Protein AF-Q5JFR3-F1 (afdb_monomer)

Radius of gyration: 25.73 Å; Cα contacts (8 Å, |Δi|>4): 917; chains: 1; bounding box: 65×61×79 Å

Secondary structure (DSSP, 8-state):
----------------------------PPPP------------------------------EEEEEE-HHHHHHHHHHHHHTTT-STTB-S-HHHHHHHHHHSGGGTT-HHHHHHHHHS-TTS-HHHHHHHHHHHHHHHHTSPPGGG-S--TTS-HHHHHHHHHHHHTTHHHHHHHHHHHHHHHHTTTHHHHHHHHHHHHHHHS---SEEEEEEESSB----EEEEETTEEEEEEE--S---HHHHHHHHHHHHHHHHHHHHHHHHHHHGGGGTT-THHHHHHHHHSHHHHHH-HHHHSSHHHHHHHHHHHHHHHHHHHHTT--HHHHHHHHHHHHTTSTTHHHHHHHHHHHHHHT--HHHHHHHHHHHHHHH--TTTHHHHHHHHSPP-HHHHHHHHHHHTEEEEE--SSHHHHHHHHHHHHHHHHHHHHHHSS--EEEE--GGG--TTTTTSEEEEES-TTT-HHHHHHTTT-SEEEEESSSEEEEE--TTSSEEEEEEE-SS-EEEEPTTS-----SEEEEEEEETTEEEEEEEEEEES-HHHHHHHHTS---SEEEEETTEEEEEEEE---

Mean predicted aligned error: 8.58 Å

Organism: Thermococcus kodakarensis (strain ATCC BAA-918 / JCM 12380 / KOD1) (NCBI:txid69014)

Sequence (576 aa):
MKPKIETLLVFFLVGIVVAAGCISSNTTQPSTETGTTSTTELGRDSNSTTNTASYATANHTADITVEINPNLELFSVVYILAFNGSDPFIMAPKEYIQDVLTYFGPYNDSVVVGYVRDVFGPSLPYYTRDYSIMKFGNKLAKLEYLGNITNDSVLAVDLRLLSEFARESNFSAFYRAHLKEYSKATSNISAYINCAIPIYWRFFGKWYTKFRIEASYSVWIHPHASWENETSYYIGWISHNTTPRRLYGQVRRMFHEFAHPFVGEFLDENFQLFEGMDYYLDEIKKELPALTTYDTPHYGSFSRYLNELLTESIAKYAALKCGIPKDYMTYSTLLMSMYFPPLSKLLEEYDVVWKTNSTLPQYAPTLAEHMRTWATPTNISTLYWELSPVTWDHEWNTAFHYGRVVIVPGSSEQEREAAKTIKDALEDSYNEEFGQAPSIEIKAYDELTPEDTKANLILIGTPQTNDLVKELNDGLPVKFVFNGSWILQRDSASVKEFFSFEITNQSVKQLPLEYPTPSPWGVIETIRNPWNDRTYITVLAGTNESLIMQAFWRGFPSYVLVGDNYFEVGFYIQGG

Solvent-accessible surface area (backbone atoms only — not comparable to full-atom values): 31936 Å² total; per-residue (Å²): 137,81,83,82,75,78,82,79,78,73,83,42,78,59,74,69,75,59,45,55,62,85,71,85,76,85,85,82,84,88,83,88,84,89,82,84,91,82,88,86,83,91,85,88,86,88,83,94,71,97,64,88,78,79,68,87,69,74,83,80,76,53,50,76,47,74,42,66,29,68,43,38,36,52,51,27,52,43,49,34,52,44,47,72,62,69,45,91,50,53,66,46,55,72,68,57,46,48,50,48,54,61,74,48,48,94,49,57,84,34,70,51,24,54,50,48,40,72,76,62,34,87,90,50,55,58,50,61,41,48,31,50,46,26,55,51,43,60,60,38,64,76,49,76,62,45,59,73,59,86,76,49,89,82,45,57,70,73,58,32,38,52,23,52,48,30,54,78,68,44,42,68,60,59,54,61,74,42,44,69,61,49,46,63,52,45,68,78,48,62,68,50,55,63,50,36,49,66,48,47,28,49,42,65,76,48,77,54,57,26,41,37,37,36,22,16,59,37,32,63,25,60,74,38,55,49,68,57,93,54,34,38,30,38,38,19,49,51,58,82,60,70,40,54,42,46,42,48,57,49,51,39,48,50,37,25,28,63,28,41,66,60,39,48,57,50,40,77,78,46,45,80,64,52,66,92,52,48,51,57,52,52,47,41,42,67,58,31,42,42,51,38,66,68,12,39,57,47,51,63,40,52,68,37,35,50,40,50,38,52,12,50,33,50,12,52,49,40,34,51,77,58,66,45,55,65,45,44,51,50,53,56,44,55,65,44,17,57,81,31,62,64,34,72,59,51,48,56,49,50,54,49,36,63,75,72,72,44,32,46,80,78,40,42,68,58,52,35,50,50,53,57,71,70,37,47,85,88,44,34,64,58,46,43,36,74,62,19,42,42,25,45,57,43,36,57,17,38,23,52,66,73,37,34,36,38,34,32,34,15,77,49,71,68,35,48,52,48,47,51,55,49,48,55,51,48,41,51,51,31,30,57,74,72,71,50,54,46,49,75,45,80,43,51,76,91,71,61,48,84,69,56,64,38,37,24,34,39,38,29,44,42,59,89,42,18,68,68,51,43,73,43,35,88,59,39,48,70,20,77,44,83,72,101,49,82,42,68,42,74,36,58,87,61,35,78,42,76,46,39,30,45,53,53,68,64,40,48,40,69,48,62,81,85,54,81,67,71,89,48,57,33,42,41,37,30,43,73,24,93,72,28,84,82,24,21,33,34,43,36,31,61,86,51,67,77,52,57,55,52,57,73,50,62,54,59,44,16,28,40,41,38,35,100,92,44,42,33,39,25,39,33,23,47,77,124

pLDDT: mean 85.29, std 20.72, range [21.28, 98.69]

Structure (mmCIF, N/CA/C/O backbone):
data_AF-Q5JFR3-F1
#
_entry.id   AF-Q5JFR3-F1
#
loop_
_atom_site.group_PDB
_atom_site.id
_atom_site.type_symbol
_atom_site.label_atom_id
_atom_site.label_alt_id
_atom_site.label_comp_id
_atom_site.label_asym_id
_atom_site.label_entity_id
_atom_site.label_seq_id
_atom_site.pdbx_PDB_ins_code
_atom_site.Cartn_x
_atom_site.Cartn_y
_atom_site.Cartn_z
_atom_site.occupancy
_atom_site.B_iso_or_equiv
_atom_site.auth_seq_id
_atom_site.auth_comp_id
_atom_site.auth_asym_id
_atom_site.auth_atom_id
_atom_site.pdbx_PDB_model_num
ATOM 1 N N . MET A 1 1 ? 22.582 0.777 33.318 1.00 26.17 1 MET A N 1
ATOM 2 C CA . MET A 1 1 ? 23.004 0.189 32.028 1.00 26.17 1 MET A CA 1
ATOM 3 C C . MET A 1 1 ? 21.807 0.258 31.098 1.00 26.17 1 MET A C 1
ATOM 5 O O . MET A 1 1 ? 20.823 -0.410 31.368 1.00 26.17 1 MET A O 1
ATOM 9 N N . LYS A 1 2 ? 21.832 1.162 30.113 1.00 21.28 2 LYS A N 1
ATOM 10 C CA . LYS A 1 2 ? 20.749 1.339 29.133 1.00 21.28 2 LYS A CA 1
ATOM 11 C C . LYS A 1 2 ? 20.962 0.331 27.994 1.00 21.28 2 LYS A C 1
ATOM 13 O O . LYS A 1 2 ? 22.083 0.310 27.481 1.00 21.28 2 LYS A O 1
ATOM 18 N N . PRO A 1 3 ? 19.972 -0.473 27.576 1.00 23.20 3 PRO A N 1
ATOM 19 C CA . PRO A 1 3 ? 20.096 -1.211 26.332 1.00 23.20 3 PRO A CA 1
ATOM 20 C C . PRO A 1 3 ? 19.984 -0.205 25.184 1.00 23.20 3 PRO A C 1
ATOM 22 O O . PRO A 1 3 ? 19.026 0.564 25.112 1.00 23.20 3 PRO A O 1
ATOM 25 N N . LYS A 1 4 ? 20.989 -0.182 24.306 1.00 22.48 4 LYS A N 1
ATOM 26 C CA . LYS A 1 4 ? 20.868 0.429 22.984 1.00 22.48 4 LYS A CA 1
ATOM 27 C C . LYS A 1 4 ? 19.941 -0.478 22.178 1.00 22.48 4 LYS A C 1
ATOM 29 O O . LYS A 1 4 ? 20.365 -1.542 21.743 1.00 22.48 4 LYS A O 1
ATOM 34 N N . ILE A 1 5 ? 18.679 -0.086 22.056 1.00 24.56 5 ILE A N 1
ATOM 35 C CA . ILE A 1 5 ? 17.766 -0.666 21.074 1.00 24.56 5 ILE A CA 1
ATOM 36 C C . ILE A 1 5 ? 18.189 -0.065 19.739 1.00 24.56 5 ILE A C 1
ATOM 38 O O . ILE A 1 5 ? 18.032 1.132 19.507 1.00 24.56 5 ILE A O 1
ATOM 42 N N . GLU A 1 6 ? 18.841 -0.880 18.918 1.00 22.62 6 GLU A N 1
ATOM 43 C CA . GLU A 1 6 ? 19.133 -0.541 17.535 1.00 22.62 6 GLU A CA 1
ATOM 44 C C . GLU A 1 6 ? 17.808 -0.299 16.815 1.00 22.62 6 GLU A C 1
ATOM 46 O O . GLU A 1 6 ? 16.943 -1.170 16.731 1.00 22.62 6 GLU A O 1
ATOM 51 N N . THR A 1 7 ? 17.650 0.933 16.348 1.00 24.30 7 THR A N 1
ATOM 52 C CA . THR A 1 7 ? 16.529 1.422 15.564 1.00 24.30 7 THR A CA 1
ATOM 53 C C . THR A 1 7 ? 16.381 0.589 14.292 1.00 24.30 7 THR A C 1
ATOM 55 O O . THR A 1 7 ? 16.979 0.884 13.256 1.00 24.30 7 THR A O 1
ATOM 58 N N . LEU A 1 8 ? 15.562 -0.459 14.361 1.00 24.16 8 LEU A N 1
ATOM 59 C CA . LEU A 1 8 ? 14.979 -1.115 13.199 1.00 24.16 8 LEU A CA 1
ATOM 60 C C . LEU A 1 8 ? 13.796 -0.247 12.728 1.00 24.16 8 LEU A C 1
ATOM 62 O O . LEU A 1 8 ? 12.630 -0.620 12.856 1.00 24.16 8 LEU A O 1
ATOM 66 N N . LEU A 1 9 ? 14.106 0.950 12.216 1.00 23.00 9 LEU A N 1
ATOM 67 C CA . LEU A 1 9 ? 13.194 1.761 11.402 1.00 23.00 9 LEU A CA 1
ATOM 68 C C . LEU A 1 9 ? 12.987 1.008 10.084 1.00 23.00 9 LEU A C 1
ATOM 70 O O . LEU A 1 9 ? 13.593 1.294 9.058 1.00 23.00 9 LEU A O 1
ATOM 74 N N . VAL A 1 10 ? 12.174 -0.044 10.135 1.00 23.98 10 VAL A N 1
ATOM 75 C CA . VAL A 1 10 ? 11.575 -0.608 8.933 1.00 23.98 10 VAL A CA 1
ATOM 76 C C . VAL A 1 10 ? 10.418 0.317 8.601 1.00 23.98 10 VAL A C 1
ATOM 78 O O . VAL A 1 10 ? 9.310 0.117 9.102 1.00 23.98 10 VAL A O 1
ATOM 81 N N . PHE A 1 11 ? 10.710 1.345 7.805 1.00 24.88 11 PHE A N 1
ATOM 82 C CA . PHE A 1 11 ? 9.701 2.102 7.080 1.00 24.88 11 PHE A CA 1
ATOM 83 C C . PHE A 1 11 ? 8.891 1.100 6.251 1.00 24.88 11 PHE A C 1
ATOM 85 O O . PHE A 1 11 ? 9.380 0.487 5.300 1.00 24.88 11 PHE A O 1
ATOM 92 N N . PHE A 1 12 ? 7.666 0.855 6.695 1.00 28.22 12 PHE A N 1
ATOM 93 C CA . PHE A 1 12 ? 6.618 0.267 5.885 1.00 28.22 12 PHE A CA 1
ATOM 94 C C . PHE A 1 12 ? 5.672 1.395 5.533 1.00 28.22 12 PHE A C 1
ATOM 96 O O . PHE A 1 12 ? 4.623 1.538 6.141 1.00 28.22 12 PHE A O 1
ATOM 103 N N . LEU A 1 13 ? 6.004 2.143 4.489 1.00 27.55 13 LEU A N 1
ATOM 104 C CA . LEU A 1 13 ? 4.939 2.631 3.633 1.00 27.55 13 LEU A CA 1
ATOM 105 C C . LEU A 1 13 ? 4.334 1.380 2.980 1.00 27.55 13 LEU A C 1
ATOM 107 O O . LEU A 1 13 ? 4.780 0.890 1.941 1.00 27.55 13 LEU A O 1
ATOM 111 N N . VAL A 1 14 ? 3.345 0.782 3.654 1.00 29.67 14 VAL A N 1
ATOM 112 C CA . VAL A 1 14 ? 2.192 0.284 2.906 1.00 29.67 14 VAL A CA 1
ATOM 113 C C . VAL A 1 14 ? 1.735 1.528 2.180 1.00 29.67 14 VAL A C 1
ATOM 115 O O . VAL A 1 14 ? 1.305 2.464 2.842 1.00 29.67 14 VAL A O 1
ATOM 118 N N . GLY A 1 15 ? 2.019 1.585 0.878 1.00 30.45 15 GLY A N 1
ATOM 119 C CA . GLY A 1 15 ? 1.641 2.712 0.051 1.00 30.45 15 GLY A CA 1
ATOM 120 C C . GLY A 1 15 ? 0.165 2.959 0.286 1.00 30.45 15 GLY A C 1
ATOM 121 O O . GLY A 1 15 ? -0.672 2.201 -0.202 1.00 30.45 15 GLY A O 1
ATOM 122 N N . ILE A 1 16 ? -0.124 3.991 1.076 1.00 30.91 16 ILE A N 1
ATOM 123 C CA . ILE A 1 16 ? -1.326 4.760 0.868 1.00 30.91 16 ILE A CA 1
ATOM 124 C C . ILE A 1 16 ? -1.238 5.127 -0.604 1.00 30.91 16 ILE A C 1
ATOM 126 O O . ILE A 1 16 ? -0.184 5.533 -1.109 1.00 30.91 16 ILE A O 1
ATOM 130 N N . VAL A 1 17 ? -2.323 4.843 -1.301 1.00 32.53 17 VAL A N 1
ATOM 131 C CA . VAL A 1 17 ? -2.512 5.246 -2.676 1.00 32.53 17 VAL A CA 1
ATOM 132 C C . VAL A 1 17 ? -2.544 6.775 -2.659 1.00 32.53 17 VAL A C 1
ATOM 134 O O . VAL A 1 17 ? -3.577 7.391 -2.439 1.00 32.53 17 VAL A O 1
ATOM 137 N N . VAL A 1 18 ? -1.369 7.390 -2.750 1.00 29.67 18 VAL A N 1
ATOM 138 C CA . VAL A 1 18 ? -1.193 8.835 -2.847 1.00 29.67 18 VAL A CA 1
ATOM 139 C C . VAL A 1 18 ? -0.515 9.068 -4.177 1.00 29.67 18 VAL A C 1
ATOM 141 O O . VAL A 1 18 ? 0.703 9.005 -4.305 1.00 29.67 18 VAL A O 1
ATOM 144 N N . ALA A 1 19 ? -1.358 9.256 -5.188 1.00 31.67 19 ALA A N 1
ATOM 145 C CA . ALA A 1 19 ? -1.104 10.029 -6.390 1.00 31.67 19 ALA A CA 1
ATOM 146 C C . ALA A 1 19 ? 0.356 10.090 -6.885 1.00 31.67 19 ALA A C 1
ATOM 148 O O . ALA A 1 19 ? 0.990 11.146 -6.896 1.00 31.67 19 ALA A O 1
ATOM 149 N N . ALA A 1 20 ? 0.811 8.996 -7.487 1.00 27.56 20 ALA A N 1
ATOM 150 C CA . ALA A 1 20 ? 1.704 9.060 -8.631 1.00 27.56 20 ALA A CA 1
ATOM 151 C C . ALA A 1 20 ? 1.016 8.325 -9.787 1.00 27.56 20 ALA A C 1
ATOM 153 O O . ALA A 1 20 ? 1.026 7.108 -9.874 1.00 27.56 20 ALA A O 1
ATOM 154 N N . GLY A 1 21 ? 0.292 9.076 -10.620 1.00 28.75 21 GLY A N 1
ATOM 155 C CA . GLY A 1 21 ? -0.722 8.494 -11.494 1.00 28.75 21 GLY A CA 1
ATOM 156 C C . GLY A 1 21 ? -0.217 7.448 -12.490 1.00 28.75 21 GLY A C 1
ATOM 157 O O . GLY A 1 21 ? 0.651 7.743 -13.315 1.00 28.75 21 GLY A O 1
ATOM 158 N N . CYS A 1 22 ? -0.894 6.300 -12.509 1.00 30.33 22 CYS A N 1
ATOM 159 C CA . CYS A 1 22 ? -1.027 5.437 -13.675 1.00 30.33 22 CYS A CA 1
ATOM 160 C C . CYS A 1 22 ? -1.728 6.232 -14.791 1.00 30.33 22 CYS A C 1
ATOM 162 O O . CYS A 1 22 ? -2.953 6.295 -14.890 1.00 30.33 22 CYS A O 1
ATOM 164 N N . ILE A 1 23 ? -0.951 6.946 -15.608 1.00 31.16 23 ILE A N 1
ATOM 165 C CA . ILE A 1 23 ? -1.436 7.528 -16.862 1.00 31.16 23 ILE A CA 1
ATOM 166 C C . ILE A 1 23 ? -1.055 6.553 -17.969 1.00 31.16 23 ILE A C 1
ATOM 168 O O . ILE A 1 23 ? 0.103 6.491 -18.377 1.00 31.16 23 ILE A O 1
ATOM 172 N N . SER A 1 24 ? -2.046 5.823 -18.478 1.00 33.72 24 SER A N 1
ATOM 173 C CA . SER A 1 24 ? -1.944 5.094 -19.739 1.00 33.72 24 SER A CA 1
ATOM 174 C C . SER A 1 24 ? -1.634 6.080 -20.875 1.00 33.72 24 SER A C 1
ATOM 176 O O . SER A 1 24 ? -2.511 6.818 -21.329 1.00 33.72 24 SER A O 1
ATOM 178 N N . SER A 1 25 ? -0.392 6.130 -21.350 1.00 28.11 25 SER A N 1
ATOM 179 C CA . SER A 1 25 ? -0.064 6.821 -22.598 1.00 28.11 25 SER A CA 1
ATOM 180 C C . SER A 1 25 ? -0.214 5.837 -23.759 1.00 28.11 25 SER A C 1
ATOM 182 O O . SER A 1 25 ? 0.763 5.213 -24.162 1.00 28.11 25 SER A O 1
ATOM 184 N N . ASN A 1 26 ? -1.429 5.672 -24.287 1.00 30.92 26 ASN A N 1
ATOM 185 C CA . ASN A 1 26 ? -1.637 4.921 -25.527 1.00 30.92 26 ASN A CA 1
ATOM 186 C C . ASN A 1 26 ? -1.390 5.832 -26.739 1.00 30.92 26 ASN A C 1
ATOM 188 O O . ASN A 1 26 ? -2.125 6.789 -26.978 1.00 30.92 26 ASN A O 1
ATOM 192 N N . THR A 1 27 ? -0.383 5.494 -27.542 1.00 28.92 27 THR A N 1
ATOM 193 C CA . THR A 1 27 ? -0.261 5.932 -28.938 1.00 28.92 27 THR A CA 1
ATOM 194 C C . THR A 1 27 ? -0.054 4.711 -29.817 1.00 28.92 27 THR A C 1
ATOM 196 O O . THR A 1 27 ? 1.091 4.342 -30.057 1.00 28.92 27 THR A O 1
ATOM 199 N N . THR A 1 28 ? -1.131 4.088 -30.312 1.00 27.56 28 THR A N 1
ATOM 200 C CA . THR A 1 28 ? -1.173 3.481 -31.662 1.00 27.56 28 THR A CA 1
ATOM 201 C C . THR A 1 28 ? -2.585 3.025 -32.057 1.00 27.56 28 THR A C 1
ATOM 203 O O . THR A 1 28 ? -3.331 2.482 -31.251 1.00 27.56 28 THR A O 1
ATOM 206 N N . GLN A 1 29 ? -2.954 3.297 -33.315 1.00 23.86 29 GLN A N 1
ATOM 207 C CA . GLN A 1 29 ? -4.215 2.908 -33.964 1.00 23.86 29 GLN A CA 1
ATOM 208 C C . GLN A 1 29 ? -4.260 1.399 -34.286 1.00 23.86 29 GLN A C 1
ATOM 210 O O . GLN A 1 29 ? -3.214 0.826 -34.595 1.00 23.86 29 GLN A O 1
ATOM 215 N N . PRO A 1 30 ? -5.451 0.770 -34.331 1.00 27.06 30 PRO A N 1
ATOM 216 C CA . PRO A 1 30 ? -5.585 -0.639 -34.681 1.00 27.06 30 PRO A CA 1
ATOM 217 C C . PRO A 1 30 ? -5.514 -0.861 -36.198 1.00 27.06 30 PRO A C 1
ATOM 219 O O . PRO A 1 30 ? -6.176 -0.173 -36.979 1.00 27.06 30 PRO A O 1
ATOM 222 N N . SER A 1 31 ? -4.751 -1.878 -36.607 1.00 25.06 31 SER A N 1
ATOM 223 C CA . SER A 1 31 ? -4.890 -2.505 -37.923 1.00 25.06 31 SER A CA 1
ATOM 224 C C . SER A 1 31 ? -5.749 -3.761 -37.785 1.00 25.06 31 SER A C 1
ATOM 226 O O . SER A 1 31 ? -5.612 -4.541 -36.848 1.00 25.06 31 SER A O 1
ATOM 228 N N . THR A 1 32 ? -6.717 -3.877 -38.684 1.00 25.09 32 THR A N 1
ATOM 229 C CA . THR A 1 32 ? -7.735 -4.922 -38.736 1.00 25.09 32 THR A CA 1
ATOM 230 C C . THR A 1 32 ? -7.233 -6.075 -39.591 1.00 25.09 32 THR A C 1
ATOM 232 O O . THR A 1 32 ? -6.922 -5.864 -40.759 1.00 25.09 32 THR A O 1
ATOM 235 N N . GLU A 1 33 ? -7.249 -7.300 -39.065 1.00 25.44 33 GLU A N 1
ATOM 236 C CA . GLU A 1 33 ? -7.280 -8.499 -39.906 1.00 25.44 33 GLU A CA 1
ATOM 237 C C . GLU A 1 33 ? -8.348 -9.486 -39.422 1.00 25.44 33 GLU A C 1
ATOM 239 O O . GLU A 1 33 ? -8.349 -9.999 -38.306 1.00 25.44 33 GLU A O 1
ATOM 244 N N . THR A 1 34 ? -9.306 -9.695 -40.318 1.00 26.06 34 THR A N 1
ATOM 245 C CA . THR A 1 34 ? -10.407 -10.653 -40.280 1.00 26.06 34 THR A CA 1
ATOM 246 C C . THR A 1 34 ? -9.931 -12.061 -40.634 1.00 26.06 34 THR A C 1
ATOM 248 O O . THR A 1 34 ? -9.223 -12.222 -41.626 1.00 26.06 34 THR A O 1
ATOM 251 N N . GLY A 1 35 ? -10.415 -13.094 -39.933 1.00 25.55 35 GLY A N 1
ATOM 252 C CA . GLY A 1 35 ? -10.104 -14.481 -40.294 1.00 25.55 35 GLY A CA 1
ATOM 253 C C . GLY A 1 35 ? -10.966 -15.561 -39.633 1.00 25.55 35 GLY A C 1
ATOM 254 O O . GLY A 1 35 ? -10.517 -16.228 -38.716 1.00 25.55 35 GLY A O 1
ATOM 255 N N . THR A 1 36 ? -12.176 -15.747 -40.173 1.00 24.88 36 THR A N 1
ATOM 256 C CA . THR A 1 36 ? -12.926 -17.016 -40.363 1.00 24.88 36 THR A CA 1
ATOM 257 C C . THR A 1 36 ? -13.095 -18.041 -39.227 1.00 24.88 36 THR A C 1
ATOM 259 O O . THR A 1 36 ? -12.184 -18.753 -38.817 1.00 24.88 36 THR A O 1
ATOM 262 N N . THR A 1 37 ? -14.368 -18.225 -38.872 1.00 24.02 37 THR A N 1
ATOM 263 C CA . THR A 1 37 ? -14.983 -19.302 -38.090 1.00 24.02 37 THR A CA 1
ATOM 264 C C . THR A 1 37 ? -15.015 -20.649 -38.826 1.00 24.02 37 THR A C 1
ATOM 266 O O . THR A 1 37 ? -15.332 -20.715 -40.012 1.00 24.02 37 THR A O 1
ATOM 269 N N . SER A 1 38 ? -14.802 -21.744 -38.086 1.00 25.20 38 SER A N 1
ATOM 270 C CA . SER A 1 38 ? -15.265 -23.087 -38.460 1.00 25.20 38 SER A CA 1
ATOM 271 C C . SER A 1 38 ? -15.838 -23.796 -37.235 1.00 25.20 38 SER A C 1
ATOM 273 O O . SER A 1 38 ? -15.163 -23.990 -36.228 1.00 25.20 38 SER A O 1
ATOM 275 N N . THR A 1 39 ? -17.107 -24.162 -37.349 1.00 24.67 39 THR A N 1
ATOM 276 C CA . THR A 1 39 ? -17.930 -24.932 -36.416 1.00 24.67 39 THR A CA 1
ATOM 277 C C . THR A 1 39 ? -17.663 -26.432 -36.542 1.00 24.67 39 THR A C 1
ATOM 279 O O 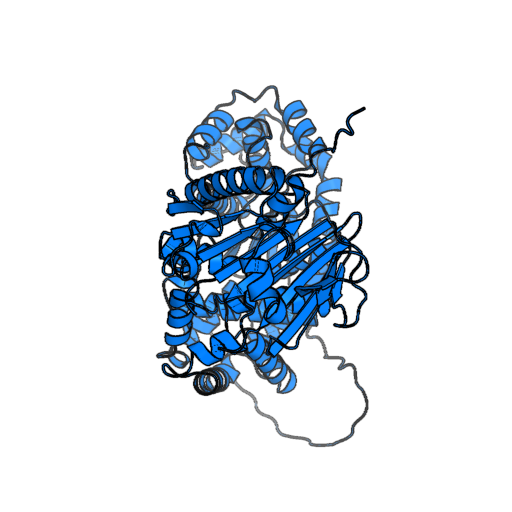. THR A 1 39 ? -17.541 -26.931 -37.655 1.00 24.67 39 THR A O 1
ATOM 282 N N . THR A 1 40 ? -17.678 -27.168 -35.422 1.00 26.42 40 THR A N 1
ATOM 283 C CA . THR A 1 40 ? -18.136 -28.573 -35.398 1.00 26.42 40 THR A CA 1
ATOM 284 C C . THR A 1 40 ? -18.587 -29.000 -34.000 1.00 26.42 40 THR A C 1
ATOM 286 O O . THR A 1 40 ? -18.104 -28.498 -32.989 1.00 26.42 40 THR A O 1
ATOM 289 N N . GLU A 1 41 ? -19.570 -29.896 -34.000 1.00 25.47 41 GLU A N 1
ATOM 290 C CA . GLU A 1 41 ? -20.513 -30.250 -32.942 1.00 25.47 41 GLU A CA 1
ATOM 291 C C . GLU A 1 41 ? -20.005 -31.217 -31.853 1.00 25.47 41 GLU A C 1
ATOM 293 O O . GLU A 1 41 ? -19.210 -32.119 -32.092 1.00 25.47 41 GLU A O 1
ATOM 298 N N . LEU A 1 42 ? -20.575 -31.002 -30.660 1.00 25.56 42 LEU A N 1
ATOM 299 C CA . LEU A 1 42 ? -21.070 -31.930 -29.627 1.00 25.56 42 LEU A CA 1
ATOM 300 C C . LEU A 1 42 ? -20.675 -33.423 -29.659 1.00 25.56 42 LEU A C 1
ATOM 302 O O . LEU A 1 42 ? -21.113 -34.196 -30.506 1.00 25.56 42 LEU A O 1
ATOM 306 N N . GLY A 1 43 ? -20.072 -33.858 -28.547 1.00 24.62 43 GLY A N 1
ATOM 307 C CA . GLY A 1 43 ? -20.103 -35.235 -28.049 1.00 24.62 43 GLY A CA 1
ATOM 308 C C . GLY A 1 43 ? -20.093 -35.235 -26.519 1.00 24.62 43 GLY A C 1
ATOM 309 O O . GLY A 1 43 ? -19.130 -34.796 -25.899 1.00 24.62 43 GLY A O 1
ATOM 310 N N . ARG A 1 44 ? -21.205 -35.661 -25.915 1.00 25.97 44 ARG A N 1
ATOM 311 C CA . ARG A 1 44 ? -21.451 -35.747 -24.468 1.00 25.97 44 ARG A CA 1
ATOM 312 C C . ARG A 1 44 ? -21.025 -37.138 -24.002 1.00 25.97 44 ARG A C 1
ATOM 314 O O . ARG A 1 44 ? -21.519 -38.091 -24.583 1.00 25.97 44 ARG A O 1
ATOM 321 N N . ASP A 1 45 ? -20.202 -37.248 -22.961 1.00 26.78 45 ASP A N 1
ATOM 322 C CA . ASP A 1 45 ? -20.243 -38.402 -22.055 1.00 26.78 45 ASP A CA 1
ATOM 323 C C . ASP A 1 45 ? -19.611 -38.095 -20.692 1.00 26.78 45 ASP A C 1
ATOM 325 O O . ASP A 1 45 ? -18.608 -37.397 -20.553 1.00 26.78 45 ASP A O 1
ATOM 329 N N . SER A 1 46 ? -20.294 -38.596 -19.672 1.00 29.61 46 SER A N 1
ATOM 330 C CA . SER A 1 46 ? -20.092 -38.408 -18.242 1.00 29.61 46 SER A CA 1
ATOM 331 C C . SER A 1 46 ? -19.129 -39.438 -17.652 1.00 29.61 46 SER A C 1
ATOM 333 O O . SER A 1 46 ? -19.346 -40.630 -17.856 1.00 29.61 46 SER A O 1
ATOM 335 N N . ASN A 1 47 ? -18.175 -39.015 -16.813 1.00 28.80 47 ASN A N 1
ATOM 336 C CA . ASN A 1 47 ? -17.984 -39.617 -15.487 1.00 28.80 47 ASN A CA 1
ATOM 337 C C . ASN A 1 47 ? -16.976 -38.865 -14.605 1.00 28.80 47 ASN A C 1
ATOM 339 O O . ASN A 1 47 ? -15.911 -38.428 -15.029 1.00 28.80 47 ASN A O 1
ATOM 343 N N . SER A 1 48 ? -17.377 -38.762 -13.342 1.00 32.94 48 SER A N 1
ATOM 344 C CA . SER A 1 48 ? -16.667 -38.224 -12.189 1.00 32.94 48 SER A CA 1
ATOM 345 C C . SER A 1 48 ? -15.484 -39.108 -11.793 1.00 32.94 48 SER A C 1
ATOM 347 O O . SER A 1 48 ? -15.688 -40.277 -11.484 1.00 32.94 48 SER A O 1
ATOM 349 N N . THR A 1 49 ? -14.282 -38.525 -11.749 1.00 27.62 49 THR A N 1
ATOM 350 C CA . THR A 1 49 ? -13.254 -38.769 -10.719 1.00 27.62 49 THR A CA 1
ATOM 351 C C . THR A 1 49 ? -12.165 -37.697 -10.831 1.00 27.62 49 THR A C 1
ATOM 353 O O . THR A 1 49 ? -11.791 -37.296 -11.929 1.00 27.62 49 THR A O 1
ATOM 356 N N . THR A 1 50 ? -11.705 -37.218 -9.675 1.00 39.62 50 THR A N 1
ATOM 357 C CA . THR A 1 50 ? -10.545 -36.344 -9.416 1.00 39.62 50 THR A CA 1
ATOM 358 C C . THR A 1 50 ? -9.509 -36.268 -10.546 1.00 39.62 50 THR A C 1
ATOM 360 O O . THR A 1 50 ? -8.635 -37.125 -10.642 1.00 39.62 50 THR A O 1
ATOM 363 N N . ASN A 1 51 ? -9.570 -35.204 -11.348 1.00 27.91 51 ASN A N 1
ATOM 364 C CA . ASN A 1 51 ? -8.549 -34.868 -12.334 1.00 27.91 51 ASN A CA 1
ATOM 365 C C . ASN A 1 51 ? -7.998 -33.476 -12.026 1.00 27.91 51 ASN A C 1
ATOM 367 O O . ASN A 1 51 ? -8.667 -32.463 -12.231 1.00 27.91 51 ASN A O 1
ATOM 371 N N . THR A 1 52 ? -6.745 -33.426 -11.577 1.00 36.97 52 THR A N 1
ATOM 372 C CA . THR A 1 52 ? -5.837 -32.336 -11.935 1.00 36.97 52 THR A CA 1
ATOM 373 C C . THR A 1 52 ? -5.839 -32.252 -13.457 1.00 36.97 52 THR A C 1
ATOM 375 O O . THR A 1 52 ? -5.212 -33.071 -14.126 1.00 36.97 52 THR A O 1
ATOM 378 N N . ALA A 1 53 ? -6.641 -31.335 -14.002 1.00 32.34 53 ALA A N 1
ATOM 379 C CA . ALA A 1 53 ? -6.790 -31.147 -15.434 1.00 32.34 53 ALA A CA 1
ATOM 380 C C . ALA A 1 53 ? -5.434 -30.755 -16.035 1.00 32.34 53 ALA A C 1
ATOM 382 O O . ALA A 1 53 ? -4.995 -29.610 -15.956 1.00 32.34 53 ALA A O 1
ATOM 383 N N . SER A 1 54 ? -4.774 -31.755 -16.617 1.00 34.53 54 SER A N 1
ATOM 384 C CA . SER A 1 54 ? -3.790 -31.602 -17.675 1.00 34.53 54 SER A CA 1
ATOM 385 C C . SER A 1 54 ? -4.487 -30.884 -18.827 1.00 34.53 54 SER A C 1
ATOM 387 O O . SER A 1 54 ? -5.223 -31.485 -19.607 1.00 34.53 54 SER A O 1
ATOM 389 N N . TYR A 1 55 ? -4.305 -29.570 -18.894 1.00 40.81 55 TYR A N 1
ATOM 390 C CA . TYR A 1 55 ? -4.572 -28.837 -20.118 1.00 40.81 55 TYR A CA 1
ATOM 391 C C . TYR A 1 55 ? -3.441 -29.152 -21.089 1.00 40.81 55 TYR A C 1
ATOM 393 O O . TYR A 1 55 ? -2.264 -29.058 -20.736 1.00 40.81 55 TYR A O 1
ATOM 401 N N . ALA A 1 56 ? -3.805 -29.531 -22.311 1.00 35.50 56 ALA A N 1
ATOM 402 C CA . ALA A 1 56 ? -2.907 -29.471 -23.447 1.00 35.50 56 ALA A CA 1
ATOM 403 C C . ALA A 1 56 ? -2.482 -28.005 -23.610 1.00 35.50 56 ALA A C 1
ATOM 405 O O . ALA A 1 56 ? -3.209 -27.181 -24.159 1.00 35.50 56 ALA A O 1
ATOM 406 N N . THR A 1 57 ? -1.329 -27.672 -23.039 1.00 38.78 57 THR A N 1
ATOM 407 C CA . THR A 1 57 ? -0.659 -26.389 -23.184 1.00 38.78 57 THR A CA 1
ATOM 408 C C . THR A 1 57 ? -0.321 -26.211 -24.657 1.00 38.78 57 THR A C 1
ATOM 410 O O . THR A 1 57 ? 0.660 -26.774 -25.147 1.00 38.78 57 THR A O 1
ATOM 413 N N . ALA A 1 58 ? -1.090 -25.396 -25.376 1.00 41.88 58 ALA A N 1
ATOM 414 C CA . ALA A 1 58 ? -0.432 -24.574 -26.375 1.00 41.88 58 ALA A CA 1
ATOM 415 C C . ALA A 1 58 ? 0.671 -23.830 -25.607 1.00 41.88 58 ALA A C 1
ATOM 417 O O . ALA A 1 58 ? 0.405 -23.194 -24.587 1.00 41.88 58 ALA A O 1
ATOM 418 N N . ASN A 1 59 ? 1.923 -24.084 -25.985 1.00 50.19 59 ASN A N 1
ATOM 419 C CA . ASN A 1 59 ? 3.105 -23.608 -25.276 1.00 50.19 59 ASN A CA 1
ATOM 420 C C . ASN A 1 59 ? 3.201 -22.093 -25.506 1.00 50.19 59 ASN A C 1
ATOM 422 O O . ASN A 1 59 ? 3.901 -21.623 -26.398 1.00 50.19 59 ASN A O 1
ATOM 426 N N . HIS A 1 60 ? 2.399 -21.330 -24.773 1.00 60.47 60 HIS A N 1
ATOM 427 C CA . HIS A 1 60 ? 2.373 -19.879 -24.826 1.00 60.47 60 HIS A CA 1
ATOM 428 C C . HIS A 1 60 ? 3.569 -19.369 -24.025 1.00 60.47 60 HIS A C 1
ATOM 430 O O . HIS A 1 60 ? 3.464 -19.048 -22.846 1.00 60.47 60 HIS A O 1
ATOM 436 N N . THR A 1 61 ? 4.744 -19.410 -24.649 1.00 72.06 61 THR A N 1
ATOM 437 C CA . THR A 1 61 ? 5.989 -18.938 -24.047 1.00 72.06 61 THR A CA 1
ATOM 438 C C . THR A 1 61 ? 6.127 -17.448 -24.328 1.00 72.06 61 THR A C 1
ATOM 440 O O . THR A 1 61 ? 6.419 -17.069 -25.462 1.00 72.06 61 THR A O 1
ATOM 443 N N . ALA A 1 62 ? 5.904 -16.610 -23.316 1.00 86.25 62 ALA A N 1
ATOM 444 C CA . ALA A 1 62 ? 6.335 -15.218 -23.370 1.00 86.25 62 ALA A CA 1
ATOM 445 C C . ALA A 1 62 ? 7.810 -15.120 -22.961 1.00 86.25 62 ALA A C 1
ATOM 447 O O . ALA A 1 62 ? 8.296 -15.921 -22.158 1.00 86.25 62 ALA A O 1
ATOM 448 N N . ASP A 1 63 ? 8.510 -14.131 -23.501 1.00 93.19 63 ASP A N 1
ATOM 449 C CA . ASP A 1 63 ? 9.848 -13.772 -23.041 1.00 93.19 63 ASP A CA 1
ATOM 450 C C . ASP A 1 63 ? 9.728 -12.984 -21.729 1.00 93.19 63 ASP A C 1
ATOM 452 O O . ASP A 1 63 ? 9.027 -11.971 -21.671 1.00 93.19 63 ASP A O 1
ATOM 456 N N . ILE A 1 64 ? 10.363 -13.471 -20.662 1.00 94.75 64 ILE A N 1
ATOM 457 C CA . ILE A 1 64 ? 10.284 -12.870 -19.327 1.00 94.75 64 ILE A CA 1
ATOM 458 C C . ILE A 1 64 ? 11.680 -12.434 -18.910 1.00 94.75 64 ILE A C 1
ATOM 460 O O . ILE A 1 64 ? 12.545 -13.269 -18.636 1.00 94.75 64 ILE A O 1
ATOM 464 N N . THR A 1 65 ? 11.855 -11.127 -18.756 1.00 95.62 65 THR A N 1
ATOM 465 C CA . THR A 1 65 ? 13.096 -10.534 -18.257 1.00 95.62 65 THR A CA 1
ATOM 466 C C . THR A 1 65 ? 12.844 -9.912 -16.896 1.00 95.62 65 THR A C 1
ATOM 468 O O . THR A 1 65 ? 11.936 -9.099 -16.734 1.00 95.62 65 THR A O 1
ATOM 471 N N . VAL A 1 66 ? 13.658 -10.290 -15.911 1.00 96.25 66 VAL A N 1
ATOM 472 C CA . VAL A 1 66 ? 13.646 -9.694 -14.572 1.00 96.25 66 VAL A CA 1
ATOM 473 C C . VAL A 1 66 ? 15.046 -9.200 -14.266 1.00 96.25 66 VAL A C 1
ATOM 475 O O . VAL A 1 66 ? 15.952 -10.000 -14.021 1.00 96.25 66 VAL A O 1
ATOM 478 N N . GLU A 1 67 ? 15.224 -7.886 -14.284 1.00 95.12 67 GLU A N 1
ATOM 479 C CA . GLU A 1 67 ? 16.529 -7.266 -14.106 1.00 95.12 67 GLU A CA 1
ATOM 480 C C . GLU A 1 67 ? 16.467 -6.085 -13.144 1.00 95.12 67 GLU A C 1
ATOM 482 O O . GLU A 1 67 ? 15.481 -5.353 -13.083 1.00 95.12 67 GLU A O 1
ATOM 487 N N . ILE A 1 68 ? 17.553 -5.889 -12.392 1.00 98.00 68 ILE A N 1
ATOM 488 C CA . ILE A 1 68 ? 17.848 -4.546 -11.902 1.00 98.00 68 ILE A CA 1
ATOM 489 C C . ILE A 1 68 ? 18.231 -3.752 -13.145 1.00 98.00 68 ILE A C 1
ATOM 491 O O . ILE A 1 68 ? 19.153 -4.136 -13.859 1.00 98.00 68 ILE A O 1
ATOM 495 N N . ASN A 1 69 ? 17.496 -2.697 -13.465 1.00 98.25 69 ASN A N 1
ATOM 496 C CA . ASN A 1 69 ? 17.780 -1.949 -14.678 1.00 98.25 69 ASN A CA 1
ATOM 497 C C . ASN A 1 69 ? 19.015 -1.058 -14.436 1.00 98.25 69 ASN A C 1
ATOM 499 O O . ASN A 1 69 ? 19.018 -0.263 -13.490 1.00 98.25 69 ASN A O 1
ATOM 503 N N . PRO A 1 70 ? 20.063 -1.127 -15.278 1.00 98.12 70 PRO A N 1
ATOM 504 C CA . PRO A 1 70 ? 21.295 -0.381 -15.043 1.00 98.12 70 PRO A CA 1
ATOM 505 C C . PRO A 1 70 ? 21.115 1.142 -15.137 1.00 98.12 70 PRO A C 1
ATOM 507 O O . PRO A 1 70 ? 21.870 1.868 -14.497 1.00 98.12 70 PRO A O 1
ATOM 510 N N . ASN A 1 71 ? 20.125 1.649 -15.882 1.00 98.44 71 ASN A N 1
ATOM 511 C CA . ASN A 1 71 ? 19.809 3.080 -15.916 1.00 98.44 71 ASN A CA 1
ATOM 512 C C . ASN A 1 71 ? 19.063 3.532 -14.653 1.00 98.44 71 ASN A C 1
ATOM 514 O O . ASN A 1 71 ? 19.341 4.618 -14.144 1.00 98.44 71 ASN A O 1
ATOM 518 N N . LEU A 1 72 ? 18.148 2.708 -14.128 1.00 98.50 72 LEU A N 1
ATOM 519 C CA . LEU A 1 72 ? 17.480 2.991 -12.850 1.00 98.50 72 LEU A CA 1
ATOM 520 C C . LEU A 1 72 ? 18.483 2.984 -11.696 1.00 98.50 72 LEU A C 1
ATOM 522 O O . LEU A 1 72 ? 18.454 3.869 -10.841 1.00 98.50 72 LEU A O 1
ATOM 526 N N . GLU A 1 73 ? 19.413 2.031 -11.697 1.00 98.44 73 GLU A N 1
ATOM 527 C CA . GLU A 1 73 ? 20.443 1.954 -10.666 1.00 98.44 73 GLU A CA 1
ATOM 528 C C . GLU A 1 73 ? 21.479 3.079 -10.792 1.00 98.44 73 GLU A C 1
ATOM 530 O O . GLU A 1 73 ? 21.905 3.634 -9.783 1.00 98.44 73 GLU A O 1
ATOM 535 N N . LEU A 1 74 ? 21.827 3.492 -12.014 1.00 98.69 74 LEU A N 1
ATOM 536 C CA . LEU A 1 74 ? 22.669 4.666 -12.257 1.00 98.69 74 LEU A CA 1
ATOM 537 C C . LEU A 1 74 ? 22.057 5.934 -11.650 1.00 98.69 74 LEU A C 1
ATOM 539 O O . LEU A 1 74 ? 22.741 6.668 -10.937 1.00 98.69 74 LEU A O 1
ATOM 543 N N . PHE A 1 75 ? 20.767 6.177 -11.896 1.00 98.69 75 PHE A N 1
ATOM 544 C CA . PHE A 1 75 ? 20.051 7.276 -11.252 1.00 98.69 75 PHE A CA 1
ATOM 545 C C . PHE A 1 75 ? 20.052 7.130 -9.727 1.00 98.69 75 PHE A C 1
ATOM 547 O O . PHE A 1 75 ? 20.335 8.094 -9.019 1.00 98.69 75 PHE A O 1
ATOM 554 N N . SER A 1 76 ? 19.805 5.922 -9.222 1.00 98.44 76 SER A N 1
ATOM 555 C CA . SER A 1 76 ? 19.749 5.658 -7.785 1.00 98.44 76 SER A CA 1
ATOM 556 C C . SER A 1 76 ? 21.083 5.912 -7.074 1.00 98.44 76 SER A C 1
ATOM 558 O O . SER A 1 76 ? 21.097 6.468 -5.978 1.00 98.44 76 SER A O 1
ATOM 560 N N . VAL A 1 77 ? 22.213 5.584 -7.707 1.00 98.62 77 VAL A N 1
ATOM 561 C CA . VAL A 1 77 ? 23.559 5.916 -7.212 1.00 98.62 77 VAL A CA 1
ATOM 562 C C . VAL A 1 77 ? 23.743 7.426 -7.094 1.00 98.62 77 VAL A C 1
ATOM 564 O O . VAL A 1 77 ? 24.171 7.912 -6.048 1.00 98.62 77 VAL A O 1
ATOM 567 N N . VAL A 1 78 ? 23.377 8.188 -8.129 1.00 98.69 78 VAL A N 1
ATOM 568 C CA . VAL A 1 78 ? 23.458 9.656 -8.082 1.00 98.69 78 VAL A CA 1
ATOM 569 C C . VAL A 1 78 ? 22.537 10.220 -6.999 1.00 98.69 78 VAL A C 1
ATOM 571 O O . VAL A 1 78 ? 22.929 11.138 -6.281 1.00 98.69 78 VAL A O 1
ATOM 574 N N . TYR A 1 79 ? 21.346 9.648 -6.833 1.00 98.62 79 TYR A N 1
ATOM 575 C CA . TYR A 1 79 ? 20.398 10.028 -5.788 1.00 98.62 79 TYR A CA 1
ATOM 576 C C . TYR A 1 79 ? 20.965 9.795 -4.379 1.00 98.62 79 TYR A C 1
ATOM 578 O O . TYR A 1 79 ? 20.875 10.674 -3.520 1.00 98.62 79 TYR A O 1
ATOM 586 N N . ILE A 1 80 ? 21.636 8.662 -4.145 1.00 98.62 80 ILE A N 1
ATOM 587 C CA . ILE A 1 80 ? 22.328 8.389 -2.877 1.00 98.62 80 ILE A CA 1
ATOM 588 C C . ILE A 1 80 ? 23.408 9.439 -2.593 1.00 98.62 80 ILE A C 1
ATOM 590 O O . ILE A 1 80 ? 23.494 9.911 -1.461 1.00 98.62 80 ILE A O 1
ATOM 594 N N . LEU A 1 81 ? 24.199 9.845 -3.592 1.00 98.44 81 LEU A N 1
ATOM 595 C CA . LEU A 1 81 ? 25.221 10.893 -3.435 1.00 98.44 81 LEU A CA 1
ATOM 596 C C . LEU A 1 81 ? 24.595 12.275 -3.188 1.00 98.44 81 LEU A C 1
ATOM 598 O O . LEU A 1 81 ? 25.100 13.066 -2.387 1.00 98.44 81 LEU A O 1
ATOM 602 N N . ALA A 1 82 ? 23.475 12.571 -3.853 1.00 98.12 82 ALA A N 1
ATOM 603 C CA . ALA A 1 82 ? 22.751 13.830 -3.704 1.00 98.12 82 ALA A CA 1
ATOM 604 C C . ALA A 1 82 ? 22.278 14.048 -2.266 1.00 98.12 82 ALA A C 1
ATOM 606 O O . ALA A 1 82 ? 22.436 15.153 -1.743 1.00 98.12 82 ALA A O 1
ATOM 607 N N . PHE A 1 83 ? 21.795 12.992 -1.612 1.00 97.69 83 PHE A N 1
ATOM 608 C CA . PHE A 1 83 ? 21.221 13.065 -0.268 1.00 97.69 83 PHE A CA 1
ATOM 609 C C . PHE A 1 83 ? 22.000 12.278 0.787 1.00 97.69 83 PHE A C 1
ATOM 611 O O . PHE A 1 83 ? 21.459 11.959 1.841 1.00 97.69 83 PHE A O 1
ATOM 618 N N . ASN A 1 84 ? 23.265 11.957 0.509 1.00 96.75 84 ASN A N 1
ATOM 619 C CA . ASN A 1 84 ? 24.183 11.279 1.425 1.00 96.75 84 ASN A CA 1
ATOM 620 C C . ASN A 1 84 ? 23.582 10.028 2.110 1.00 96.75 84 ASN A C 1
ATOM 622 O O . ASN A 1 84 ? 23.788 9.793 3.301 1.00 96.75 84 ASN A O 1
ATOM 626 N N . GLY A 1 85 ? 22.789 9.247 1.372 1.00 95.00 85 GLY A N 1
ATOM 627 C CA . GLY A 1 85 ? 22.174 8.020 1.886 1.00 95.00 85 GLY A CA 1
ATOM 628 C C . GLY A 1 85 ? 21.038 8.191 2.906 1.00 95.00 85 GLY A C 1
ATOM 629 O O . GLY A 1 85 ? 20.630 7.186 3.481 1.00 95.00 85 GLY A O 1
ATOM 630 N N . SER A 1 86 ? 20.540 9.407 3.174 1.00 93.38 86 SER A N 1
ATOM 631 C CA . SER A 1 86 ? 19.589 9.661 4.276 1.00 93.38 86 SER A CA 1
ATOM 632 C C . SER A 1 86 ? 18.162 10.032 3.864 1.00 93.38 86 SER A C 1
ATOM 634 O O . SER A 1 86 ? 17.326 10.269 4.730 1.00 93.38 86 SER A O 1
ATOM 636 N N . ASP A 1 87 ? 17.880 10.136 2.570 1.00 94.56 87 ASP A N 1
ATOM 637 C CA . ASP A 1 87 ? 16.552 10.503 2.076 1.00 94.56 87 ASP A CA 1
ATOM 638 C C . ASP A 1 87 ? 15.555 9.327 2.151 1.00 94.56 87 ASP A C 1
ATOM 640 O O . ASP A 1 87 ? 15.962 8.197 1.875 1.00 94.56 87 ASP A O 1
ATOM 644 N N . PRO A 1 88 ? 14.263 9.549 2.476 1.00 90.31 88 PRO A N 1
ATOM 645 C CA . PRO A 1 88 ? 13.274 8.474 2.633 1.00 90.31 88 PRO A CA 1
ATOM 646 C C . PRO A 1 88 ? 13.027 7.633 1.375 1.00 90.31 88 PRO A C 1
ATOM 648 O O . PRO A 1 88 ? 12.571 6.497 1.493 1.00 90.31 88 PRO A O 1
ATOM 651 N N . PHE A 1 89 ? 13.342 8.141 0.178 1.00 94.94 89 PHE A N 1
ATOM 652 C CA . PHE A 1 89 ? 13.268 7.338 -1.044 1.00 94.94 89 PHE A CA 1
ATOM 653 C C . PHE A 1 89 ? 14.453 6.370 -1.188 1.00 94.94 89 PHE A C 1
ATOM 655 O O . PHE A 1 89 ? 14.421 5.498 -2.048 1.00 94.94 89 PHE A O 1
ATOM 662 N N . ILE A 1 90 ? 15.505 6.474 -0.373 1.00 96.94 90 ILE A N 1
ATOM 663 C CA . ILE A 1 90 ? 16.644 5.548 -0.404 1.00 96.94 90 ILE A CA 1
ATOM 664 C C . ILE A 1 90 ? 16.304 4.325 0.442 1.00 96.94 90 ILE A C 1
ATOM 666 O O . ILE A 1 90 ? 16.121 4.412 1.654 1.00 96.94 90 ILE A O 1
ATOM 670 N N . MET A 1 91 ? 16.261 3.163 -0.205 1.00 94.62 91 MET A N 1
ATOM 671 C CA . MET A 1 91 ? 15.841 1.909 0.424 1.00 94.62 91 MET A CA 1
ATOM 672 C C . MET A 1 91 ? 16.910 0.811 0.424 1.00 94.62 91 MET A C 1
ATOM 674 O O . MET A 1 91 ? 16.708 -0.226 1.061 1.00 94.62 91 MET A O 1
ATOM 678 N N . ALA A 1 92 ? 18.046 1.066 -0.238 1.00 94.94 92 ALA A N 1
ATOM 679 C CA . ALA A 1 92 ? 19.211 0.186 -0.273 1.00 94.94 92 ALA A CA 1
ATOM 680 C C . ALA A 1 92 ? 19.677 -0.258 1.133 1.00 94.94 92 ALA A C 1
ATOM 682 O O . ALA A 1 92 ? 19.581 0.511 2.096 1.00 94.94 92 ALA A O 1
ATOM 683 N N . PRO A 1 93 ? 20.259 -1.468 1.276 1.00 95.00 93 PRO A N 1
ATOM 684 C CA . PRO A 1 93 ? 20.916 -1.876 2.515 1.00 95.00 93 PRO A CA 1
ATOM 685 C C . PRO A 1 93 ? 22.030 -0.899 2.908 1.00 95.00 93 PRO A C 1
ATOM 687 O O . PRO A 1 93 ? 22.709 -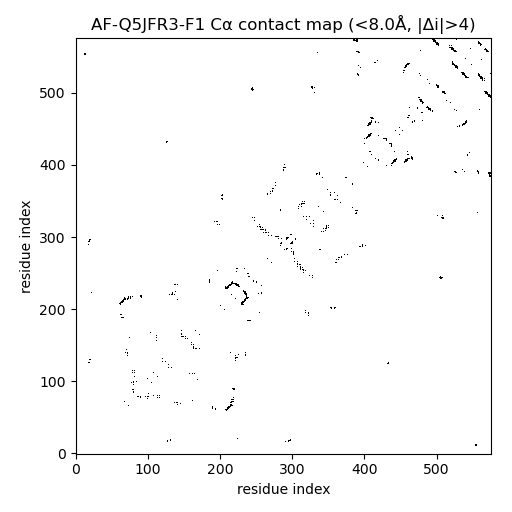0.341 2.046 1.00 95.00 93 PRO A O 1
ATOM 690 N N . LYS A 1 94 ? 22.265 -0.722 4.213 1.00 95.31 94 LYS A N 1
ATOM 691 C CA . LYS A 1 94 ? 23.268 0.232 4.721 1.00 95.31 94 LYS A CA 1
ATOM 692 C C . LYS A 1 94 ? 24.669 -0.054 4.184 1.00 95.31 94 LYS A C 1
ATOM 694 O O . LYS A 1 94 ? 25.411 0.877 3.893 1.00 95.31 94 LYS A O 1
ATOM 699 N N . GLU A 1 95 ? 25.015 -1.328 4.047 1.00 96.31 95 GLU A N 1
ATOM 700 C CA . GLU A 1 95 ? 26.290 -1.773 3.491 1.00 96.31 95 GLU A CA 1
ATOM 701 C C . GLU A 1 95 ? 26.432 -1.329 2.031 1.00 96.31 95 GLU A C 1
ATOM 703 O O . GLU A 1 95 ? 27.449 -0.749 1.665 1.00 96.31 95 GLU A O 1
ATOM 708 N N . TYR A 1 96 ? 25.374 -1.490 1.234 1.00 97.56 96 TYR A N 1
ATOM 709 C CA . TYR A 1 96 ? 25.352 -1.056 -0.161 1.00 97.56 96 TYR A CA 1
ATOM 710 C C . TYR A 1 96 ? 25.441 0.472 -0.288 1.00 97.56 96 TYR A C 1
ATOM 712 O O . TYR A 1 96 ? 26.191 0.989 -1.113 1.00 97.56 96 TYR A O 1
ATOM 720 N N . ILE A 1 97 ? 24.725 1.218 0.562 1.00 98.25 97 ILE A N 1
ATOM 721 C CA . ILE A 1 97 ? 24.829 2.687 0.619 1.00 98.25 97 ILE A CA 1
ATOM 722 C C . ILE A 1 97 ? 26.279 3.097 0.898 1.00 98.25 97 ILE A C 1
ATOM 724 O O . ILE A 1 97 ? 26.808 3.989 0.236 1.00 98.25 97 ILE A O 1
ATOM 728 N N . GLN A 1 98 ? 26.942 2.433 1.847 1.00 98.25 98 GLN A N 1
ATOM 729 C CA . GLN A 1 98 ? 28.338 2.713 2.161 1.00 98.25 98 GLN A CA 1
ATOM 730 C C . GLN A 1 98 ? 29.260 2.410 0.974 1.00 98.25 98 GLN A C 1
ATOM 732 O O . GLN A 1 98 ? 30.168 3.200 0.706 1.00 98.25 98 GLN A O 1
ATOM 737 N N . ASP A 1 99 ? 29.021 1.324 0.240 1.00 98.44 99 ASP A N 1
ATOM 738 C CA . ASP A 1 99 ? 29.780 0.993 -0.968 1.00 98.44 99 ASP A CA 1
ATOM 739 C C . ASP A 1 99 ? 29.608 2.067 -2.052 1.00 98.44 99 ASP A C 1
ATOM 741 O O . ASP A 1 99 ? 30.602 2.510 -2.633 1.00 98.44 99 ASP A O 1
ATOM 745 N N . VAL A 1 100 ? 28.385 2.571 -2.262 1.00 98.56 100 VAL A N 1
ATOM 746 C CA . VAL A 1 100 ? 28.100 3.689 -3.180 1.00 98.56 100 VAL A CA 1
ATOM 747 C C . VAL A 1 100 ? 28.862 4.950 -2.770 1.00 98.56 100 VAL A C 1
ATOM 749 O O . VAL A 1 100 ? 29.622 5.499 -3.569 1.00 98.56 100 VAL A O 1
ATOM 752 N N . LEU A 1 101 ? 28.703 5.399 -1.521 1.00 98.56 101 LEU A N 1
ATOM 753 C CA . LEU A 1 101 ? 29.342 6.622 -1.018 1.00 98.56 101 LEU A CA 1
ATOM 754 C C . LEU A 1 101 ? 30.875 6.524 -1.035 1.00 98.56 101 LEU A C 1
ATOM 756 O O . LEU A 1 101 ? 31.564 7.528 -1.206 1.00 98.56 101 LEU A O 1
ATOM 760 N N . THR A 1 102 ? 31.418 5.314 -0.884 1.00 98.44 102 THR A N 1
ATOM 761 C CA . THR A 1 102 ? 32.863 5.067 -0.927 1.00 98.44 102 THR A CA 1
ATOM 762 C C . THR A 1 102 ? 33.387 5.063 -2.360 1.00 98.44 102 THR A C 1
ATOM 764 O O . THR A 1 102 ? 34.364 5.750 -2.657 1.00 98.44 102 THR A O 1
ATOM 767 N N . TYR A 1 103 ? 32.748 4.310 -3.260 1.00 98.62 103 TYR A N 1
ATOM 768 C CA . TYR A 1 103 ? 33.192 4.163 -4.647 1.00 98.62 103 TYR A CA 1
ATOM 769 C C . TYR A 1 103 ? 33.047 5.471 -5.432 1.00 98.62 103 TYR A C 1
ATOM 771 O O . TYR A 1 103 ? 33.958 5.867 -6.158 1.00 98.62 103 TYR A O 1
ATOM 779 N N . PHE A 1 104 ? 31.921 6.165 -5.257 1.00 98.62 104 PHE A N 1
ATOM 780 C CA . PHE A 1 104 ? 31.590 7.377 -6.005 1.00 98.62 104 PHE A CA 1
ATOM 781 C C . PHE A 1 104 ? 31.885 8.678 -5.250 1.00 98.62 104 PHE A C 1
ATOM 783 O O . PHE A 1 104 ? 31.626 9.754 -5.786 1.00 98.62 104 PHE A O 1
ATOM 790 N N . GLY A 1 105 ? 32.487 8.611 -4.058 1.00 97.44 105 GLY A N 1
ATOM 791 C CA . GLY A 1 105 ? 32.853 9.784 -3.254 1.00 97.44 105 GLY A CA 1
ATOM 792 C C . GLY A 1 105 ? 33.604 10.897 -4.011 1.00 97.44 105 GLY A C 1
ATOM 793 O O . GLY A 1 105 ? 33.287 12.068 -3.795 1.00 97.44 105 GLY A O 1
ATOM 794 N N . PRO A 1 106 ? 34.531 10.594 -4.949 1.00 98.31 106 PRO A N 1
ATOM 795 C CA . PRO A 1 106 ? 35.179 11.620 -5.776 1.00 98.31 106 PRO A CA 1
ATOM 796 C C . PRO A 1 106 ? 34.233 12.453 -6.661 1.00 98.31 106 PRO A C 1
ATOM 798 O O . PRO A 1 106 ? 34.644 13.498 -7.156 1.00 98.31 106 PRO A O 1
ATOM 801 N N . TYR A 1 107 ? 32.985 12.018 -6.861 1.00 98.12 107 TYR A N 1
ATOM 802 C CA . TYR A 1 107 ? 31.989 12.656 -7.729 1.00 98.12 107 TYR A CA 1
ATOM 803 C C . TYR A 1 107 ? 30.851 13.346 -6.952 1.00 98.12 107 TYR A C 1
ATOM 805 O O . TYR A 1 107 ? 29.856 13.750 -7.560 1.00 98.12 107 TYR A O 1
ATOM 813 N N . ASN A 1 108 ? 30.986 13.519 -5.630 1.00 95.38 108 ASN A N 1
ATOM 814 C CA . ASN A 1 108 ? 29.979 14.153 -4.759 1.00 95.38 108 ASN A CA 1
ATOM 815 C C . ASN A 1 108 ? 29.585 15.585 -5.172 1.00 95.38 108 ASN A C 1
ATOM 817 O O . ASN A 1 108 ? 28.469 16.024 -4.879 1.00 95.38 108 ASN A O 1
ATOM 821 N N . ASP A 1 109 ? 30.490 16.287 -5.857 1.00 96.00 109 ASP A N 1
ATOM 822 C CA . ASP A 1 109 ? 30.305 17.657 -6.352 1.00 96.00 109 ASP A CA 1
ATOM 823 C C . ASP A 1 109 ? 30.091 17.711 -7.877 1.00 96.00 109 ASP A C 1
ATOM 825 O O . ASP A 1 109 ? 30.210 18.767 -8.499 1.00 96.00 109 ASP A O 1
ATOM 829 N N . SER A 1 110 ? 29.797 16.570 -8.511 1.00 97.19 110 SER A N 1
ATOM 830 C CA . SER A 1 110 ? 29.504 16.527 -9.946 1.00 97.19 110 SER A CA 1
ATOM 831 C C . SER A 1 110 ? 28.206 17.271 -10.286 1.00 97.19 110 SER A C 1
ATOM 833 O O . SER A 1 110 ? 27.273 17.361 -9.483 1.00 97.19 110 SER A O 1
ATOM 835 N N . VAL A 1 111 ? 28.122 17.784 -11.518 1.00 97.50 111 VAL A N 1
ATOM 836 C CA . VAL A 1 111 ? 26.975 18.581 -11.993 1.00 97.50 111 VAL A CA 1
ATOM 837 C C . VAL A 1 111 ? 25.657 17.808 -11.877 1.00 97.50 111 VAL A C 1
ATOM 839 O O . VAL A 1 111 ? 24.638 18.383 -11.498 1.00 97.50 111 VAL A O 1
ATOM 842 N N . VAL A 1 112 ? 25.671 16.498 -12.146 1.00 97.75 112 VAL A N 1
ATOM 843 C CA . VAL A 1 112 ? 24.470 15.655 -12.050 1.00 97.75 112 VAL A CA 1
ATOM 844 C C . VAL A 1 112 ? 23.971 15.506 -10.610 1.00 97.75 112 VAL A C 1
ATOM 846 O O . VAL A 1 112 ? 22.764 15.490 -10.381 1.00 97.75 112 VAL A O 1
ATOM 849 N N . VAL A 1 113 ? 24.878 15.460 -9.627 1.00 98.19 113 VAL A N 1
ATOM 850 C CA . VAL A 1 113 ? 24.512 15.383 -8.207 1.00 98.19 113 VAL A CA 1
ATOM 851 C C . VAL A 1 113 ? 23.846 16.689 -7.768 1.00 98.19 113 VAL A C 1
ATOM 853 O O . VAL A 1 113 ? 22.816 16.651 -7.097 1.00 98.19 113 VAL A O 1
ATOM 856 N N . GLY A 1 114 ? 24.374 17.840 -8.201 1.00 97.56 114 GLY A N 1
ATOM 857 C CA . GLY A 1 114 ? 23.730 19.144 -7.996 1.00 97.56 114 GLY A CA 1
ATOM 858 C C . GLY A 1 114 ? 22.330 19.208 -8.616 1.00 97.56 114 GLY A C 1
ATOM 859 O O . GLY A 1 114 ? 21.371 19.550 -7.931 1.00 97.56 114 GLY A O 1
ATOM 860 N N . TYR A 1 115 ? 22.192 18.768 -9.870 1.00 97.00 115 TYR A N 1
ATOM 861 C CA . TYR A 1 115 ? 20.901 18.711 -10.562 1.00 97.00 115 TYR A CA 1
ATOM 862 C C . TYR A 1 115 ? 19.856 17.868 -9.810 1.00 97.00 115 TYR A C 1
ATOM 864 O O . TYR A 1 115 ? 18.712 18.294 -9.660 1.00 97.00 115 TYR A O 1
ATOM 872 N N . VAL A 1 116 ? 20.234 16.690 -9.298 1.00 97.19 116 VAL A N 1
ATOM 873 C CA . VAL A 1 116 ? 19.308 15.829 -8.540 1.00 97.19 116 VAL A CA 1
ATOM 874 C C . VAL A 1 116 ? 18.860 16.485 -7.230 1.00 97.19 116 VAL A C 1
ATOM 876 O O . VAL A 1 116 ? 17.679 16.391 -6.893 1.00 97.19 116 VAL A O 1
ATOM 879 N N . ARG A 1 117 ? 19.751 17.194 -6.519 1.00 95.94 117 ARG A N 1
ATOM 880 C CA . ARG A 1 117 ? 19.383 17.954 -5.308 1.00 95.94 117 ARG A CA 1
ATOM 881 C C . ARG A 1 117 ? 18.346 19.036 -5.609 1.00 95.94 117 ARG A C 1
ATOM 883 O O . ARG A 1 117 ? 17.409 19.196 -4.832 1.00 95.94 117 ARG A O 1
ATOM 890 N N . ASP A 1 118 ? 18.496 19.735 -6.730 1.00 94.25 118 ASP A N 1
ATOM 891 C CA . ASP A 1 118 ? 17.604 20.833 -7.115 1.00 94.25 118 ASP A CA 1
ATOM 892 C C . ASP A 1 118 ? 16.224 20.333 -7.566 1.00 94.25 118 ASP A C 1
ATOM 894 O O . ASP A 1 118 ? 15.203 20.937 -7.238 1.00 94.25 118 ASP A O 1
ATOM 898 N N . VAL A 1 119 ? 16.178 19.226 -8.314 1.00 93.81 119 VAL A N 1
ATOM 899 C CA . VAL A 1 119 ? 14.932 18.707 -8.908 1.00 93.81 119 VAL A CA 1
ATOM 900 C C . VAL A 1 119 ? 14.131 17.843 -7.940 1.00 93.81 119 VAL A C 1
ATOM 902 O O . VAL A 1 119 ? 12.903 17.881 -7.965 1.00 93.81 119 VAL A O 1
ATOM 905 N N . PHE A 1 120 ? 14.803 17.066 -7.090 1.00 93.94 120 PHE A N 1
ATOM 906 C CA . PHE A 1 120 ? 14.164 16.095 -6.196 1.00 93.94 120 PHE A CA 1
ATOM 907 C C . PHE A 1 120 ? 14.365 16.432 -4.716 1.00 93.94 120 PHE A C 1
ATOM 909 O O . PHE A 1 120 ? 14.234 15.548 -3.872 1.00 93.94 120 PHE A O 1
ATOM 916 N N . GLY A 1 121 ? 14.721 17.675 -4.389 1.00 90.56 121 GLY A N 1
ATOM 917 C CA . GLY A 1 121 ? 15.054 18.093 -3.029 1.00 90.56 121 GLY A CA 1
ATOM 918 C C . GLY A 1 121 ? 13.886 18.026 -2.031 1.00 90.56 121 GLY A C 1
ATOM 919 O O . GLY A 1 121 ? 12.720 18.022 -2.428 1.00 90.56 121 GLY A O 1
ATOM 920 N N . PRO A 1 122 ? 14.182 18.031 -0.717 1.00 85.31 122 PRO A N 1
ATOM 921 C CA . PRO A 1 122 ? 13.182 17.931 0.353 1.00 85.31 122 PRO A CA 1
ATOM 922 C C . PRO A 1 12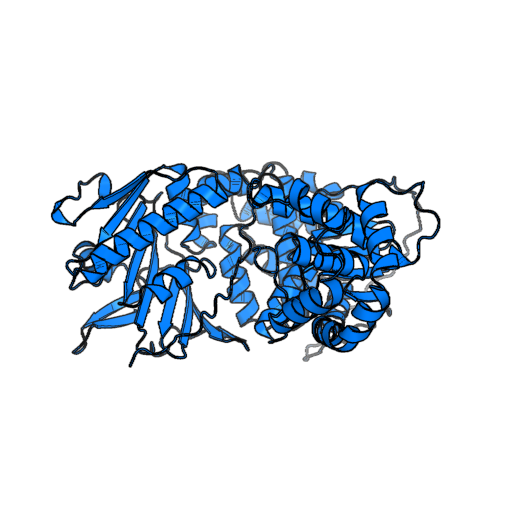2 ? 12.323 19.196 0.526 1.00 85.31 122 PRO A C 1
ATOM 924 O O . PRO A 1 122 ? 11.452 19.233 1.385 1.00 85.31 122 PRO A O 1
ATOM 927 N N . SER A 1 123 ? 12.561 20.249 -0.263 1.00 87.88 123 SER A N 1
ATOM 928 C CA . SER A 1 123 ? 11.689 21.429 -0.315 1.00 87.88 123 SER A CA 1
ATOM 929 C C . SER A 1 123 ? 10.351 21.157 -1.011 1.00 87.88 123 SER A C 1
ATOM 931 O O . SER A 1 123 ? 9.442 21.982 -0.921 1.00 87.88 123 SER A O 1
ATOM 933 N N . LEU A 1 124 ? 10.232 20.036 -1.727 1.00 83.75 124 LEU A N 1
ATOM 934 C CA . LEU A 1 124 ? 9.010 19.595 -2.390 1.00 83.75 124 LEU A CA 1
ATOM 935 C C . LEU A 1 124 ? 8.233 18.612 -1.495 1.00 83.75 124 LEU A C 1
ATOM 937 O O . LEU A 1 124 ? 8.866 17.784 -0.837 1.00 83.75 124 LEU A O 1
ATOM 941 N N . PRO A 1 125 ? 6.885 18.628 -1.519 1.00 80.56 125 PRO A N 1
ATOM 942 C CA . PRO A 1 125 ? 6.071 17.624 -0.831 1.00 80.56 125 PRO A CA 1
ATOM 943 C C . PRO A 1 125 ? 6.405 16.191 -1.268 1.00 80.56 125 PRO A C 1
ATOM 945 O O . PRO A 1 125 ? 6.733 15.966 -2.440 1.00 80.56 125 PRO A O 1
ATOM 948 N N . TYR A 1 126 ? 6.258 15.217 -0.362 1.00 81.94 126 TYR A N 1
ATOM 949 C CA . TYR A 1 126 ? 6.601 13.810 -0.609 1.00 81.94 126 TYR A CA 1
ATOM 950 C C . TYR A 1 126 ? 5.956 13.262 -1.892 1.00 81.94 126 TYR A C 1
ATOM 952 O O . TYR A 1 126 ? 6.668 12.791 -2.779 1.00 81.94 126 TYR A O 1
ATOM 960 N N . TYR A 1 127 ? 4.637 13.424 -2.059 1.00 76.88 127 TYR A N 1
ATOM 961 C CA . TYR A 1 127 ? 3.903 12.943 -3.240 1.00 76.88 127 TYR A CA 1
ATOM 962 C C . TYR A 1 127 ? 4.419 13.550 -4.560 1.00 76.88 127 TYR A C 1
ATOM 964 O O . TYR A 1 127 ? 4.483 12.885 -5.594 1.00 76.88 127 TYR A O 1
ATOM 972 N N . THR A 1 128 ? 4.841 14.821 -4.541 1.00 83.69 128 THR A N 1
ATOM 973 C CA . THR A 1 128 ? 5.392 15.493 -5.729 1.00 83.69 128 THR A CA 1
ATOM 974 C C . THR A 1 128 ? 6.736 14.881 -6.117 1.00 83.69 128 THR A C 1
ATOM 976 O O . THR A 1 128 ? 7.025 14.706 -7.307 1.00 83.69 128 THR A O 1
ATOM 979 N N . ARG A 1 129 ? 7.555 14.533 -5.119 1.00 90.19 129 ARG A N 1
ATOM 980 C CA . ARG A 1 129 ? 8.842 13.860 -5.315 1.00 90.19 129 ARG A CA 1
ATOM 981 C C . ARG A 1 129 ? 8.636 12.434 -5.822 1.00 90.19 129 ARG A C 1
ATOM 983 O O . ARG A 1 129 ? 9.243 12.097 -6.836 1.00 90.19 129 ARG A O 1
ATOM 990 N N . ASP A 1 130 ? 7.735 11.660 -5.210 1.00 89.19 130 ASP A N 1
ATOM 991 C CA . ASP A 1 130 ? 7.404 10.286 -5.629 1.00 89.19 130 ASP A CA 1
ATOM 992 C C . ASP A 1 130 ? 6.969 10.245 -7.099 1.00 89.19 130 ASP A C 1
ATOM 994 O O . ASP A 1 130 ? 7.562 9.542 -7.919 1.00 89.19 130 ASP A O 1
ATOM 998 N N . TYR A 1 131 ? 6.025 11.108 -7.485 1.00 88.31 131 TYR A N 1
ATOM 999 C CA . TYR A 1 131 ? 5.564 11.200 -8.870 1.00 88.31 131 TYR A CA 1
ATOM 1000 C C . TYR A 1 131 ? 6.667 11.608 -9.854 1.00 88.31 131 TYR A C 1
ATOM 1002 O O . TYR A 1 131 ? 6.733 11.099 -10.979 1.00 88.31 131 TYR A O 1
ATOM 1010 N N . SER A 1 132 ? 7.549 12.524 -9.451 1.00 93.06 132 SER A N 1
ATOM 1011 C CA . SER A 1 132 ? 8.668 12.968 -10.287 1.00 93.06 132 SER A CA 1
ATOM 1012 C C . SER A 1 132 ? 9.700 11.854 -10.475 1.00 93.06 132 SER A C 1
ATOM 1014 O O . SER A 1 132 ? 10.158 11.629 -11.599 1.00 93.06 132 SER A O 1
ATOM 1016 N N . ILE A 1 133 ? 10.029 11.122 -9.405 1.00 96.44 133 ILE A N 1
ATOM 1017 C CA . ILE A 1 133 ? 10.919 9.955 -9.430 1.00 96.44 133 ILE A CA 1
ATOM 1018 C C . ILE A 1 133 ? 10.316 8.855 -10.307 1.00 96.44 133 ILE A C 1
ATOM 1020 O O . ILE A 1 133 ? 11.005 8.333 -11.182 1.00 96.44 133 ILE A O 1
ATOM 1024 N N . MET A 1 134 ? 9.024 8.556 -10.148 1.00 95.00 134 MET A N 1
ATOM 1025 C CA . MET A 1 134 ? 8.293 7.590 -10.972 1.00 95.00 134 MET A CA 1
ATOM 1026 C C . MET A 1 134 ? 8.373 7.942 -12.462 1.00 95.00 134 MET A C 1
ATOM 1028 O O . MET A 1 134 ? 8.784 7.116 -13.279 1.00 95.00 134 MET A O 1
ATOM 1032 N N . LYS A 1 135 ? 8.041 9.187 -12.832 1.00 93.88 135 LYS A N 1
ATOM 1033 C CA . LYS A 1 135 ? 8.111 9.663 -14.224 1.00 93.88 135 LYS A CA 1
ATOM 1034 C C . LYS A 1 135 ? 9.509 9.551 -14.813 1.00 93.88 135 LYS A C 1
ATOM 1036 O O . LYS A 1 135 ? 9.659 9.163 -15.974 1.00 93.88 135 LYS A O 1
ATOM 1041 N N . PHE A 1 136 ? 10.521 9.914 -14.033 1.00 95.81 136 PHE A N 1
ATOM 1042 C CA . PHE A 1 136 ? 11.902 9.828 -14.476 1.00 95.81 136 PHE A CA 1
ATOM 1043 C C . PHE A 1 136 ? 12.347 8.369 -14.635 1.00 95.81 136 PHE A C 1
ATOM 1045 O O . PHE A 1 136 ? 12.923 8.014 -15.663 1.00 95.81 136 PHE A O 1
ATOM 1052 N N . GLY A 1 137 ? 11.971 7.501 -13.693 1.00 96.19 137 GLY A N 1
ATOM 1053 C CA . GLY A 1 137 ? 12.157 6.054 -13.779 1.00 96.19 137 GLY A CA 1
ATOM 1054 C C . GLY A 1 137 ? 11.538 5.454 -15.043 1.00 96.19 137 GLY A C 1
ATOM 1055 O O . GLY A 1 137 ? 12.223 4.744 -15.774 1.00 96.19 137 GLY A O 1
ATOM 1056 N N . ASN A 1 138 ? 10.295 5.815 -15.378 1.00 94.31 138 ASN A N 1
ATOM 1057 C CA . ASN A 1 138 ? 9.628 5.356 -16.604 1.00 94.31 138 ASN A CA 1
ATOM 1058 C C . ASN A 1 138 ? 10.426 5.698 -17.875 1.00 94.31 138 ASN A C 1
ATOM 1060 O O . ASN A 1 138 ? 10.555 4.879 -18.786 1.00 94.31 138 ASN A O 1
ATOM 1064 N N . LYS A 1 139 ? 10.989 6.913 -17.933 1.00 93.94 139 LYS A N 1
ATOM 1065 C CA . LYS A 1 139 ? 11.835 7.361 -19.047 1.00 93.94 139 LYS A CA 1
ATOM 1066 C C . LYS A 1 139 ? 13.121 6.537 -19.132 1.00 93.94 139 LYS A C 1
ATOM 1068 O O . LYS A 1 139 ? 13.508 6.150 -20.226 1.00 93.94 139 LYS A O 1
ATOM 1073 N N . LEU A 1 140 ? 13.774 6.267 -18.002 1.00 96.44 140 LEU A N 1
ATOM 1074 C CA . LEU A 1 140 ? 15.051 5.547 -17.939 1.00 96.44 140 LEU A CA 1
ATOM 1075 C C . LEU A 1 140 ? 14.930 4.053 -18.260 1.00 96.44 140 LEU A C 1
ATOM 1077 O O . LEU A 1 140 ? 15.788 3.505 -18.953 1.00 96.44 140 LEU A O 1
ATOM 1081 N N . ALA A 1 141 ? 13.869 3.410 -17.772 1.00 96.00 141 ALA A N 1
ATOM 1082 C CA . ALA A 1 141 ? 13.661 1.966 -17.856 1.00 96.00 141 ALA A CA 1
ATOM 1083 C C . ALA A 1 141 ? 13.597 1.430 -19.298 1.00 96.00 141 ALA A C 1
ATOM 1085 O O . ALA A 1 141 ? 13.931 0.277 -19.552 1.00 96.00 141 ALA A O 1
ATOM 1086 N N . LYS A 1 142 ? 13.188 2.273 -20.253 1.00 91.94 142 LYS A N 1
ATOM 1087 C CA . LYS A 1 142 ? 12.985 1.895 -21.662 1.00 91.94 142 LYS A CA 1
ATOM 1088 C C . LYS A 1 142 ? 14.169 2.215 -22.570 1.00 91.94 142 LYS A C 1
ATOM 1090 O O . LYS A 1 142 ? 14.137 1.894 -23.755 1.00 91.94 142 LYS A O 1
ATOM 1095 N N . LEU A 1 143 ? 15.192 2.881 -22.043 1.00 92.88 143 LEU A N 1
ATOM 1096 C CA . LEU A 1 143 ? 16.367 3.262 -22.817 1.00 92.88 143 LEU A CA 1
ATOM 1097 C C . LEU A 1 143 ? 17.390 2.132 -22.830 1.00 92.88 143 LEU A C 1
ATOM 1099 O O . LEU A 1 143 ? 17.529 1.381 -21.864 1.00 92.88 143 LEU A O 1
ATOM 1103 N N . GLU A 1 144 ? 18.187 2.082 -23.895 1.00 92.62 144 GLU A N 1
ATOM 1104 C CA . GLU A 1 144 ? 19.466 1.382 -23.835 1.00 92.62 144 GLU A CA 1
ATOM 1105 C C . GLU A 1 144 ? 20.335 1.961 -22.708 1.00 92.62 144 GLU A C 1
ATOM 1107 O O . GLU A 1 144 ? 20.154 3.102 -22.268 1.00 92.62 144 GLU A O 1
ATOM 1112 N N . TYR A 1 145 ? 21.293 1.173 -22.220 1.00 95.56 145 TYR A N 1
ATOM 1113 C CA . TYR A 1 145 ? 22.156 1.609 -21.128 1.00 95.56 145 TYR A CA 1
ATOM 1114 C C . TYR A 1 145 ? 22.915 2.901 -21.491 1.00 95.56 145 TYR A C 1
ATOM 1116 O O . TYR A 1 145 ? 23.735 2.923 -22.412 1.00 95.56 145 TYR A O 1
ATOM 1124 N N . LEU A 1 146 ? 22.671 3.972 -20.728 1.00 94.38 146 LEU A N 1
ATOM 1125 C CA . LEU A 1 146 ? 23.139 5.333 -21.011 1.00 94.38 146 LEU A CA 1
ATOM 1126 C C . LEU A 1 146 ? 24.665 5.447 -21.060 1.00 94.38 146 LEU A C 1
ATOM 1128 O O . LEU A 1 146 ? 25.193 6.284 -21.792 1.00 94.38 146 LEU A O 1
ATOM 1132 N N . GLY A 1 147 ? 25.388 4.604 -20.318 1.00 90.75 147 GLY A N 1
ATOM 1133 C CA . GLY A 1 147 ? 26.852 4.598 -20.331 1.00 90.75 147 GLY A CA 1
ATOM 1134 C C . GLY A 1 147 ? 27.465 4.119 -21.653 1.00 90.75 147 GLY A C 1
ATOM 1135 O O . GLY A 1 147 ? 28.651 4.350 -21.877 1.00 90.75 147 GLY A O 1
ATOM 1136 N N . ASN A 1 148 ? 26.678 3.493 -22.537 1.00 91.31 148 ASN A N 1
ATOM 1137 C CA . ASN A 1 148 ? 27.116 3.102 -23.882 1.00 91.31 148 ASN A CA 1
ATOM 1138 C C . ASN A 1 148 ? 26.886 4.202 -24.931 1.00 91.31 148 ASN A C 1
ATOM 1140 O O . ASN A 1 148 ? 27.365 4.075 -26.060 1.00 91.31 148 ASN A O 1
ATOM 1144 N N . ILE A 1 149 ? 26.165 5.275 -24.593 1.00 85.94 149 ILE A N 1
ATOM 1145 C CA . ILE A 1 149 ? 25.861 6.349 -25.539 1.00 85.94 149 ILE A CA 1
ATOM 1146 C C . ILE A 1 149 ? 27.100 7.232 -25.708 1.00 85.94 149 ILE A C 1
ATOM 1148 O O . ILE A 1 149 ? 27.579 7.868 -24.769 1.00 85.94 149 ILE A O 1
ATOM 1152 N N . THR A 1 150 ? 27.625 7.263 -26.932 1.00 73.25 150 THR A N 1
ATOM 1153 C CA . THR A 1 150 ? 28.820 8.036 -27.308 1.00 73.25 150 THR A CA 1
ATOM 1154 C C . THR A 1 150 ? 28.492 9.373 -27.973 1.00 73.25 150 THR A C 1
ATOM 1156 O O . THR A 1 150 ? 29.340 10.259 -27.990 1.00 73.25 150 THR A O 1
ATOM 1159 N N . ASN A 1 151 ? 27.270 9.538 -28.496 1.00 76.19 151 ASN A N 1
ATOM 1160 C CA . ASN A 1 151 ? 26.761 10.798 -29.040 1.00 76.19 151 ASN A CA 1
ATOM 1161 C C . ASN A 1 151 ? 25.558 11.281 -28.218 1.00 76.19 151 ASN A C 1
ATOM 1163 O O . ASN A 1 151 ? 24.414 10.928 -28.497 1.00 76.19 151 ASN A O 1
ATOM 1167 N N . ASP A 1 152 ? 25.826 12.088 -27.197 1.00 75.94 152 ASP A N 1
ATOM 1168 C CA . ASP A 1 152 ? 24.839 12.598 -26.238 1.00 75.94 152 ASP A CA 1
ATOM 1169 C C . ASP A 1 152 ? 24.220 13.951 -26.639 1.00 75.94 152 ASP A C 1
ATOM 1171 O O . ASP A 1 152 ? 23.353 14.473 -25.934 1.00 75.94 152 ASP A O 1
ATOM 1175 N N . SER A 1 153 ? 24.594 14.498 -27.802 1.00 74.38 153 SER A N 1
ATOM 1176 C CA . SER A 1 153 ? 24.096 15.791 -28.303 1.00 74.38 153 SER A CA 1
ATOM 1177 C C . SER A 1 153 ? 22.582 15.823 -28.554 1.00 74.38 153 SER A C 1
ATOM 1179 O O . SER A 1 153 ? 21.974 16.892 -28.531 1.00 74.38 153 SER A O 1
ATOM 1181 N N . VAL A 1 154 ? 21.970 14.654 -28.759 1.00 80.31 154 VAL A N 1
ATOM 1182 C CA . VAL A 1 154 ? 20.523 14.478 -28.964 1.00 80.31 154 VAL A CA 1
ATOM 1183 C C . VAL A 1 154 ? 19.771 14.121 -27.680 1.00 80.31 154 VAL A C 1
ATOM 1185 O O . VAL A 1 154 ? 18.541 14.094 -27.679 1.00 80.31 154 VAL A O 1
ATOM 1188 N N . LEU A 1 155 ? 20.486 13.842 -26.584 1.00 86.06 155 LEU A N 1
ATOM 1189 C CA . LEU A 1 155 ? 19.866 13.545 -25.301 1.00 86.06 155 LEU A CA 1
ATOM 1190 C C . LEU A 1 155 ? 19.384 14.831 -24.628 1.00 86.06 155 LEU A C 1
ATOM 1192 O O . LEU A 1 155 ? 20.044 15.875 -24.647 1.00 86.06 155 LEU A O 1
ATOM 1196 N N . ALA A 1 156 ? 18.236 14.723 -23.962 1.00 89.69 156 ALA A N 1
ATOM 1197 C CA . ALA A 1 156 ? 17.797 15.736 -23.016 1.00 89.69 156 ALA A CA 1
ATOM 1198 C C . ALA A 1 156 ? 18.860 15.944 -21.914 1.00 89.69 156 ALA A C 1
ATOM 1200 O O . ALA A 1 156 ? 19.653 15.047 -21.622 1.00 89.69 156 ALA A O 1
ATOM 1201 N N . VAL A 1 157 ? 18.900 17.153 -21.339 1.00 90.88 157 VAL A N 1
ATOM 1202 C CA . VAL A 1 157 ? 19.962 17.594 -20.410 1.00 90.88 157 VAL A CA 1
ATOM 1203 C C . VAL A 1 157 ? 20.145 16.615 -19.249 1.00 90.88 157 VAL A C 1
ATOM 1205 O O . VAL A 1 157 ? 21.264 16.211 -18.960 1.00 90.88 157 VAL A O 1
ATOM 1208 N N . ASP A 1 158 ? 19.040 16.200 -18.638 1.00 91.56 158 ASP A N 1
ATOM 1209 C CA . ASP A 1 158 ? 18.975 15.227 -17.548 1.00 91.56 158 ASP A CA 1
ATOM 1210 C C . ASP A 1 158 ? 19.647 13.887 -17.901 1.00 91.56 158 ASP A C 1
ATOM 1212 O O . ASP A 1 158 ? 20.481 13.383 -17.150 1.00 91.56 158 ASP A O 1
ATOM 1216 N N . LEU A 1 159 ? 19.339 13.331 -19.075 1.00 95.12 159 LEU A N 1
ATOM 1217 C CA . LEU A 1 159 ? 19.914 12.065 -19.539 1.00 95.12 159 LEU A CA 1
ATOM 1218 C C . LEU A 1 159 ? 21.393 12.187 -19.910 1.00 95.12 159 LEU A C 1
ATOM 1220 O O . LEU A 1 159 ? 22.166 11.259 -19.668 1.00 95.12 159 LEU A O 1
ATOM 1224 N N . ARG A 1 160 ? 21.794 13.321 -20.497 1.00 94.94 160 ARG A N 1
ATOM 1225 C CA . ARG A 1 160 ? 23.197 13.579 -20.836 1.00 94.94 160 ARG A CA 1
ATOM 1226 C C . ARG A 1 160 ? 24.062 13.621 -19.580 1.00 94.94 160 ARG A C 1
ATOM 1228 O O . ARG A 1 160 ? 25.090 12.954 -19.552 1.00 94.94 160 ARG A O 1
ATOM 1235 N N . LEU A 1 161 ? 23.610 14.315 -18.535 1.00 95.75 161 LEU A N 1
ATOM 1236 C CA . LEU A 1 161 ? 24.324 14.387 -17.258 1.00 95.75 161 LEU A CA 1
ATOM 1237 C C . LEU A 1 161 ? 24.520 12.997 -16.622 1.00 95.75 161 LEU A C 1
ATOM 1239 O O . LEU A 1 161 ? 25.602 12.697 -16.119 1.00 95.75 161 LEU A O 1
ATOM 1243 N N . LEU A 1 162 ? 23.510 12.120 -16.685 1.00 97.00 162 LEU A N 1
ATOM 1244 C CA . LEU A 1 162 ? 23.645 10.732 -16.224 1.00 97.00 162 LEU A CA 1
ATOM 1245 C C . LEU A 1 162 ? 24.618 9.917 -17.087 1.00 97.00 162 LEU A C 1
ATOM 1247 O O . LEU A 1 162 ? 25.422 9.158 -16.548 1.00 97.00 162 LEU A O 1
ATOM 1251 N N . SER A 1 163 ? 24.565 10.064 -18.414 1.00 96.38 163 SER A N 1
ATOM 1252 C CA . SER A 1 163 ? 25.481 9.378 -19.336 1.00 96.38 163 SER A CA 1
ATOM 1253 C C . SER A 1 163 ? 26.939 9.793 -19.101 1.00 96.38 163 SER A C 1
ATOM 1255 O O . SER A 1 163 ? 27.810 8.930 -18.979 1.00 96.38 163 SER A O 1
ATOM 1257 N N . GLU A 1 164 ? 27.204 11.096 -18.959 1.00 95.06 164 GLU A N 1
ATOM 1258 C CA . GLU A 1 164 ? 28.519 11.647 -18.610 1.00 95.06 164 GLU A CA 1
ATOM 1259 C C . GLU A 1 164 ? 29.028 11.061 -17.292 1.00 95.06 164 GLU A C 1
ATOM 1261 O O . GLU A 1 164 ? 30.105 10.458 -17.267 1.00 95.06 164 GLU A O 1
ATOM 1266 N N . PHE A 1 165 ? 28.212 11.122 -16.235 1.00 97.50 165 PHE A N 1
ATOM 1267 C CA . PHE A 1 165 ? 28.554 10.544 -14.939 1.00 97.50 165 PHE A CA 1
ATOM 1268 C C . PHE A 1 165 ? 28.869 9.049 -15.042 1.00 97.50 165 PHE A C 1
ATOM 1270 O O . PHE A 1 165 ? 29.877 8.603 -14.499 1.00 97.50 165 PHE A O 1
ATOM 1277 N N . ALA A 1 166 ? 28.066 8.262 -15.764 1.00 97.50 166 ALA A N 1
ATOM 1278 C CA . ALA A 1 166 ? 28.284 6.822 -15.909 1.00 97.50 166 ALA A CA 1
ATOM 1279 C C . ALA A 1 166 ? 29.647 6.486 -16.534 1.00 97.50 166 ALA A C 1
ATOM 1281 O O . ALA A 1 166 ? 30.299 5.520 -16.120 1.00 97.50 166 ALA A O 1
ATOM 1282 N N . ARG A 1 167 ? 30.080 7.281 -17.524 1.00 95.12 167 ARG A N 1
ATOM 1283 C CA . ARG A 1 167 ? 31.375 7.125 -18.203 1.00 95.12 167 ARG A CA 1
ATOM 1284 C C . ARG A 1 167 ? 32.525 7.555 -17.300 1.00 95.12 167 ARG A C 1
ATOM 1286 O O . ARG A 1 167 ? 33.470 6.790 -17.120 1.00 95.12 167 ARG A O 1
ATOM 1293 N N . GLU A 1 168 ? 32.435 8.747 -16.717 1.00 95.94 168 GLU A N 1
ATOM 1294 C CA . GLU A 1 168 ? 33.508 9.330 -15.905 1.00 95.94 168 GLU A CA 1
ATOM 1295 C C . GLU A 1 168 ? 33.749 8.557 -14.613 1.00 95.94 168 GLU A C 1
ATOM 1297 O O . GLU A 1 168 ? 34.898 8.407 -14.204 1.00 95.94 168 GLU A O 1
ATOM 1302 N N . SER A 1 169 ? 32.685 8.039 -13.998 1.00 97.44 169 SER A N 1
ATOM 1303 C CA . SER A 1 169 ? 32.736 7.288 -12.740 1.00 97.44 169 SER A CA 1
ATOM 1304 C C . SER A 1 169 ? 32.968 5.789 -12.898 1.00 97.44 169 SER A C 1
ATOM 1306 O O . SER A 1 169 ? 33.086 5.079 -11.903 1.00 97.44 169 SER A O 1
ATOM 1308 N N . ASN A 1 170 ? 33.031 5.282 -14.135 1.00 96.62 170 ASN A N 1
ATOM 1309 C CA . ASN A 1 170 ? 33.098 3.850 -14.425 1.00 96.62 170 ASN A CA 1
ATOM 1310 C C . ASN A 1 170 ? 31.965 3.044 -13.748 1.00 96.62 170 ASN A C 1
ATOM 1312 O O . ASN A 1 170 ? 32.179 1.936 -13.247 1.00 96.62 170 ASN A O 1
ATOM 1316 N N . PHE A 1 171 ? 30.735 3.572 -13.782 1.00 98.44 171 PHE A N 1
ATOM 1317 C CA . PHE A 1 171 ? 29.558 2.940 -13.171 1.00 98.44 171 PHE A CA 1
ATOM 1318 C C . PHE A 1 171 ? 29.383 1.474 -13.598 1.00 98.44 171 PHE A C 1
ATOM 1320 O O . PHE A 1 171 ? 29.028 0.624 -12.787 1.00 98.44 171 PHE A O 1
ATOM 1327 N N . SER A 1 172 ? 29.713 1.132 -14.850 1.00 97.81 172 SER A N 1
ATOM 1328 C CA . SER A 1 172 ? 29.606 -0.249 -15.342 1.00 97.81 172 SER A CA 1
ATOM 1329 C C . SER A 1 172 ? 30.437 -1.259 -14.533 1.00 97.81 172 SER A C 1
ATOM 1331 O O . SER A 1 172 ? 30.042 -2.418 -14.405 1.00 97.81 172 SER A O 1
ATOM 1333 N N . ALA A 1 173 ? 31.591 -0.851 -13.993 1.00 98.25 173 ALA A N 1
ATOM 1334 C CA . ALA A 1 173 ? 32.415 -1.712 -13.153 1.00 98.25 173 ALA A CA 1
ATOM 1335 C C . ALA A 1 173 ? 31.779 -1.914 -11.775 1.00 98.25 173 ALA A C 1
ATOM 1337 O O . ALA A 1 173 ? 31.711 -3.053 -11.312 1.00 98.25 173 ALA A O 1
ATOM 1338 N N . PHE A 1 174 ? 31.258 -0.842 -11.173 1.00 98.56 174 PHE A N 1
ATOM 1339 C CA . PHE A 1 174 ? 30.499 -0.906 -9.925 1.00 98.56 174 PHE A CA 1
ATOM 1340 C C . PHE A 1 174 ? 29.259 -1.800 -10.065 1.00 98.56 174 PHE A C 1
ATOM 1342 O O . PHE A 1 174 ? 29.088 -2.741 -9.293 1.00 98.56 174 PHE A O 1
ATOM 1349 N N . TYR A 1 175 ? 28.451 -1.585 -11.105 1.00 98.44 175 TYR A N 1
ATOM 1350 C CA . TYR A 1 175 ? 27.251 -2.376 -11.381 1.00 98.44 175 TYR A CA 1
ATOM 1351 C C . TYR A 1 175 ? 27.577 -3.870 -11.544 1.00 98.44 175 TYR A C 1
ATOM 1353 O O . TYR A 1 175 ? 26.943 -4.732 -10.935 1.00 98.44 175 TYR A O 1
ATOM 1361 N N . ARG A 1 176 ? 28.633 -4.202 -12.306 1.00 98.25 176 ARG A N 1
ATOM 1362 C CA . ARG A 1 176 ? 29.088 -5.594 -12.473 1.00 98.25 176 ARG A CA 1
ATOM 1363 C C . ARG A 1 176 ? 29.541 -6.239 -11.163 1.00 98.25 176 ARG A C 1
ATOM 1365 O O . ARG A 1 176 ? 29.315 -7.435 -10.985 1.00 98.25 176 ARG A O 1
ATOM 1372 N N . ALA A 1 177 ? 30.156 -5.476 -10.260 1.00 98.31 177 ALA A N 1
ATOM 1373 C CA . ALA A 1 177 ? 30.590 -5.982 -8.960 1.00 98.31 177 ALA A CA 1
ATOM 1374 C C . ALA A 1 177 ? 29.410 -6.418 -8.067 1.00 98.31 177 ALA A C 1
ATOM 1376 O O . ALA A 1 177 ? 29.572 -7.331 -7.259 1.00 98.31 177 ALA A O 1
ATOM 1377 N N . HIS A 1 178 ? 28.216 -5.852 -8.278 1.00 98.12 178 HIS A N 1
ATOM 1378 C CA . HIS A 1 178 ? 27.014 -6.112 -7.476 1.00 98.12 178 HIS A CA 1
ATOM 1379 C C . HIS A 1 178 ? 26.004 -7.071 -8.134 1.00 98.12 178 HIS A C 1
ATOM 1381 O O . HIS A 1 178 ? 24.984 -7.405 -7.533 1.00 98.12 178 HIS A O 1
ATOM 1387 N N . LEU A 1 179 ? 26.302 -7.626 -9.320 1.00 96.75 179 LEU A N 1
ATOM 1388 C CA . LEU A 1 179 ? 25.398 -8.543 -10.041 1.00 96.75 179 LEU A CA 1
ATOM 1389 C C . LEU A 1 179 ? 24.915 -9.737 -9.205 1.00 96.75 179 LEU A C 1
ATOM 1391 O O . LEU A 1 179 ? 23.789 -10.203 -9.379 1.00 96.75 179 LEU A O 1
ATOM 1395 N N . LYS A 1 180 ? 25.748 -10.244 -8.290 1.00 95.44 180 LYS A N 1
ATOM 1396 C CA . LYS A 1 180 ? 25.368 -11.348 -7.396 1.00 95.44 180 LYS A CA 1
ATOM 1397 C C . LYS A 1 180 ? 24.241 -10.947 -6.439 1.00 95.44 180 LYS A C 1
ATOM 1399 O O . LYS A 1 180 ? 23.347 -11.748 -6.174 1.00 95.44 180 LYS A O 1
ATOM 1404 N N . GLU A 1 181 ? 24.298 -9.733 -5.905 1.00 94.62 181 GLU A N 1
ATOM 1405 C CA . GLU A 1 181 ? 23.291 -9.192 -4.993 1.00 94.62 181 GLU A CA 1
ATOM 1406 C C . GLU A 1 181 ? 21.989 -8.890 -5.739 1.00 94.62 181 GLU A C 1
ATOM 1408 O O . GLU A 1 181 ? 20.920 -9.334 -5.319 1.00 94.62 181 GLU A O 1
ATOM 1413 N N . TYR A 1 182 ? 22.094 -8.267 -6.913 1.00 96.12 182 TYR A N 1
ATOM 1414 C CA . TYR A 1 182 ? 20.965 -8.021 -7.810 1.00 96.12 182 TYR A CA 1
ATOM 1415 C C . TYR A 1 182 ? 20.248 -9.317 -8.205 1.00 96.12 182 TYR A C 1
ATOM 1417 O O . TYR A 1 182 ? 19.030 -9.420 -8.077 1.00 96.12 182 TYR A O 1
ATOM 1425 N N . SER A 1 183 ? 21.004 -10.348 -8.597 1.00 93.69 183 SER A N 1
ATOM 1426 C CA . SER A 1 183 ? 20.450 -11.662 -8.937 1.00 93.69 183 SER A CA 1
ATOM 1427 C C . SER A 1 183 ? 19.734 -12.313 -7.752 1.00 93.69 183 SER A C 1
ATOM 1429 O O . SER A 1 183 ? 18.687 -12.934 -7.925 1.00 93.69 183 SER A O 1
ATOM 1431 N N . LYS A 1 184 ? 20.243 -12.140 -6.525 1.00 92.94 184 LYS A N 1
ATOM 1432 C CA . LYS A 1 184 ? 19.569 -12.640 -5.322 1.00 92.94 184 LYS A CA 1
ATOM 1433 C C . LYS A 1 184 ? 18.202 -11.977 -5.134 1.00 92.94 184 LYS A C 1
ATOM 1435 O O . LYS A 1 184 ? 17.248 -12.692 -4.831 1.00 92.94 184 LYS A O 1
ATOM 1440 N N . ALA A 1 185 ? 18.101 -10.662 -5.336 1.00 92.44 185 ALA A N 1
ATOM 1441 C CA . ALA A 1 185 ? 16.842 -9.927 -5.211 1.00 92.44 185 ALA A CA 1
ATOM 1442 C C . ALA A 1 185 ? 15.800 -10.351 -6.262 1.00 92.44 185 ALA A C 1
ATOM 1444 O O . ALA A 1 185 ? 14.618 -10.438 -5.942 1.00 92.44 185 ALA A O 1
ATOM 1445 N N . THR A 1 186 ? 16.225 -10.682 -7.487 1.00 93.75 186 THR A N 1
ATOM 1446 C CA . THR A 1 186 ? 15.312 -10.988 -8.606 1.00 93.75 186 THR A CA 1
ATOM 1447 C C . THR A 1 186 ? 14.989 -12.476 -8.797 1.00 93.75 186 THR A C 1
ATOM 1449 O O . THR A 1 186 ? 13.953 -12.809 -9.373 1.00 93.75 186 THR A O 1
ATOM 1452 N N . SER A 1 187 ? 15.837 -13.382 -8.296 1.00 88.56 187 SER A N 1
ATOM 1453 C CA . SER A 1 187 ? 15.848 -14.822 -8.632 1.00 88.56 187 SER A CA 1
ATOM 1454 C C . SER A 1 187 ? 14.516 -15.577 -8.527 1.00 88.56 187 SER A C 1
ATOM 1456 O O . SER A 1 187 ? 14.291 -16.516 -9.288 1.00 88.56 187 SER A O 1
ATOM 1458 N N . ASN A 1 188 ? 13.625 -15.186 -7.614 1.00 88.25 188 ASN A N 1
ATOM 1459 C CA . ASN A 1 188 ? 12.390 -15.927 -7.338 1.00 88.25 188 ASN A CA 1
ATOM 1460 C C . ASN A 1 188 ? 11.149 -15.376 -8.055 1.00 88.25 188 ASN A C 1
ATOM 1462 O O . ASN A 1 188 ? 10.059 -15.910 -7.864 1.00 88.25 188 ASN A O 1
ATOM 1466 N N . ILE A 1 189 ? 11.279 -14.315 -8.853 1.00 93.88 189 ILE A N 1
ATOM 1467 C CA . ILE A 1 189 ? 10.122 -13.620 -9.432 1.00 93.88 189 ILE A CA 1
ATOM 1468 C C . ILE A 1 189 ? 9.644 -14.285 -10.723 1.00 93.88 189 ILE A C 1
ATOM 1470 O O . ILE A 1 189 ? 8.442 -14.495 -10.888 1.00 93.88 189 ILE A O 1
ATOM 1474 N N . SER A 1 190 ? 10.558 -14.668 -11.621 1.00 92.12 190 SER A N 1
ATOM 1475 C CA . SER A 1 190 ? 10.203 -15.139 -12.970 1.00 92.12 190 SER A CA 1
ATOM 1476 C C . SER A 1 190 ? 9.248 -16.335 -12.964 1.00 92.12 190 SER A C 1
ATOM 1478 O O . SER A 1 190 ? 8.373 -16.421 -13.820 1.00 92.12 190 SER A O 1
ATOM 1480 N N . ALA A 1 191 ? 9.363 -17.231 -11.976 1.00 92.44 191 ALA A N 1
ATOM 1481 C CA . ALA A 1 191 ? 8.473 -18.383 -11.838 1.00 92.44 191 ALA A CA 1
ATOM 1482 C C . ALA A 1 191 ? 7.004 -17.973 -11.621 1.00 92.44 191 ALA A C 1
ATOM 1484 O O . ALA A 1 191 ? 6.103 -18.579 -12.202 1.00 92.44 191 ALA A O 1
ATOM 1485 N N . TYR A 1 192 ? 6.760 -16.921 -10.833 1.00 94.94 192 TYR A N 1
ATOM 1486 C CA . TYR A 1 192 ? 5.414 -16.400 -10.604 1.00 94.94 192 TYR A CA 1
ATOM 1487 C C . TYR A 1 192 ? 4.862 -15.694 -11.841 1.00 94.94 192 TYR A C 1
ATOM 1489 O O . TYR A 1 192 ? 3.718 -15.941 -12.215 1.00 94.94 192 TYR A O 1
ATOM 1497 N N . ILE A 1 193 ? 5.673 -14.871 -12.513 1.00 94.62 193 ILE A N 1
ATOM 1498 C CA . ILE A 1 193 ? 5.249 -14.193 -13.750 1.00 94.62 193 ILE A CA 1
ATOM 1499 C C . ILE A 1 193 ? 4.884 -15.217 -14.826 1.00 94.62 193 ILE A C 1
ATOM 1501 O O . ILE A 1 193 ? 3.825 -15.115 -15.442 1.00 94.62 193 ILE A O 1
ATOM 1505 N N . ASN A 1 194 ? 5.700 -16.264 -14.979 1.00 93.75 194 ASN A N 1
ATOM 1506 C CA . ASN A 1 194 ? 5.430 -17.352 -15.914 1.00 93.75 194 ASN A CA 1
ATOM 1507 C C . ASN A 1 194 ? 4.106 -18.072 -15.615 1.00 93.75 194 ASN A C 1
ATOM 1509 O O . ASN A 1 194 ? 3.401 -18.481 -16.533 1.00 93.75 194 ASN A O 1
ATOM 1513 N N . CYS A 1 195 ? 3.740 -18.201 -14.338 1.00 95.12 195 CYS A N 1
ATOM 1514 C CA . CYS A 1 195 ? 2.451 -18.759 -13.942 1.00 95.12 195 CYS A CA 1
ATOM 1515 C C . CYS A 1 195 ? 1.260 -17.831 -14.261 1.00 95.12 195 CYS A C 1
ATOM 1517 O O . CYS A 1 195 ? 0.190 -18.320 -14.627 1.00 95.12 195 CYS A O 1
ATOM 1519 N N . ALA A 1 196 ? 1.422 -16.510 -14.144 1.00 94.25 196 ALA A N 1
ATOM 1520 C CA . ALA A 1 196 ? 0.332 -15.559 -14.364 1.00 94.25 196 ALA A CA 1
ATOM 1521 C C . ALA A 1 196 ? -0.036 -15.374 -15.846 1.00 94.25 196 ALA A C 1
ATOM 1523 O O . ALA A 1 196 ? -1.188 -15.083 -16.156 1.00 94.25 196 ALA A O 1
ATOM 1524 N N . ILE A 1 197 ? 0.893 -15.593 -16.779 1.00 92.88 197 ILE A N 1
ATOM 1525 C CA . ILE A 1 197 ? 0.647 -15.402 -18.220 1.00 92.88 197 ILE A CA 1
ATOM 1526 C C . ILE A 1 197 ? -0.540 -16.234 -18.748 1.00 92.88 197 ILE A C 1
ATOM 1528 O O . ILE A 1 197 ? -1.446 -15.648 -19.348 1.00 92.88 197 ILE A O 1
ATOM 1532 N N . PRO A 1 198 ? -0.627 -17.559 -18.495 1.00 92.88 198 PRO A N 1
ATOM 1533 C CA . PRO A 1 198 ? -1.809 -18.344 -18.856 1.00 92.88 198 PRO A CA 1
ATOM 1534 C C . PRO A 1 198 ? -3.114 -17.835 -18.234 1.00 92.88 198 PRO A C 1
ATOM 1536 O O . PRO A 1 198 ? -4.185 -18.048 -18.799 1.00 92.88 198 PRO A O 1
ATOM 1539 N N . ILE A 1 199 ? -3.042 -17.172 -17.077 1.00 94.38 199 ILE A N 1
ATOM 1540 C CA . ILE A 1 199 ? -4.205 -16.581 -16.413 1.00 94.38 199 ILE A CA 1
ATOM 1541 C C . ILE A 1 199 ? -4.660 -15.349 -17.195 1.00 94.38 199 ILE A C 1
ATOM 1543 O O . ILE A 1 199 ? -5.830 -15.276 -17.554 1.00 94.38 199 ILE A O 1
ATOM 1547 N N . TYR A 1 200 ? -3.762 -14.431 -17.556 1.00 94.19 200 TYR A N 1
ATOM 1548 C CA . TYR A 1 200 ? -4.132 -13.279 -18.388 1.00 94.19 200 TYR A CA 1
ATOM 1549 C C . TYR A 1 200 ? -4.693 -13.707 -19.744 1.00 94.19 200 TYR A C 1
ATOM 1551 O O . TYR A 1 200 ? -5.758 -13.239 -20.138 1.00 94.19 200 TYR A O 1
ATOM 1559 N N . TRP A 1 201 ? -4.072 -14.691 -20.398 1.00 93.12 201 TRP A N 1
ATOM 1560 C CA . TRP A 1 201 ? -4.634 -15.295 -21.606 1.00 93.12 201 TRP A CA 1
ATOM 1561 C C . TRP A 1 201 ? -6.059 -15.794 -21.394 1.00 93.12 201 TRP A C 1
ATOM 1563 O O . TRP A 1 201 ? -6.955 -15.529 -22.190 1.00 93.12 201 TRP A O 1
ATOM 1573 N N . ARG A 1 202 ? -6.274 -16.527 -20.302 1.00 93.44 202 ARG A N 1
ATOM 1574 C CA . ARG A 1 202 ? -7.568 -17.104 -19.973 1.00 93.44 202 ARG A CA 1
ATOM 1575 C C . ARG A 1 202 ? -8.630 -16.025 -19.777 1.00 93.44 202 ARG A C 1
ATOM 1577 O O . ARG A 1 202 ? -9.715 -16.138 -20.339 1.00 93.44 202 ARG A O 1
ATOM 1584 N N . PHE A 1 203 ? -8.333 -14.995 -18.996 1.00 95.88 203 PHE A N 1
ATOM 1585 C CA . PHE A 1 203 ? -9.304 -13.944 -18.707 1.00 95.88 203 PHE A CA 1
ATOM 1586 C C . PHE A 1 203 ? -9.520 -13.007 -19.899 1.00 95.88 203 PHE A C 1
ATOM 1588 O O . PHE A 1 203 ? -10.648 -12.590 -20.124 1.00 95.88 203 PHE A O 1
ATOM 1595 N N . PHE A 1 204 ? -8.506 -12.713 -20.707 1.00 95.25 204 PHE A N 1
ATOM 1596 C CA . PHE A 1 204 ? -8.607 -11.656 -21.719 1.00 95.25 204 PHE A CA 1
ATOM 1597 C C . PHE A 1 204 ? -8.582 -12.149 -23.166 1.00 95.25 204 PHE A C 1
ATOM 1599 O O . PHE A 1 204 ? -8.885 -11.379 -24.071 1.00 95.25 204 PHE A O 1
ATOM 1606 N N . GLY A 1 205 ? -8.236 -13.414 -23.411 1.00 91.50 205 GLY A N 1
ATOM 1607 C CA . GLY A 1 205 ? -8.050 -13.957 -24.760 1.00 91.50 205 GLY A CA 1
ATOM 1608 C C . GLY A 1 205 ? -6.852 -13.359 -25.506 1.00 91.50 205 GLY A C 1
ATOM 1609 O O . GLY A 1 205 ? -6.777 -13.485 -26.725 1.00 91.50 205 GLY A O 1
ATOM 1610 N N . LYS A 1 206 ? -5.943 -12.681 -24.791 1.00 89.38 206 LYS A N 1
ATOM 1611 C CA . LYS A 1 206 ? -4.724 -12.039 -25.309 1.00 89.38 206 LYS A CA 1
ATOM 1612 C C . LYS A 1 206 ? -3.620 -12.018 -24.249 1.00 89.38 206 LYS A C 1
ATOM 1614 O O . LYS A 1 206 ? -3.902 -12.137 -23.058 1.00 89.38 206 LYS A O 1
ATOM 1619 N N . TRP A 1 207 ? -2.369 -11.890 -24.685 1.00 89.88 207 TRP A N 1
ATOM 1620 C CA . TRP A 1 207 ? -1.193 -11.682 -23.831 1.00 89.88 207 TRP A CA 1
ATOM 1621 C C . TRP A 1 207 ? -0.169 -10.785 -24.541 1.00 89.88 207 TRP A C 1
ATOM 1623 O O . TRP A 1 207 ? -0.199 -10.656 -25.764 1.00 89.88 207 TRP A O 1
ATOM 1633 N N . TYR A 1 208 ? 0.788 -10.244 -23.786 1.00 91.81 208 TYR A N 1
ATOM 1634 C CA . TYR A 1 208 ? 1.994 -9.608 -24.329 1.00 91.81 208 TYR A CA 1
ATOM 1635 C C . TYR A 1 208 ? 3.077 -10.651 -24.607 1.00 91.81 208 TYR A C 1
ATOM 1637 O O . TYR A 1 208 ? 3.260 -11.580 -23.820 1.00 91.81 208 TYR A O 1
ATOM 1645 N N . THR A 1 209 ? 3.784 -10.557 -25.735 1.00 91.12 209 THR A N 1
ATOM 1646 C CA . THR A 1 209 ? 4.831 -11.540 -26.075 1.00 91.12 209 THR A CA 1
ATOM 1647 C C . THR A 1 209 ? 6.074 -11.371 -25.206 1.00 91.12 209 THR A C 1
ATOM 1649 O O . THR A 1 209 ? 6.860 -12.312 -25.077 1.00 91.12 209 THR A O 1
ATOM 1652 N N . LYS A 1 210 ? 6.224 -10.204 -24.563 1.00 95.19 210 LYS A N 1
ATOM 1653 C CA . LYS A 1 210 ? 7.312 -9.887 -23.638 1.00 95.19 210 LYS A CA 1
ATOM 1654 C C . LYS A 1 210 ? 6.787 -9.285 -22.336 1.00 95.19 210 LYS A C 1
ATOM 1656 O O . LYS A 1 210 ? 5.984 -8.353 -22.355 1.00 95.19 210 LYS A O 1
ATOM 1661 N N . PHE A 1 211 ? 7.310 -9.766 -21.215 1.00 96.19 211 PHE A N 1
ATOM 1662 C CA . PHE A 1 211 ? 7.097 -9.204 -19.883 1.00 96.19 211 PHE A CA 1
ATOM 1663 C C . PHE A 1 211 ? 8.445 -8.790 -19.299 1.00 96.19 211 PHE A C 1
ATOM 1665 O O . PHE A 1 211 ? 9.326 -9.627 -19.088 1.00 96.19 211 PHE A O 1
ATOM 1672 N N . ARG A 1 212 ? 8.618 -7.495 -19.040 1.00 97.06 212 ARG A N 1
ATOM 1673 C CA . ARG A 1 212 ? 9.854 -6.933 -18.491 1.00 97.06 212 ARG A CA 1
ATOM 1674 C C . ARG A 1 212 ? 9.612 -6.363 -17.104 1.00 97.06 212 ARG A C 1
ATOM 1676 O O . ARG A 1 212 ? 8.693 -5.579 -16.899 1.00 97.06 212 ARG A O 1
ATOM 1683 N N . ILE A 1 213 ? 10.442 -6.760 -16.153 1.00 97.75 213 ILE A N 1
ATOM 1684 C CA . ILE A 1 213 ? 10.497 -6.177 -14.816 1.00 97.75 213 ILE A CA 1
ATOM 1685 C C . ILE A 1 213 ? 11.779 -5.363 -14.743 1.00 97.75 213 ILE A C 1
ATOM 1687 O O . ILE A 1 213 ? 12.868 -5.928 -14.632 1.00 97.75 213 ILE A O 1
ATOM 1691 N N . GLU A 1 214 ? 11.614 -4.047 -14.808 1.00 97.75 214 GLU A N 1
ATOM 1692 C CA . GLU A 1 214 ? 12.671 -3.046 -14.728 1.00 97.75 214 GLU A CA 1
ATOM 1693 C C . GLU A 1 214 ? 12.759 -2.546 -13.289 1.00 97.75 214 GLU A C 1
ATOM 1695 O O . GLU A 1 214 ? 12.061 -1.613 -12.878 1.00 97.75 214 GLU A O 1
ATOM 1700 N N . ALA A 1 215 ? 13.576 -3.224 -12.488 1.00 96.88 215 ALA A N 1
ATOM 1701 C CA . ALA A 1 215 ? 13.646 -2.965 -11.062 1.00 96.88 215 ALA A CA 1
ATOM 1702 C C . ALA A 1 215 ? 14.712 -1.919 -10.702 1.00 96.88 215 ALA A C 1
ATOM 1704 O O . ALA A 1 215 ? 15.844 -1.965 -11.182 1.00 96.88 215 ALA A O 1
ATOM 1705 N N . SER A 1 216 ? 14.368 -1.025 -9.780 1.00 97.00 216 SER A N 1
ATOM 1706 C CA . SER A 1 216 ? 15.325 -0.243 -8.999 1.00 97.00 216 SER A CA 1
ATOM 1707 C C . SER A 1 216 ? 15.720 -1.030 -7.754 1.00 97.00 216 SER A C 1
ATOM 1709 O O . SER A 1 216 ? 14.848 -1.485 -7.006 1.00 97.00 216 SER A O 1
ATOM 1711 N N . TYR A 1 217 ? 17.024 -1.202 -7.532 1.00 96.88 217 TYR A N 1
ATOM 1712 C CA . TYR A 1 217 ? 17.521 -1.763 -6.281 1.00 96.88 217 TYR A CA 1
ATOM 1713 C C . TYR A 1 217 ? 17.482 -0.675 -5.207 1.00 96.88 217 TYR A C 1
ATOM 1715 O O . TYR A 1 217 ? 16.864 -0.848 -4.165 1.00 96.88 217 TYR A O 1
ATOM 1723 N N . SER A 1 218 ? 18.086 0.477 -5.476 1.00 97.56 218 SER A N 1
ATOM 1724 C CA . SER A 1 218 ? 18.506 1.366 -4.395 1.00 97.56 218 SER A CA 1
ATOM 1725 C C . SER A 1 218 ? 17.518 2.466 -4.003 1.00 97.56 218 SER A C 1
ATOM 1727 O O . SER A 1 218 ? 17.488 2.868 -2.836 1.00 97.56 218 SER A O 1
ATOM 1729 N N . VAL A 1 219 ? 16.711 2.950 -4.948 1.00 97.19 219 VAL A N 1
ATOM 1730 C CA . VAL A 1 219 ? 15.722 4.015 -4.719 1.00 97.19 219 VAL A CA 1
ATOM 1731 C C . VAL A 1 219 ? 14.303 3.487 -4.906 1.00 97.19 219 VAL A C 1
ATOM 1733 O O . VAL A 1 219 ? 14.023 2.735 -5.842 1.00 97.19 219 VAL A O 1
ATOM 1736 N N . TRP A 1 220 ? 13.397 3.914 -4.031 1.00 95.62 220 TRP A N 1
ATOM 1737 C CA . TRP A 1 220 ? 11.964 3.730 -4.163 1.00 95.62 220 TRP A CA 1
ATOM 1738 C C . TRP A 1 220 ? 11.475 4.450 -5.417 1.00 95.62 220 TRP A C 1
ATOM 1740 O O . TRP A 1 220 ? 11.398 5.674 -5.472 1.00 95.62 220 TRP A O 1
ATOM 1750 N N . ILE A 1 221 ? 11.149 3.663 -6.436 1.00 95.88 221 ILE A N 1
ATOM 1751 C CA . ILE A 1 221 ? 10.398 4.111 -7.602 1.00 95.88 221 ILE A CA 1
ATOM 1752 C C . ILE A 1 221 ? 9.010 3.509 -7.458 1.00 95.88 221 ILE A C 1
ATOM 1754 O O . ILE A 1 221 ? 8.901 2.278 -7.403 1.00 95.88 221 ILE A O 1
ATOM 1758 N N . HIS A 1 222 ? 7.985 4.362 -7.381 1.00 92.50 222 HIS A N 1
ATOM 1759 C CA . HIS A 1 222 ? 6.590 3.936 -7.309 1.00 92.50 222 HIS A CA 1
ATOM 1760 C C . HIS A 1 222 ? 6.316 2.855 -8.370 1.00 92.50 222 HIS A C 1
ATOM 1762 O O . HIS A 1 222 ? 6.566 3.110 -9.555 1.00 92.50 222 HIS A O 1
ATOM 1768 N N . PRO A 1 223 ? 5.889 1.641 -7.974 1.00 94.31 223 PRO A N 1
ATOM 1769 C CA . PRO A 1 223 ? 5.556 0.584 -8.918 1.00 94.31 223 PRO A CA 1
ATOM 1770 C C . PRO A 1 223 ? 4.476 1.047 -9.886 1.00 94.31 223 PRO A C 1
ATOM 1772 O O . PRO A 1 223 ? 3.453 1.551 -9.452 1.00 94.31 223 PRO A O 1
ATOM 1775 N N . HIS A 1 224 ? 4.715 0.899 -11.181 1.00 93.88 224 HIS A N 1
ATOM 1776 C CA . HIS A 1 224 ? 3.727 1.243 -12.193 1.00 93.88 224 HIS A CA 1
ATOM 1777 C C . HIS A 1 224 ? 3.875 0.359 -13.425 1.00 93.88 224 HIS A C 1
ATOM 1779 O O . HIS A 1 224 ? 4.954 -0.168 -13.737 1.00 93.88 224 HIS A O 1
ATOM 1785 N N . ALA A 1 225 ? 2.773 0.247 -14.155 1.00 94.00 225 ALA A N 1
ATOM 1786 C CA . ALA A 1 225 ? 2.730 -0.380 -15.457 1.00 94.00 225 ALA A CA 1
ATOM 1787 C C . ALA A 1 225 ? 3.155 0.578 -16.576 1.00 94.00 225 ALA A C 1
ATOM 1789 O O . ALA A 1 225 ? 2.841 1.770 -16.587 1.00 94.00 225 ALA A O 1
ATOM 1790 N N . SER A 1 226 ? 3.792 0.021 -17.597 1.00 93.19 226 SER A N 1
ATOM 1791 C CA . SER A 1 226 ? 3.849 0.628 -18.921 1.00 93.19 226 SER A CA 1
ATOM 1792 C C . SER A 1 226 ? 3.768 -0.462 -19.978 1.00 93.19 226 SER A C 1
ATOM 1794 O O . SER A 1 226 ? 4.136 -1.602 -19.734 1.00 93.19 226 SER A O 1
ATOM 1796 N N . TRP A 1 227 ? 3.333 -0.129 -21.184 1.00 92.25 227 TRP A N 1
ATOM 1797 C CA . TRP A 1 227 ? 3.326 -1.072 -22.296 1.00 92.25 227 TRP A CA 1
ATOM 1798 C C . TRP A 1 227 ? 3.632 -0.348 -23.600 1.00 92.25 227 TRP A C 1
ATOM 1800 O O . TRP A 1 227 ? 3.321 0.832 -23.757 1.00 92.25 227 TRP A O 1
ATOM 1810 N N . GLU A 1 228 ? 4.297 -1.044 -24.510 1.00 90.00 228 GLU A N 1
ATOM 1811 C CA . GLU A 1 228 ? 4.600 -0.552 -25.850 1.00 90.00 228 GLU A CA 1
ATOM 1812 C C . GLU A 1 228 ? 4.739 -1.744 -26.796 1.00 90.00 228 GLU A C 1
ATOM 1814 O O . GLU A 1 228 ? 5.446 -2.713 -26.495 1.00 90.00 228 GLU A O 1
ATOM 1819 N N . ASN A 1 229 ? 4.074 -1.670 -27.951 1.00 87.94 229 ASN A N 1
ATOM 1820 C CA . ASN A 1 229 ? 3.992 -2.775 -28.904 1.00 87.94 229 ASN A CA 1
ATOM 1821 C C . ASN A 1 229 ? 3.508 -4.059 -28.195 1.00 87.94 229 ASN A C 1
ATOM 1823 O O . ASN A 1 229 ? 2.471 -4.059 -27.540 1.00 87.94 229 ASN A O 1
ATOM 1827 N N . GLU A 1 230 ? 4.276 -5.146 -28.279 1.00 90.12 230 GLU A N 1
ATOM 1828 C CA . GLU A 1 230 ? 3.970 -6.423 -27.628 1.00 90.12 230 GLU A CA 1
ATOM 1829 C C . GLU A 1 230 ? 4.696 -6.620 -26.281 1.00 90.12 230 GLU A C 1
ATOM 1831 O O . GLU A 1 230 ? 4.814 -7.750 -25.801 1.00 90.12 230 GLU A O 1
ATOM 1836 N N . THR A 1 231 ? 5.205 -5.546 -25.662 1.00 94.44 231 THR A N 1
ATOM 1837 C CA . THR A 1 231 ? 5.914 -5.610 -24.373 1.00 94.44 231 THR A CA 1
ATOM 1838 C C . THR A 1 231 ? 5.123 -4.939 -23.262 1.00 94.44 231 THR A C 1
ATOM 1840 O O . THR A 1 231 ? 4.771 -3.765 -23.366 1.00 94.44 231 THR A O 1
ATOM 1843 N N . SER A 1 232 ? 4.914 -5.669 -22.168 1.00 95.25 232 SER A N 1
ATOM 1844 C CA . SER A 1 232 ? 4.410 -5.134 -20.907 1.00 95.25 232 SER A CA 1
ATOM 1845 C C . SER A 1 232 ? 5.556 -4.972 -19.912 1.00 95.25 232 SER A C 1
ATOM 1847 O O . SER A 1 232 ? 6.410 -5.852 -19.781 1.00 95.25 232 SER A O 1
ATOM 1849 N N . TYR A 1 233 ? 5.577 -3.845 -19.216 1.00 97.00 233 TYR A N 1
ATOM 1850 C CA . TYR A 1 233 ? 6.607 -3.448 -18.271 1.00 97.00 233 TYR A CA 1
ATOM 1851 C C . TYR A 1 233 ? 6.002 -3.274 -16.882 1.00 97.00 233 TYR A C 1
ATOM 1853 O O . TYR A 1 233 ? 5.025 -2.548 -16.710 1.00 97.00 233 TYR A O 1
ATOM 1861 N N . TYR A 1 234 ? 6.658 -3.868 -15.895 1.00 97.50 234 TYR A N 1
ATOM 1862 C CA . TYR A 1 234 ? 6.655 -3.382 -14.524 1.00 97.50 234 TYR A CA 1
ATOM 1863 C C . TYR A 1 234 ? 7.892 -2.506 -14.351 1.00 97.50 234 TYR A C 1
ATOM 1865 O O . TYR A 1 234 ? 9.001 -2.941 -14.675 1.00 97.50 234 TYR A O 1
ATOM 1873 N N . ILE A 1 235 ? 7.720 -1.308 -13.806 1.00 97.75 235 ILE A N 1
ATOM 1874 C CA . ILE A 1 235 ? 8.821 -0.402 -13.477 1.00 97.75 235 ILE A CA 1
ATOM 1875 C C . ILE A 1 235 ? 8.643 0.015 -12.022 1.00 97.75 235 ILE A C 1
ATOM 1877 O O . ILE A 1 235 ? 7.593 0.526 -11.643 1.00 97.75 235 ILE A O 1
ATOM 1881 N N . GLY A 1 236 ? 9.651 -0.209 -11.185 1.00 96.62 236 GLY A N 1
ATOM 1882 C CA . GLY A 1 236 ? 9.536 0.127 -9.769 1.00 96.62 236 GLY A CA 1
ATOM 1883 C C . GLY A 1 236 ? 10.648 -0.458 -8.919 1.00 96.62 236 GLY A C 1
ATOM 1884 O O . GLY A 1 236 ? 11.583 -1.072 -9.422 1.00 96.62 236 GLY A O 1
ATOM 1885 N N . TRP A 1 237 ? 10.559 -0.291 -7.607 1.00 94.62 237 TRP A N 1
ATOM 1886 C CA . TRP A 1 237 ? 11.554 -0.841 -6.687 1.00 94.62 237 TRP A CA 1
ATOM 1887 C C . TRP A 1 237 ? 11.436 -2.362 -6.482 1.00 94.62 237 TRP A C 1
ATOM 1889 O O . TRP A 1 237 ? 10.366 -2.960 -6.672 1.00 94.62 237 TRP A O 1
ATOM 1899 N N . ILE A 1 238 ? 12.533 -2.993 -6.035 1.00 93.81 238 ILE A N 1
ATOM 1900 C CA . ILE A 1 238 ? 12.571 -4.403 -5.618 1.00 93.81 238 ILE A CA 1
ATOM 1901 C C . ILE A 1 238 ? 13.006 -4.594 -4.159 1.00 93.81 238 ILE A C 1
ATOM 1903 O O . ILE A 1 238 ? 13.827 -3.844 -3.648 1.00 93.81 238 ILE A O 1
ATOM 1907 N N . SER A 1 239 ? 12.468 -5.594 -3.448 1.00 88.31 239 SER A N 1
ATOM 1908 C CA . SER A 1 239 ? 12.846 -5.788 -2.046 1.00 88.31 239 SER A CA 1
ATOM 1909 C C . SER A 1 239 ? 14.176 -6.526 -1.931 1.00 88.31 239 SER A C 1
ATOM 1911 O O . SER A 1 239 ? 14.336 -7.618 -2.467 1.00 88.31 239 SER A O 1
ATOM 1913 N N . HIS A 1 240 ? 15.092 -5.989 -1.129 1.00 86.19 240 HIS A N 1
ATOM 1914 C CA . HIS A 1 240 ? 16.329 -6.681 -0.732 1.00 86.19 240 HIS A CA 1
ATOM 1915 C C . HIS A 1 240 ? 16.059 -7.890 0.166 1.00 86.19 240 HIS A C 1
ATOM 1917 O O . HIS A 1 240 ? 16.832 -8.850 0.219 1.00 86.19 240 HIS A O 1
ATOM 1923 N N . ASN A 1 241 ? 14.955 -7.829 0.912 1.00 80.62 241 ASN A N 1
ATOM 1924 C CA . ASN A 1 241 ? 14.537 -8.882 1.812 1.00 80.62 241 ASN A CA 1
ATOM 1925 C C . ASN A 1 241 ? 13.624 -9.855 1.066 1.00 80.62 241 ASN A C 1
ATOM 1927 O O . ASN A 1 241 ? 12.435 -9.605 0.888 1.00 80.62 241 ASN A O 1
ATOM 1931 N N . THR A 1 242 ? 14.187 -10.992 0.677 1.00 79.88 242 THR A N 1
ATOM 1932 C CA . THR A 1 242 ? 13.491 -12.030 -0.086 1.00 79.88 242 THR A CA 1
ATOM 1933 C C . THR A 1 242 ? 12.748 -13.035 0.792 1.00 79.88 242 THR A C 1
ATOM 1935 O O . THR A 1 242 ? 12.469 -14.149 0.344 1.00 79.88 242 THR A O 1
ATOM 1938 N N . THR A 1 243 ? 12.410 -12.689 2.044 1.00 89.62 243 THR A N 1
ATOM 1939 C CA . THR A 1 243 ? 11.561 -13.577 2.844 1.00 89.62 243 THR A CA 1
ATOM 1940 C C . THR A 1 243 ? 10.227 -13.824 2.126 1.00 89.62 243 THR A C 1
ATOM 1942 O O . THR A 1 243 ? 9.722 -12.923 1.447 1.00 89.62 243 THR A O 1
ATOM 1945 N N . PRO A 1 244 ? 9.609 -15.009 2.280 1.00 91.50 244 PRO A N 1
ATOM 1946 C CA . PRO A 1 244 ? 8.417 -15.368 1.520 1.00 91.50 244 PRO A CA 1
ATOM 1947 C C . PRO A 1 244 ? 7.292 -14.331 1.629 1.00 91.50 244 PRO A C 1
ATOM 1949 O O . PRO A 1 244 ? 6.767 -13.910 0.606 1.00 91.50 244 PRO A O 1
ATOM 1952 N N . ARG A 1 245 ? 6.996 -13.802 2.829 1.00 90.50 245 ARG A N 1
ATOM 1953 C CA . ARG A 1 245 ? 5.993 -12.729 3.004 1.00 90.50 245 ARG A CA 1
ATOM 1954 C C . ARG A 1 245 ? 6.262 -11.507 2.115 1.00 90.50 245 ARG A C 1
ATOM 1956 O O . ARG A 1 245 ? 5.330 -10.938 1.550 1.00 90.50 245 ARG A O 1
ATOM 1963 N N . ARG A 1 246 ? 7.521 -11.069 2.023 1.00 89.12 246 ARG A N 1
ATOM 1964 C CA . ARG A 1 246 ? 7.916 -9.896 1.227 1.00 89.12 246 ARG A CA 1
ATOM 1965 C C . ARG A 1 246 ? 7.834 -10.180 -0.260 1.00 89.12 246 ARG A C 1
ATOM 1967 O O . ARG A 1 246 ? 7.298 -9.354 -0.997 1.00 89.12 246 ARG A O 1
ATOM 1974 N N . LEU A 1 247 ? 8.304 -11.358 -0.660 1.00 92.38 247 LEU A N 1
ATOM 1975 C CA . LEU A 1 247 ? 8.203 -11.845 -2.027 1.00 92.38 247 LEU A CA 1
ATOM 1976 C C . LEU A 1 247 ? 6.740 -11.906 -2.483 1.00 92.38 247 LEU A C 1
ATOM 1978 O O . LEU A 1 247 ? 6.431 -11.407 -3.557 1.00 92.38 247 LEU A O 1
ATOM 1982 N N . TYR A 1 248 ? 5.828 -12.431 -1.661 1.00 93.69 248 TYR A N 1
ATOM 1983 C CA . TYR A 1 248 ? 4.404 -12.506 -2.005 1.00 93.69 248 TYR A CA 1
ATOM 1984 C C . TYR A 1 248 ? 3.791 -11.126 -2.248 1.00 93.69 248 TYR A C 1
ATOM 1986 O O . TYR A 1 248 ? 3.113 -10.929 -3.252 1.00 93.69 248 TYR A O 1
ATOM 1994 N N . GLY A 1 249 ? 4.079 -10.147 -1.385 1.00 91.69 249 GLY A N 1
ATOM 1995 C CA . GLY A 1 249 ? 3.590 -8.780 -1.585 1.00 91.69 249 GLY A CA 1
ATOM 1996 C C . GLY A 1 249 ? 4.165 -8.109 -2.825 1.00 91.69 249 GLY A C 1
ATOM 1997 O O . GLY A 1 249 ? 3.461 -7.386 -3.522 1.00 91.69 249 GLY A O 1
ATOM 1998 N N . GLN A 1 250 ? 5.433 -8.375 -3.127 1.00 93.12 250 GLN A N 1
ATOM 1999 C CA . GLN A 1 250 ? 6.089 -7.884 -4.332 1.00 93.12 250 GLN A CA 1
ATOM 2000 C C . GLN A 1 250 ? 5.504 -8.492 -5.606 1.00 93.12 250 GLN A C 1
ATOM 2002 O O . GLN A 1 250 ? 5.141 -7.757 -6.517 1.00 93.12 250 GLN A O 1
ATOM 2007 N N . VAL A 1 251 ? 5.360 -9.814 -5.649 1.00 95.38 251 VAL A N 1
ATOM 2008 C CA . VAL A 1 251 ? 4.771 -10.523 -6.787 1.00 95.38 251 VAL A CA 1
ATOM 2009 C C . VAL A 1 251 ? 3.317 -10.101 -6.991 1.00 95.38 251 VAL A C 1
ATOM 2011 O O . VAL A 1 251 ? 2.921 -9.841 -8.121 1.00 95.38 251 VAL A O 1
ATOM 2014 N N . ARG A 1 252 ? 2.528 -9.946 -5.918 1.00 95.19 252 ARG A N 1
ATOM 2015 C CA . ARG A 1 252 ? 1.150 -9.435 -6.013 1.00 95.19 252 ARG A CA 1
ATOM 2016 C C . ARG A 1 252 ? 1.101 -8.024 -6.595 1.00 95.19 252 ARG A C 1
ATOM 2018 O O . ARG A 1 252 ? 0.182 -7.725 -7.346 1.00 95.19 252 ARG A O 1
ATOM 2025 N N . ARG A 1 253 ? 2.051 -7.146 -6.254 1.00 94.69 253 ARG A N 1
ATOM 2026 C CA . ARG A 1 253 ? 2.170 -5.823 -6.896 1.00 94.69 253 ARG A CA 1
ATOM 2027 C C . ARG A 1 253 ? 2.534 -5.947 -8.372 1.00 94.69 253 ARG A C 1
ATOM 2029 O O . ARG A 1 253 ? 1.894 -5.321 -9.192 1.00 94.69 253 ARG A O 1
ATOM 2036 N N . MET A 1 254 ? 3.471 -6.818 -8.735 1.00 96.56 254 MET A N 1
ATOM 2037 C CA . MET A 1 254 ? 3.801 -7.053 -10.148 1.00 96.56 254 MET A CA 1
ATOM 2038 C C . MET A 1 254 ? 2.605 -7.588 -10.943 1.00 96.56 254 MET A C 1
ATOM 2040 O O . MET A 1 254 ? 2.396 -7.180 -12.078 1.00 96.56 254 MET A O 1
ATOM 2044 N N . PHE A 1 255 ? 1.795 -8.472 -10.355 1.00 97.81 255 PHE A N 1
ATOM 2045 C CA . PHE A 1 255 ? 0.553 -8.929 -10.980 1.00 97.81 255 PHE A CA 1
ATOM 2046 C C . PHE A 1 255 ? -0.469 -7.803 -11.143 1.00 97.81 255 PHE A C 1
ATOM 2048 O O . PHE A 1 255 ? -1.137 -7.759 -12.168 1.00 97.81 255 PHE A O 1
ATOM 2055 N N . HIS A 1 256 ? -0.559 -6.895 -10.169 1.00 97.19 256 HIS A N 1
ATOM 2056 C CA . HIS A 1 256 ? -1.375 -5.686 -10.271 1.00 97.19 256 HIS A CA 1
ATOM 2057 C C . HIS A 1 256 ? -0.927 -4.844 -11.468 1.00 97.19 256 HIS A C 1
ATOM 2059 O O . HIS A 1 256 ? -1.701 -4.671 -12.404 1.00 97.19 256 HIS A O 1
ATOM 2065 N N . GLU A 1 257 ? 0.349 -4.463 -11.531 1.00 96.19 257 GLU A N 1
ATOM 2066 C CA . GLU A 1 257 ? 0.833 -3.635 -12.640 1.00 96.19 257 GLU A CA 1
ATOM 2067 C C . GLU A 1 257 ? 0.644 -4.309 -14.003 1.00 96.19 257 GLU A C 1
ATOM 2069 O O . GLU A 1 257 ? 0.174 -3.700 -14.961 1.00 96.19 257 GLU A O 1
ATOM 2074 N N . PHE A 1 258 ? 0.945 -5.605 -14.104 1.00 96.62 258 PHE A N 1
ATOM 2075 C CA . PHE A 1 258 ? 0.756 -6.321 -15.362 1.00 96.62 258 PHE A CA 1
ATOM 2076 C C . PHE A 1 258 ? -0.711 -6.489 -15.763 1.00 96.62 258 PHE A C 1
ATOM 2078 O O . PHE A 1 258 ? -0.966 -6.724 -16.942 1.00 96.62 258 PHE A O 1
ATOM 2085 N N . ALA A 1 259 ? -1.668 -6.368 -14.841 1.00 96.81 259 ALA A N 1
ATOM 2086 C CA . ALA A 1 259 ? -3.089 -6.451 -15.157 1.00 96.81 259 ALA A CA 1
ATOM 2087 C C . ALA A 1 259 ? -3.645 -5.146 -15.757 1.00 96.81 259 ALA A C 1
ATOM 2089 O O . ALA A 1 259 ? -4.543 -5.229 -16.598 1.00 96.81 259 ALA A O 1
ATOM 2090 N N . HIS A 1 260 ? -3.090 -3.974 -15.417 1.00 95.19 260 HIS A N 1
ATOM 2091 C CA . HIS A 1 260 ? -3.553 -2.674 -15.926 1.00 95.19 260 HIS A CA 1
ATOM 2092 C C . HIS A 1 260 ? -3.757 -2.606 -17.441 1.00 95.19 260 HIS A C 1
ATOM 2094 O O . HIS A 1 260 ? -4.849 -2.208 -17.848 1.00 95.19 260 HIS A O 1
ATOM 2100 N N . PRO A 1 261 ? -2.786 -2.978 -18.303 1.00 94.00 261 PRO A N 1
ATOM 2101 C CA . PRO A 1 261 ? -2.998 -2.899 -19.746 1.00 94.00 261 PRO A CA 1
ATOM 2102 C C . PRO A 1 261 ? -4.193 -3.738 -20.222 1.00 94.00 261 PRO A C 1
ATOM 2104 O O . PRO A 1 261 ? -4.996 -3.283 -21.033 1.00 94.00 261 PRO A O 1
ATOM 2107 N N . PHE A 1 262 ? -4.364 -4.944 -19.674 1.00 95.81 262 PHE A N 1
ATOM 2108 C CA . PHE A 1 262 ? -5.469 -5.823 -20.052 1.00 95.81 262 PHE A CA 1
ATOM 2109 C C . PHE A 1 262 ? -6.823 -5.300 -19.575 1.00 95.81 262 PHE A C 1
ATOM 2111 O O . PHE A 1 262 ? -7.806 -5.366 -20.312 1.00 95.81 262 PHE A O 1
ATOM 2118 N N . VAL A 1 263 ? -6.874 -4.786 -18.344 1.00 97.19 263 VAL A N 1
ATOM 2119 C CA . VAL A 1 263 ? -8.083 -4.196 -17.759 1.00 97.19 263 VAL A CA 1
ATOM 2120 C C . VAL A 1 263 ? -8.452 -2.893 -18.460 1.00 97.19 263 VAL A C 1
ATOM 2122 O O . VAL A 1 263 ? -9.632 -2.665 -18.716 1.00 97.19 263 VAL A O 1
ATOM 2125 N N . GLY A 1 264 ? -7.466 -2.068 -18.817 1.00 95.00 264 GLY A N 1
ATOM 2126 C CA . GLY A 1 264 ? -7.662 -0.859 -19.613 1.00 95.00 264 GLY A CA 1
ATOM 2127 C C . GLY A 1 264 ? -8.341 -1.174 -20.940 1.00 95.00 264 GLY A C 1
ATOM 2128 O O . GLY A 1 264 ? -9.430 -0.673 -21.195 1.00 95.00 264 GLY A O 1
ATOM 2129 N N . GLU A 1 265 ? -7.774 -2.096 -21.721 1.00 94.44 265 GLU A N 1
ATOM 2130 C CA . GLU A 1 265 ? -8.369 -2.517 -22.995 1.00 94.44 265 GLU A CA 1
ATOM 2131 C C . GLU A 1 265 ? -9.752 -3.174 -22.812 1.00 94.44 265 GLU A C 1
ATOM 2133 O O . GLU A 1 265 ? -10.656 -2.961 -23.616 1.00 94.44 265 GLU A O 1
ATOM 2138 N N . PHE A 1 266 ? -9.951 -3.956 -21.743 1.00 97.25 266 PHE A N 1
ATOM 2139 C CA . PHE A 1 266 ? -11.263 -4.517 -21.408 1.00 97.25 266 PHE A CA 1
ATOM 2140 C C . PHE A 1 266 ? -12.306 -3.419 -21.168 1.00 97.25 266 PHE A C 1
ATOM 2142 O O . PHE A 1 266 ? -13.419 -3.509 -21.692 1.00 97.25 266 PHE A O 1
ATOM 2149 N N . LEU A 1 267 ? -11.967 -2.391 -20.388 1.00 97.25 267 LEU A N 1
ATOM 2150 C CA . LEU A 1 267 ? -12.876 -1.288 -20.096 1.00 97.25 267 LEU A CA 1
ATOM 2151 C C . LEU A 1 267 ? -13.106 -0.400 -21.318 1.00 97.25 267 LEU A C 1
ATOM 2153 O O . LEU A 1 267 ? -14.251 -0.024 -21.544 1.00 97.25 267 LEU A O 1
ATOM 2157 N N . ASP A 1 268 ? -12.099 -0.138 -22.149 1.00 95.69 268 ASP A N 1
ATOM 2158 C CA . ASP A 1 268 ? -12.273 0.629 -23.392 1.00 95.69 268 ASP A CA 1
ATOM 2159 C C . ASP A 1 268 ? -13.375 0.029 -24.289 1.00 95.69 268 ASP A C 1
ATOM 2161 O O . ASP A 1 268 ? -14.159 0.757 -24.899 1.00 95.69 268 ASP A O 1
ATOM 2165 N N . GLU A 1 269 ? -13.485 -1.301 -24.328 1.00 96.50 269 GLU A N 1
ATOM 2166 C CA . GLU A 1 269 ? -14.494 -2.016 -25.118 1.00 96.50 269 GLU A CA 1
ATOM 2167 C C . GLU A 1 269 ? -15.842 -2.194 -24.391 1.00 96.50 269 GLU A C 1
ATOM 2169 O O . GLU A 1 269 ? -16.890 -2.282 -25.036 1.00 96.50 269 GLU A O 1
ATOM 2174 N N . ASN A 1 270 ? -15.837 -2.275 -23.055 1.00 97.69 270 ASN A N 1
ATOM 2175 C CA . ASN A 1 270 ? -16.984 -2.758 -22.275 1.00 97.69 270 ASN A CA 1
ATOM 2176 C C . ASN A 1 270 ? -17.532 -1.757 -21.247 1.00 97.69 270 ASN A C 1
ATOM 2178 O O . ASN A 1 270 ? -18.541 -2.059 -20.612 1.00 97.69 270 ASN A O 1
ATOM 2182 N N . PHE A 1 271 ? -16.933 -0.572 -21.075 1.00 97.75 271 PHE A N 1
ATOM 2183 C CA . PHE A 1 271 ? -17.302 0.377 -20.013 1.00 97.75 271 PHE A CA 1
ATOM 2184 C C . PHE A 1 271 ? -18.781 0.783 -20.045 1.00 97.75 271 PHE A C 1
ATOM 2186 O O . PHE A 1 271 ? -19.392 0.923 -18.990 1.00 97.75 271 PHE A O 1
ATOM 2193 N N . GLN A 1 272 ? -19.390 0.866 -21.233 1.00 98.00 272 GLN A N 1
ATOM 2194 C CA . GLN A 1 272 ? -20.825 1.137 -21.402 1.00 98.00 272 GLN A CA 1
ATOM 2195 C C . GLN A 1 272 ? -21.731 0.167 -20.617 1.00 98.00 272 GLN A C 1
ATOM 2197 O O . GLN A 1 272 ? -22.824 0.530 -20.193 1.00 98.00 272 GLN A O 1
ATOM 2202 N N . LEU A 1 273 ? -21.280 -1.072 -20.378 1.00 98.38 273 LEU A N 1
ATOM 2203 C CA . LEU A 1 273 ? -22.019 -2.053 -19.580 1.00 98.38 273 LEU A CA 1
ATOM 2204 C C . LEU A 1 273 ? -22.048 -1.685 -18.095 1.00 98.38 273 LEU A C 1
ATOM 2206 O O . LEU A 1 273 ? -22.926 -2.169 -17.387 1.00 98.38 273 LEU A O 1
ATOM 2210 N N . PHE A 1 274 ? -21.122 -0.848 -17.631 1.00 98.06 274 PHE A N 1
ATOM 2211 C CA . PHE A 1 274 ? -20.967 -0.435 -16.237 1.00 98.06 274 PHE A CA 1
ATOM 2212 C C . PHE A 1 274 ? -21.508 0.977 -15.962 1.00 98.06 274 PHE A C 1
ATOM 2214 O O . PHE A 1 274 ? -21.495 1.429 -14.820 1.00 98.06 274 PHE A O 1
ATOM 2221 N N . GLU A 1 275 ? -22.013 1.680 -16.979 1.00 95.62 275 GLU A N 1
ATOM 2222 C CA . GLU A 1 275 ? -22.591 3.015 -16.807 1.00 95.62 275 GLU A CA 1
ATOM 2223 C C . GLU A 1 275 ? -23.753 3.021 -15.798 1.00 95.62 275 GLU A C 1
ATOM 2225 O O . GLU A 1 275 ? -24.561 2.087 -15.726 1.00 95.62 275 GLU A O 1
ATOM 2230 N N . GLY A 1 276 ? -23.822 4.097 -15.007 1.00 96.50 276 GLY A N 1
ATOM 2231 C CA . GLY A 1 276 ? -24.805 4.274 -13.934 1.00 96.50 276 GLY A CA 1
ATOM 2232 C C . GLY A 1 276 ? -24.486 3.527 -12.633 1.00 96.50 276 GLY A C 1
ATOM 2233 O O . GLY A 1 276 ? -25.353 3.447 -11.765 1.00 96.50 276 GLY A O 1
ATOM 2234 N N . MET A 1 277 ? -23.280 2.962 -12.500 1.00 98.00 277 MET A N 1
ATOM 2235 C CA . MET A 1 277 ? -22.787 2.326 -11.269 1.00 98.00 277 MET A CA 1
ATOM 2236 C C . MET A 1 277 ? -21.798 3.200 -10.478 1.00 98.00 277 MET A C 1
ATOM 2238 O O . MET A 1 277 ? -21.076 2.712 -9.612 1.00 98.00 277 MET A O 1
ATOM 2242 N N . ASP A 1 278 ? -21.770 4.506 -10.738 1.00 97.56 278 ASP A N 1
ATOM 2243 C CA . ASP A 1 278 ? -20.910 5.483 -10.060 1.00 97.56 278 ASP A CA 1
ATOM 2244 C C . ASP A 1 278 ? -21.141 5.561 -8.545 1.00 97.56 278 ASP A C 1
ATOM 2246 O O . ASP A 1 278 ? -20.211 5.890 -7.810 1.00 97.56 278 ASP A O 1
ATOM 2250 N N . TYR A 1 279 ? -22.306 5.110 -8.068 1.00 97.94 279 TYR A N 1
ATOM 2251 C CA . TYR A 1 279 ? -22.605 4.988 -6.641 1.00 97.94 279 TYR A CA 1
ATOM 2252 C C . TYR A 1 279 ? -21.583 4.140 -5.863 1.00 97.94 279 TYR A C 1
ATOM 2254 O O . TYR A 1 279 ? -21.394 4.384 -4.674 1.00 97.94 279 TYR A O 1
ATOM 2262 N N . TYR A 1 280 ? -20.890 3.184 -6.502 1.00 98.00 280 TYR A N 1
ATOM 2263 C CA . TYR A 1 280 ? -19.773 2.472 -5.866 1.00 98.00 280 TYR A CA 1
ATOM 2264 C C . TYR A 1 280 ? -18.645 3.427 -5.474 1.00 98.00 280 TYR A C 1
ATOM 2266 O O . TYR A 1 280 ? -18.178 3.386 -4.343 1.00 98.00 280 TYR A O 1
ATOM 2274 N N . LEU A 1 281 ? -18.229 4.307 -6.389 1.00 97.75 281 LEU A N 1
ATOM 2275 C CA . LEU A 1 281 ? -17.195 5.303 -6.115 1.00 97.75 281 LEU A CA 1
ATOM 2276 C C . LEU A 1 281 ? -17.697 6.373 -5.138 1.00 97.75 281 LEU A C 1
ATOM 2278 O O . LEU A 1 281 ? -16.931 6.826 -4.290 1.00 97.75 281 LEU A O 1
ATOM 2282 N N . ASP A 1 282 ? -18.959 6.783 -5.245 1.00 97.56 282 ASP A N 1
ATOM 2283 C CA . ASP A 1 282 ? -19.526 7.798 -4.355 1.00 97.56 282 ASP A CA 1
ATOM 2284 C C . ASP A 1 282 ? -19.508 7.352 -2.890 1.00 97.56 282 ASP A C 1
ATOM 2286 O O . ASP A 1 282 ? -19.164 8.148 -2.014 1.00 97.56 282 ASP A O 1
ATOM 2290 N N . GLU A 1 283 ? -19.800 6.077 -2.617 1.00 96.94 283 GLU A N 1
ATOM 2291 C CA . GLU A 1 283 ? -19.715 5.548 -1.254 1.00 96.94 283 GLU A CA 1
ATOM 2292 C C . GLU A 1 283 ? -18.267 5.550 -0.737 1.00 96.94 283 GLU A C 1
ATOM 2294 O O . GLU A 1 283 ? -18.028 5.926 0.407 1.00 96.94 283 GLU A O 1
ATOM 2299 N N . ILE A 1 284 ? -17.274 5.259 -1.586 1.00 95.69 284 ILE A N 1
ATOM 2300 C CA . ILE A 1 284 ? -15.854 5.361 -1.197 1.00 95.69 284 ILE A CA 1
ATOM 2301 C C . ILE A 1 284 ? -15.445 6.801 -0.918 1.00 95.69 284 ILE A C 1
ATOM 2303 O O . ILE A 1 284 ? -14.759 7.064 0.065 1.00 95.69 284 ILE A O 1
ATOM 2307 N N . LYS A 1 285 ? -15.899 7.758 -1.731 1.00 95.12 285 LYS A N 1
ATOM 2308 C CA . LYS A 1 285 ? -15.651 9.187 -1.484 1.00 95.12 285 LYS A CA 1
ATOM 2309 C C . LYS A 1 285 ? -16.265 9.665 -0.174 1.00 95.12 285 LYS A C 1
ATOM 2311 O O . LYS A 1 285 ? -15.728 10.571 0.456 1.00 95.12 285 LYS A O 1
ATOM 2316 N N . LYS A 1 286 ? -17.384 9.069 0.233 1.00 93.69 286 LYS A N 1
ATOM 2317 C CA . LYS A 1 286 ? -18.040 9.360 1.506 1.00 93.69 286 LYS A CA 1
ATOM 2318 C C . LYS A 1 286 ? -17.275 8.771 2.696 1.00 93.69 286 LYS A C 1
ATOM 2320 O O . LYS A 1 286 ? -17.129 9.463 3.700 1.00 93.69 286 LYS A O 1
ATOM 2325 N N . GLU A 1 287 ? -16.804 7.530 2.599 1.00 92.81 287 GLU A N 1
ATOM 2326 C CA . GLU A 1 287 ? -16.149 6.829 3.716 1.00 92.81 287 GLU A CA 1
ATOM 2327 C C . GLU A 1 287 ? -14.650 7.173 3.840 1.00 92.81 287 GLU A C 1
ATOM 2329 O O . GLU A 1 287 ? -14.122 7.207 4.951 1.00 92.81 287 GLU A O 1
ATOM 2334 N N . LEU A 1 288 ? -13.975 7.500 2.728 1.00 92.69 288 LEU A N 1
ATOM 2335 C CA . LEU A 1 288 ? -12.547 7.855 2.646 1.00 92.69 288 LEU A CA 1
ATOM 2336 C C . LEU A 1 288 ? -12.325 9.209 1.923 1.00 92.69 288 LEU A C 1
ATOM 2338 O O . LEU A 1 288 ? -11.665 9.283 0.877 1.00 92.69 288 LEU A O 1
ATOM 2342 N N . PRO A 1 289 ? -12.887 10.315 2.443 1.00 90.88 289 PRO A N 1
ATOM 2343 C CA . PRO A 1 289 ? -12.925 11.596 1.737 1.00 90.88 289 PRO A CA 1
ATOM 2344 C C . PRO A 1 289 ? -11.552 12.239 1.508 1.00 90.88 289 PRO A C 1
ATOM 2346 O O . PRO A 1 289 ? -11.347 12.861 0.466 1.00 90.88 289 PRO A O 1
ATOM 2349 N N . ALA A 1 290 ? -10.606 12.116 2.444 1.00 87.81 290 ALA A N 1
ATOM 2350 C CA . ALA A 1 290 ? -9.279 12.714 2.282 1.00 87.81 290 ALA A CA 1
ATOM 2351 C C . ALA A 1 290 ? -8.506 12.013 1.154 1.00 87.81 290 ALA A C 1
ATOM 2353 O O . ALA A 1 290 ? -8.121 12.646 0.174 1.00 87.81 290 ALA A O 1
ATOM 2354 N N . LEU A 1 291 ? -8.385 10.690 1.231 1.00 87.00 291 LEU A N 1
ATOM 2355 C CA . LEU A 1 291 ? -7.711 9.842 0.255 1.00 87.00 291 LEU A CA 1
ATOM 2356 C C . LEU A 1 291 ? -8.277 10.052 -1.147 1.00 87.00 291 LEU A C 1
ATOM 2358 O O . LEU A 1 291 ? -7.537 10.394 -2.062 1.00 87.00 291 LEU A O 1
ATOM 2362 N N . THR A 1 292 ? -9.596 9.958 -1.316 1.00 89.56 292 THR A N 1
ATOM 2363 C CA . THR A 1 292 ? -10.217 10.118 -2.642 1.00 89.56 292 THR A CA 1
ATOM 2364 C C . THR A 1 292 ? -10.100 11.535 -3.216 1.00 89.56 292 THR A C 1
ATOM 2366 O O . THR A 1 292 ? -10.153 11.704 -4.436 1.00 89.56 292 THR A O 1
ATOM 2369 N N . THR A 1 293 ? -9.917 12.554 -2.368 1.00 87.06 293 THR A N 1
ATOM 2370 C CA . THR A 1 293 ? -9.685 13.941 -2.800 1.00 87.06 293 THR A CA 1
ATOM 2371 C C . THR A 1 293 ? -8.281 14.125 -3.370 1.00 87.06 293 THR A C 1
ATOM 2373 O O . THR A 1 293 ? -8.123 14.769 -4.410 1.00 87.06 293 THR A O 1
ATOM 2376 N N . TYR A 1 294 ? -7.263 13.571 -2.710 1.00 82.19 294 TYR A N 1
ATOM 2377 C CA . TYR A 1 294 ? -5.866 13.744 -3.120 1.00 82.19 294 TYR A CA 1
ATOM 2378 C C . TYR A 1 294 ? -5.413 12.702 -4.145 1.00 82.19 294 TYR A C 1
ATOM 2380 O O . TYR A 1 294 ? -4.539 12.985 -4.963 1.00 82.19 294 TYR A O 1
ATOM 2388 N N . ASP A 1 295 ? -6.077 11.549 -4.203 1.00 82.25 295 ASP A N 1
ATOM 2389 C CA . ASP A 1 295 ? -5.764 10.463 -5.123 1.00 82.25 295 ASP A CA 1
ATOM 2390 C C . ASP A 1 295 ? -6.695 10.414 -6.346 1.00 82.25 295 ASP A C 1
ATOM 2392 O O . ASP A 1 295 ? -7.360 9.431 -6.687 1.00 82.25 295 ASP A O 1
ATOM 2396 N N . THR A 1 296 ? -6.724 11.535 -7.063 1.00 85.62 296 THR A N 1
ATOM 2397 C CA . THR A 1 296 ? -7.483 11.656 -8.315 1.00 85.62 296 THR A CA 1
ATOM 2398 C C . THR A 1 296 ? -7.093 10.649 -9.412 1.00 85.62 296 THR A C 1
ATOM 2400 O O . THR A 1 296 ? -7.972 10.323 -10.220 1.00 85.62 296 THR A O 1
ATOM 2403 N N . PRO A 1 297 ? -5.854 10.107 -9.489 1.00 84.69 297 PRO A N 1
ATOM 2404 C CA . PRO A 1 297 ? -5.537 9.073 -10.465 1.00 84.69 297 PRO A CA 1
ATOM 2405 C C . PRO A 1 297 ? -6.399 7.812 -10.357 1.00 84.69 297 PRO A C 1
ATOM 2407 O O . PRO A 1 297 ? -6.798 7.306 -11.408 1.00 84.69 297 PRO A O 1
ATOM 2410 N N . HIS A 1 298 ? -6.745 7.387 -9.138 1.00 87.94 298 HIS A N 1
ATOM 2411 C CA . HIS A 1 298 ? -7.524 6.173 -8.873 1.00 87.94 298 HIS A CA 1
ATOM 2412 C C . HIS A 1 298 ? -9.012 6.488 -8.629 1.00 87.94 298 HIS A C 1
ATOM 2414 O O . HIS A 1 298 ? -9.883 5.765 -9.107 1.00 87.94 298 HIS A O 1
ATOM 2420 N N . TYR A 1 299 ? -9.337 7.615 -7.979 1.00 92.56 299 TYR A N 1
ATOM 2421 C CA . TYR A 1 299 ? -10.712 7.945 -7.550 1.00 92.56 299 TYR A CA 1
ATOM 2422 C C . TYR A 1 299 ? -11.345 9.146 -8.275 1.00 92.56 299 TYR A C 1
ATOM 2424 O O . TYR A 1 299 ? -12.472 9.553 -7.975 1.00 92.56 299 TYR A O 1
ATOM 2432 N N . GLY A 1 300 ? -10.653 9.726 -9.262 1.00 92.88 300 GLY A N 1
ATOM 2433 C CA . GLY A 1 300 ? -11.122 10.913 -9.986 1.00 92.88 300 GLY A CA 1
ATOM 2434 C C . GLY A 1 300 ? -12.351 10.676 -10.871 1.00 92.88 300 GLY A C 1
ATOM 2435 O O . GLY A 1 300 ? -13.083 11.617 -11.172 1.00 92.88 300 GLY A O 1
ATOM 2436 N N . SER A 1 301 ? -12.613 9.433 -11.278 1.00 95.88 301 SER A N 1
ATOM 2437 C CA . SER A 1 301 ? -13.810 9.045 -12.032 1.00 95.88 301 SER A CA 1
ATOM 2438 C C . SER A 1 301 ? -14.168 7.583 -11.781 1.00 95.88 301 SER A C 1
ATOM 2440 O O . SER A 1 301 ? -13.309 6.790 -11.398 1.00 95.88 301 SER A O 1
ATOM 2442 N N . PHE A 1 302 ? -15.423 7.203 -12.042 1.00 97.19 302 PHE A N 1
ATOM 2443 C CA . PHE A 1 302 ? -15.854 5.812 -11.875 1.00 97.19 302 PHE A CA 1
ATOM 2444 C C . PHE A 1 302 ? -15.093 4.845 -12.796 1.00 97.19 302 PHE A C 1
ATOM 2446 O O . PHE A 1 302 ? -14.768 3.740 -12.387 1.00 97.19 302 PHE A O 1
ATOM 2453 N N . SER A 1 303 ? -14.728 5.277 -14.008 1.00 96.38 303 SER A N 1
ATOM 2454 C CA . SER A 1 303 ? -13.888 4.483 -14.917 1.00 96.38 303 SER A CA 1
ATOM 2455 C C . SER A 1 303 ? -12.499 4.191 -14.336 1.00 96.38 303 SER A C 1
ATOM 2457 O O . SER A 1 303 ? -12.047 3.050 -14.403 1.00 96.38 303 SER A O 1
ATOM 2459 N N . ARG A 1 304 ? -11.849 5.187 -13.712 1.00 94.94 304 ARG A N 1
ATOM 2460 C CA . ARG A 1 304 ? -10.557 5.001 -13.026 1.00 94.94 304 ARG A CA 1
ATOM 2461 C C . ARG A 1 304 ? -10.699 4.046 -11.847 1.00 94.94 304 ARG A C 1
ATOM 2463 O O . ARG A 1 304 ? -9.981 3.060 -11.778 1.00 94.94 304 ARG A O 1
ATOM 2470 N N . TYR A 1 305 ? -11.702 4.275 -11.007 1.00 97.00 305 TYR A N 1
ATOM 2471 C CA . TYR A 1 305 ? -11.990 3.413 -9.866 1.00 97.00 305 TYR A CA 1
ATOM 2472 C C . TYR A 1 305 ? -12.234 1.957 -10.281 1.00 97.00 305 TYR A C 1
ATOM 2474 O O . TYR A 1 305 ? -11.681 1.030 -9.695 1.00 97.00 305 TYR A O 1
ATOM 2482 N N . LEU A 1 306 ? -13.039 1.753 -11.327 1.00 97.69 306 LEU A N 1
ATOM 2483 C CA . LEU A 1 306 ? -13.344 0.429 -11.849 1.00 97.69 306 LEU A CA 1
ATOM 2484 C C . LEU A 1 306 ? -12.104 -0.242 -12.455 1.00 97.69 306 LEU A C 1
ATOM 2486 O O . LEU A 1 306 ? -11.939 -1.449 -12.291 1.00 97.69 306 LEU A O 1
ATOM 2490 N N . ASN A 1 307 ? -11.222 0.517 -13.116 1.00 97.25 307 ASN A N 1
ATOM 2491 C CA . ASN A 1 307 ? -9.943 -0.002 -13.604 1.00 97.25 307 ASN A CA 1
ATOM 2492 C C . ASN A 1 307 ? -9.110 -0.564 -12.448 1.00 97.25 307 ASN A C 1
ATOM 2494 O O . ASN A 1 307 ? -8.668 -1.707 -12.514 1.00 97.25 307 ASN A O 1
ATOM 2498 N N . GLU A 1 308 ? -8.977 0.191 -11.363 1.00 96.06 308 GLU A N 1
ATOM 2499 C CA . GLU A 1 308 ? -8.204 -0.214 -10.188 1.00 96.06 308 GLU A CA 1
ATOM 2500 C C . GLU A 1 308 ? -8.818 -1.410 -9.460 1.00 96.06 308 GLU A C 1
ATOM 2502 O O . GLU A 1 308 ? -8.136 -2.390 -9.159 1.00 96.06 308 GLU A O 1
ATOM 2507 N N . LEU A 1 309 ? -10.137 -1.391 -9.262 1.00 97.81 309 LEU A N 1
ATOM 2508 C CA . LEU A 1 309 ? -10.896 -2.492 -8.672 1.00 97.81 309 LEU A CA 1
ATOM 2509 C C . LEU A 1 309 ? -10.716 -3.802 -9.465 1.00 97.81 309 LEU A C 1
ATOM 2511 O O . LEU A 1 309 ? -10.453 -4.867 -8.889 1.00 97.81 309 LEU A O 1
ATOM 2515 N N . LEU A 1 310 ? -10.853 -3.751 -10.792 1.00 98.38 310 LEU A N 1
ATOM 2516 C CA . LEU A 1 310 ? -10.682 -4.923 -11.654 1.00 98.38 310 LEU A CA 1
ATOM 2517 C C . LEU A 1 310 ? -9.215 -5.373 -11.711 1.00 98.38 310 LEU A C 1
ATOM 2519 O O . LEU A 1 310 ? -8.943 -6.570 -11.632 1.00 98.38 310 LEU A O 1
ATOM 2523 N N . THR A 1 311 ? -8.269 -4.437 -11.766 1.00 97.81 311 THR A N 1
ATOM 2524 C CA . THR A 1 311 ? -6.827 -4.723 -11.748 1.00 97.81 311 THR A CA 1
ATOM 2525 C C . THR A 1 311 ? -6.420 -5.424 -10.454 1.00 97.81 311 THR A C 1
ATOM 2527 O O . THR A 1 311 ? -5.853 -6.520 -10.493 1.00 97.81 311 THR A O 1
ATOM 2530 N N . GLU A 1 312 ? -6.775 -4.861 -9.297 1.00 97.62 312 GLU A N 1
ATOM 2531 C CA . GLU A 1 312 ? -6.455 -5.440 -7.993 1.00 97.62 312 GLU A CA 1
ATOM 2532 C C . GLU A 1 312 ? -7.118 -6.812 -7.817 1.00 97.62 312 GLU A C 1
ATOM 2534 O O . GLU A 1 312 ? -6.471 -7.762 -7.371 1.00 97.62 312 GLU A O 1
ATOM 2539 N N . SER A 1 313 ? -8.386 -6.963 -8.208 1.00 97.69 313 SER A N 1
ATOM 2540 C CA . SER A 1 313 ? -9.088 -8.247 -8.098 1.00 97.69 313 SER A CA 1
ATOM 2541 C C . SER A 1 313 ? -8.460 -9.338 -8.978 1.00 97.69 313 SER A C 1
ATOM 2543 O O . SER A 1 313 ? -8.265 -10.464 -8.509 1.00 97.69 313 SER A O 1
ATOM 2545 N N . ILE A 1 314 ? -8.075 -9.028 -10.219 1.00 97.81 314 ILE A N 1
ATOM 2546 C CA . ILE A 1 314 ? -7.418 -9.986 -11.124 1.00 97.81 314 ILE A CA 1
ATOM 2547 C C . ILE A 1 314 ? -6.030 -10.354 -10.610 1.00 97.81 314 ILE A C 1
ATOM 2549 O O . ILE A 1 314 ? -5.678 -11.535 -10.595 1.00 97.81 314 ILE A O 1
ATOM 2553 N N . ALA A 1 315 ? -5.264 -9.381 -10.121 1.00 97.69 315 ALA A N 1
ATOM 2554 C CA . ALA A 1 315 ? -3.955 -9.625 -9.530 1.00 97.69 315 ALA A CA 1
ATOM 2555 C C . ALA A 1 315 ? -4.033 -10.564 -8.324 1.00 97.69 315 ALA A C 1
ATOM 2557 O O . ALA A 1 315 ? -3.227 -11.491 -8.191 1.00 97.69 315 ALA A O 1
ATOM 2558 N N . LYS A 1 316 ? -5.035 -10.373 -7.458 1.00 97.38 316 LYS A N 1
ATOM 2559 C CA . LYS A 1 316 ? -5.282 -11.262 -6.319 1.00 97.38 316 LYS A CA 1
ATOM 2560 C C . LYS A 1 316 ? -5.715 -12.660 -6.756 1.00 97.38 316 LYS A C 1
ATOM 2562 O O . LYS A 1 316 ? -5.251 -13.649 -6.183 1.00 97.38 316 LYS A O 1
ATOM 2567 N N . TYR A 1 317 ? -6.555 -12.768 -7.781 1.00 97.75 317 TYR A N 1
ATOM 2568 C CA . TYR A 1 317 ? -6.939 -14.064 -8.333 1.00 97.75 317 TYR A CA 1
ATOM 2569 C C . TYR A 1 317 ? -5.736 -14.802 -8.939 1.00 97.75 317 TYR A C 1
ATOM 2571 O O . TYR A 1 317 ? -5.522 -15.983 -8.652 1.00 97.75 317 TYR A O 1
ATOM 2579 N N . ALA A 1 318 ? -4.899 -14.101 -9.710 1.00 97.69 318 ALA A N 1
ATOM 2580 C CA . ALA A 1 318 ? -3.664 -14.643 -10.266 1.00 97.69 318 ALA A CA 1
ATOM 2581 C C . ALA A 1 318 ? -2.700 -15.102 -9.161 1.00 97.69 318 ALA A C 1
ATOM 2583 O O . ALA A 1 318 ? -2.194 -16.222 -9.213 1.00 97.69 318 ALA A O 1
ATOM 2584 N N . ALA A 1 319 ? -2.522 -14.296 -8.111 1.00 97.50 319 ALA A N 1
ATOM 2585 C CA . ALA A 1 319 ? -1.744 -14.647 -6.924 1.00 97.50 319 ALA A CA 1
ATOM 2586 C C . ALA A 1 319 ? -2.198 -15.968 -6.285 1.00 97.50 319 ALA A C 1
ATOM 2588 O O . ALA A 1 319 ? -1.368 -16.851 -6.052 1.00 97.50 319 ALA A O 1
ATOM 2589 N N . LEU A 1 320 ? -3.505 -16.137 -6.063 1.00 96.81 320 LEU A N 1
ATOM 2590 C CA . LEU A 1 320 ? -4.077 -17.373 -5.519 1.00 96.81 320 LEU A CA 1
ATOM 2591 C C . LEU A 1 320 ? -3.800 -18.585 -6.419 1.00 96.81 320 LEU A C 1
ATOM 2593 O O . LEU A 1 320 ? -3.371 -19.632 -5.932 1.00 96.81 320 LEU A O 1
ATOM 2597 N N . LYS A 1 321 ? -4.020 -18.465 -7.734 1.00 96.56 321 LYS A N 1
ATOM 2598 C CA . LYS A 1 321 ? -3.779 -19.571 -8.681 1.00 96.56 321 LYS A CA 1
ATOM 2599 C C . LYS A 1 321 ? -2.295 -19.893 -8.855 1.00 96.56 321 LYS A C 1
ATOM 2601 O O . LYS A 1 321 ? -1.967 -21.043 -9.132 1.00 96.56 321 LYS A O 1
ATOM 2606 N N . CYS A 1 322 ? -1.416 -18.920 -8.634 1.00 96.62 322 CYS A N 1
ATOM 2607 C CA . CYS A 1 322 ? 0.034 -19.088 -8.692 1.00 96.62 322 CYS A CA 1
ATOM 2608 C C . CYS A 1 322 ? 0.683 -19.490 -7.367 1.00 96.62 322 CYS A C 1
ATOM 2610 O O . CYS A 1 322 ? 1.904 -19.435 -7.235 1.00 96.62 322 CYS A O 1
ATOM 2612 N N . GLY A 1 323 ? -0.115 -19.948 -6.400 1.00 95.50 323 GLY A N 1
ATOM 2613 C CA . GLY A 1 323 ? 0.391 -20.596 -5.194 1.00 95.50 323 GLY A CA 1
ATOM 2614 C C . GLY A 1 323 ? 0.835 -19.638 -4.092 1.00 95.50 323 GLY A C 1
ATOM 2615 O O . GLY A 1 323 ? 1.456 -20.093 -3.130 1.00 95.50 323 GLY A O 1
ATOM 2616 N N . ILE A 1 324 ? 0.502 -18.343 -4.174 1.00 96.19 324 ILE A N 1
ATOM 2617 C CA . ILE A 1 324 ? 0.631 -17.463 -3.008 1.00 96.19 324 ILE A CA 1
ATOM 2618 C C . ILE A 1 324 ? -0.331 -17.975 -1.917 1.00 96.19 324 ILE A C 1
ATOM 2620 O O . ILE A 1 324 ? -1.499 -18.238 -2.220 1.00 96.19 324 ILE A O 1
ATOM 2624 N N . PRO A 1 325 ? 0.124 -18.149 -0.656 1.00 97.25 325 PRO A N 1
ATOM 2625 C CA . PRO A 1 325 ? -0.685 -18.765 0.392 1.00 97.25 325 PRO A CA 1
ATOM 2626 C C . PRO A 1 325 ? -2.047 -18.097 0.588 1.00 97.25 325 PRO A C 1
ATOM 2628 O O . PRO A 1 325 ? -2.147 -16.869 0.621 1.00 97.25 325 PRO A O 1
ATOM 2631 N N . LYS A 1 326 ? -3.088 -18.914 0.794 1.00 96.81 326 LYS A N 1
ATOM 2632 C CA . LYS A 1 326 ? -4.462 -18.432 0.990 1.00 96.81 326 LYS A CA 1
ATOM 2633 C C . LYS A 1 326 ? -4.555 -17.428 2.139 1.00 96.81 326 LYS A C 1
ATOM 2635 O O . LYS A 1 326 ? -5.126 -16.371 1.938 1.00 96.81 326 LYS A O 1
ATOM 2640 N N . ASP A 1 327 ? -3.939 -17.708 3.285 1.00 97.31 327 ASP A N 1
ATOM 2641 C CA . ASP A 1 327 ? -3.950 -16.811 4.449 1.00 97.31 327 ASP A CA 1
ATOM 2642 C C . ASP A 1 327 ? -3.370 -15.429 4.123 1.00 97.31 327 ASP A C 1
ATOM 2644 O O . ASP A 1 327 ? -3.945 -14.410 4.503 1.00 97.31 327 ASP A O 1
ATOM 2648 N N . TYR A 1 328 ? -2.271 -15.384 3.359 1.00 95.88 328 TYR A N 1
ATOM 2649 C CA . TYR A 1 328 ? -1.686 -14.130 2.879 1.00 95.88 328 TYR A CA 1
ATOM 2650 C C . TYR A 1 328 ? -2.666 -13.371 1.979 1.00 95.88 328 TYR A C 1
ATOM 2652 O O . TYR A 1 328 ? -2.820 -12.156 2.103 1.00 95.88 328 TYR A O 1
ATOM 2660 N N . MET A 1 329 ? -3.347 -14.086 1.084 1.00 95.69 329 MET A N 1
ATOM 2661 C CA . MET A 1 329 ? -4.312 -13.488 0.169 1.00 95.69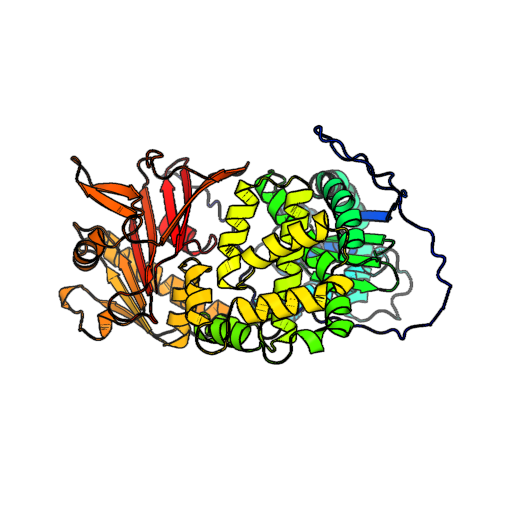 329 MET A CA 1
ATOM 2662 C C . MET A 1 329 ? -5.599 -13.048 0.863 1.00 95.69 329 MET A C 1
ATOM 2664 O O . MET A 1 329 ? -6.110 -11.989 0.516 1.00 95.69 329 MET A O 1
ATOM 2668 N N . THR A 1 330 ? -6.089 -13.774 1.869 1.00 96.12 330 THR A N 1
ATOM 2669 C CA . THR A 1 330 ? -7.213 -13.346 2.714 1.00 96.12 330 THR A CA 1
ATOM 2670 C C . THR A 1 330 ? -6.850 -12.062 3.454 1.00 96.12 330 THR A C 1
ATOM 2672 O O . THR A 1 330 ? -7.568 -11.075 3.333 1.00 96.12 330 THR A O 1
ATOM 2675 N N . TYR A 1 331 ? -5.695 -12.037 4.130 1.00 94.50 331 TYR A N 1
ATOM 2676 C CA . TYR A 1 331 ? -5.157 -10.845 4.792 1.00 94.50 331 TYR A CA 1
ATOM 2677 C C . TYR A 1 331 ? -5.075 -9.647 3.834 1.00 94.50 331 TYR A C 1
ATOM 2679 O O . TYR A 1 331 ? -5.599 -8.571 4.112 1.00 94.50 331 TYR A O 1
ATOM 2687 N N . SER A 1 332 ? -4.462 -9.846 2.665 1.00 92.56 332 SER A N 1
ATOM 2688 C CA . SER A 1 332 ? -4.315 -8.798 1.655 1.00 92.56 332 SER A CA 1
ATOM 2689 C C . SER A 1 332 ? -5.654 -8.374 1.044 1.00 92.56 332 SER A C 1
ATOM 2691 O O . SER A 1 332 ? -5.775 -7.241 0.590 1.00 92.56 332 SER A O 1
ATOM 2693 N N . THR A 1 333 ? -6.647 -9.261 0.979 1.00 94.38 333 THR A N 1
ATOM 2694 C CA . THR A 1 333 ? -7.992 -8.927 0.489 1.00 94.38 333 THR A CA 1
ATOM 2695 C C . THR A 1 333 ? -8.713 -8.050 1.494 1.00 94.38 333 THR A C 1
ATOM 2697 O O . THR A 1 333 ? -9.138 -6.970 1.112 1.00 94.38 333 THR A O 1
ATOM 2700 N N . LEU A 1 334 ? -8.745 -8.447 2.769 1.00 93.62 334 LEU A N 1
ATOM 2701 C CA . LEU A 1 334 ? -9.362 -7.669 3.848 1.00 93.62 334 LEU A CA 1
ATOM 2702 C C . LEU A 1 334 ? -8.779 -6.257 3.942 1.00 93.62 334 LEU A C 1
ATOM 2704 O O . LEU A 1 334 ? -9.534 -5.296 4.036 1.00 93.62 334 LEU A O 1
ATOM 2708 N N . LEU A 1 335 ? -7.453 -6.128 3.829 1.00 89.12 335 LEU A N 1
ATOM 2709 C CA . LEU A 1 335 ? -6.784 -4.826 3.817 1.00 89.12 335 LEU A CA 1
ATOM 2710 C C . LEU A 1 335 ? -7.245 -3.929 2.656 1.00 89.12 335 LEU A C 1
ATOM 2712 O O . LEU A 1 335 ? -7.369 -2.724 2.832 1.00 89.12 335 LEU A O 1
ATOM 2716 N N . MET A 1 336 ? -7.497 -4.503 1.475 1.00 90.50 336 MET A N 1
ATOM 2717 C CA . MET A 1 336 ? -7.882 -3.738 0.282 1.00 90.50 336 MET A CA 1
ATOM 2718 C C . MET A 1 336 ? -9.399 -3.554 0.135 1.00 90.50 336 MET A C 1
ATOM 2720 O O . MET A 1 336 ? -9.826 -2.705 -0.645 1.00 90.50 336 MET A O 1
ATOM 2724 N N . SER A 1 337 ? -10.217 -4.324 0.860 1.00 92.31 337 SER A N 1
ATOM 2725 C CA . SER A 1 337 ? -11.679 -4.291 0.733 1.00 92.31 337 SER A CA 1
ATOM 2726 C C . SER A 1 337 ? -12.284 -2.929 1.065 1.00 92.31 337 SER A C 1
ATOM 2728 O O . SER A 1 337 ? -13.278 -2.578 0.445 1.00 92.31 337 SER A O 1
ATOM 2730 N N . MET A 1 338 ? -11.677 -2.150 1.971 1.00 89.62 338 MET A N 1
ATOM 2731 C CA . MET A 1 338 ? -12.151 -0.791 2.279 1.00 89.62 338 MET A CA 1
ATOM 2732 C C . MET A 1 338 ? -11.995 0.186 1.109 1.00 89.62 338 MET A C 1
ATOM 2734 O O . MET A 1 338 ? -12.813 1.077 0.935 1.00 89.62 338 MET A O 1
ATOM 2738 N N . TYR A 1 339 ? -10.973 0.005 0.272 1.00 91.00 339 TYR A N 1
ATOM 2739 C CA . TYR A 1 339 ? -10.741 0.865 -0.888 1.00 91.00 339 TYR A CA 1
ATOM 2740 C C . TYR A 1 339 ? -11.567 0.424 -2.094 1.00 91.00 339 TYR A C 1
ATOM 2742 O O . TYR A 1 339 ? -12.003 1.243 -2.897 1.00 91.00 339 TYR A O 1
ATOM 2750 N N . PHE A 1 340 ? -11.780 -0.887 -2.227 1.00 92.88 340 PHE A N 1
ATOM 2751 C CA . PHE A 1 340 ? -12.273 -1.503 -3.454 1.00 92.88 340 PHE A CA 1
ATOM 2752 C C . PHE A 1 340 ? -13.466 -2.452 -3.241 1.00 92.88 340 PHE A C 1
ATOM 2754 O O . PHE A 1 340 ? -13.436 -3.568 -3.748 1.00 92.88 340 PHE A O 1
ATOM 2761 N N . PRO A 1 341 ? -14.548 -2.111 -2.528 1.00 91.00 341 PRO A N 1
ATOM 2762 C CA . PRO A 1 341 ? -15.731 -2.963 -2.539 1.00 91.00 341 PRO A CA 1
ATOM 2763 C C . PRO A 1 341 ? -16.396 -2.914 -3.928 1.00 91.00 341 PRO A C 1
ATOM 2765 O O . PRO A 1 341 ? -16.572 -1.834 -4.485 1.00 91.00 341 PRO A O 1
ATOM 2768 N N . PRO A 1 342 ? -16.794 -4.058 -4.515 1.00 94.88 342 PRO A N 1
ATOM 2769 C CA . PRO A 1 342 ? -16.981 -5.362 -3.883 1.00 94.88 342 PRO A CA 1
ATOM 2770 C C . PRO A 1 342 ? -15.892 -6.392 -4.260 1.00 94.88 342 PRO A C 1
ATOM 2772 O O . PRO A 1 342 ? -16.200 -7.479 -4.746 1.00 94.88 342 PRO A O 1
ATOM 2775 N N . LEU A 1 343 ? -14.614 -6.079 -4.029 1.00 95.88 343 LEU A N 1
ATOM 2776 C CA . LEU A 1 343 ? -13.438 -6.900 -4.359 1.00 95.88 343 LEU A CA 1
ATOM 2777 C C . LEU A 1 343 ? -13.603 -8.402 -4.084 1.00 95.88 343 LEU A C 1
ATOM 2779 O O . LEU A 1 343 ? -13.280 -9.219 -4.944 1.00 95.88 343 LEU A O 1
ATOM 2783 N N . SER A 1 344 ? -14.109 -8.785 -2.909 1.00 94.19 344 SER A N 1
ATOM 2784 C CA . SER A 1 344 ? -14.308 -10.197 -2.553 1.00 94.19 344 SER A CA 1
ATOM 2785 C C . SER A 1 344 ? -15.311 -10.905 -3.469 1.00 94.19 344 SER A C 1
ATOM 2787 O O . SER A 1 344 ? -15.057 -12.037 -3.875 1.00 94.19 344 SER A O 1
ATOM 2789 N N . LYS A 1 345 ? -16.395 -10.230 -3.872 1.00 97.19 345 LYS A N 1
ATOM 2790 C CA . LYS A 1 345 ? -17.389 -10.774 -4.811 1.00 97.19 345 LYS A CA 1
ATOM 2791 C C . LYS A 1 345 ? -16.808 -10.957 -6.213 1.00 97.19 345 LYS A C 1
ATOM 2793 O O . LYS A 1 345 ? -17.102 -11.949 -6.868 1.00 97.19 345 LYS A O 1
ATOM 2798 N N . LEU A 1 346 ? -15.918 -10.066 -6.661 1.00 97.88 346 LEU A N 1
ATOM 2799 C CA . LEU A 1 346 ? -15.225 -10.235 -7.948 1.00 97.88 346 LEU A CA 1
ATOM 2800 C C . LEU A 1 346 ? -14.361 -11.501 -7.981 1.00 97.88 346 LEU A C 1
ATOM 2802 O O . LEU A 1 346 ? -14.319 -12.193 -8.996 1.00 97.88 346 LEU A O 1
ATOM 2806 N N . LEU A 1 347 ? -13.709 -11.847 -6.867 1.00 96.88 347 LEU A N 1
ATOM 2807 C CA . LEU A 1 347 ? -12.937 -13.090 -6.780 1.00 96.88 347 LEU A CA 1
ATOM 2808 C C . LEU A 1 347 ? -13.827 -14.334 -6.954 1.00 96.88 347 LEU A C 1
ATOM 2810 O O . LEU A 1 347 ? -13.386 -15.312 -7.562 1.00 96.88 347 LEU A O 1
ATOM 2814 N N . GLU A 1 348 ? -15.071 -14.293 -6.468 1.00 96.56 348 GLU A N 1
ATOM 2815 C CA . GLU A 1 348 ? -16.063 -15.359 -6.670 1.00 96.56 348 GLU A CA 1
ATOM 2816 C C . GLU A 1 348 ? -16.479 -15.465 -8.146 1.00 96.56 348 GLU A C 1
ATOM 2818 O O . GLU A 1 348 ? -16.502 -16.565 -8.707 1.00 96.56 348 GLU A O 1
ATOM 2823 N N . GLU A 1 349 ? -16.728 -14.329 -8.806 1.00 97.75 349 GLU A N 1
ATOM 2824 C CA . GLU A 1 349 ? -17.059 -14.270 -10.237 1.00 97.75 349 GLU A CA 1
ATOM 2825 C C . GLU A 1 349 ? -15.939 -14.847 -11.110 1.00 97.75 349 GLU A C 1
ATOM 2827 O O . GLU A 1 349 ? -16.186 -15.597 -12.056 1.00 97.75 349 GLU A O 1
ATOM 2832 N N . TYR A 1 350 ? -14.680 -14.576 -10.775 1.00 97.12 350 TYR A N 1
ATOM 2833 C CA . TYR A 1 350 ? -13.541 -15.100 -11.527 1.00 97.12 350 TYR A CA 1
ATOM 2834 C C . TYR A 1 350 ? -13.403 -16.619 -11.439 1.00 97.12 350 TYR A C 1
ATOM 2836 O O . TYR A 1 350 ? -13.004 -17.257 -12.418 1.00 97.12 350 TYR A O 1
ATOM 2844 N N . ASP A 1 351 ? -13.799 -17.229 -10.322 1.00 95.62 351 ASP A N 1
ATOM 2845 C CA . ASP A 1 351 ? -13.903 -18.685 -10.231 1.00 95.62 351 ASP A CA 1
ATOM 2846 C C . ASP A 1 351 ? -15.008 -19.231 -11.155 1.00 95.62 351 ASP A C 1
ATOM 2848 O O . ASP A 1 351 ? -14.842 -20.315 -11.725 1.00 95.62 351 ASP A O 1
ATOM 2852 N N . VAL A 1 352 ? -16.117 -18.504 -11.344 1.00 95.94 352 VAL A N 1
ATOM 2853 C CA . VAL A 1 352 ? -17.179 -18.868 -12.303 1.00 95.94 352 VAL A CA 1
ATOM 2854 C C . VAL A 1 352 ? -16.666 -18.767 -13.738 1.00 95.94 352 VAL A C 1
ATOM 2856 O O . VAL A 1 352 ? -16.778 -19.740 -14.490 1.00 95.94 352 VAL A O 1
ATOM 2859 N N . VAL A 1 353 ? -16.039 -17.647 -14.109 1.00 95.50 353 VAL A N 1
ATOM 2860 C CA . VAL A 1 353 ? -15.409 -17.442 -15.430 1.00 95.50 353 VAL A CA 1
ATOM 2861 C C . VAL A 1 353 ? -14.433 -18.578 -15.734 1.00 95.50 353 VAL A C 1
ATOM 2863 O O . VAL A 1 353 ? -14.493 -19.215 -16.789 1.00 95.50 353 VAL A O 1
ATOM 2866 N N . TRP A 1 354 ? -13.586 -18.917 -14.761 1.00 93.44 354 TRP A N 1
ATOM 2867 C CA . TRP A 1 354 ? -12.601 -19.978 -14.904 1.00 93.44 354 TRP A CA 1
ATOM 2868 C C . TRP A 1 354 ? -13.228 -21.356 -15.135 1.00 93.44 354 TRP A C 1
ATOM 2870 O O . TRP A 1 354 ? -12.791 -22.077 -16.038 1.00 93.44 354 TRP A O 1
ATOM 2880 N N . LYS A 1 355 ? -14.246 -21.720 -14.340 1.00 94.19 355 LYS A N 1
ATOM 2881 C CA . LYS A 1 355 ? -14.941 -23.021 -14.403 1.00 94.19 355 LYS A CA 1
ATOM 2882 C C . LYS A 1 355 ? -15.799 -23.178 -15.658 1.00 94.19 355 LYS A C 1
ATOM 2884 O O . LYS A 1 355 ? -15.915 -24.288 -16.167 1.00 94.19 355 LYS A O 1
ATOM 2889 N N . THR A 1 356 ? -16.396 -22.093 -16.144 1.00 92.38 356 THR A N 1
ATOM 2890 C CA . THR A 1 356 ? -17.287 -22.097 -17.322 1.00 92.38 356 THR A CA 1
ATOM 2891 C C . THR A 1 356 ? -16.547 -22.013 -18.649 1.00 92.38 356 THR A C 1
ATOM 2893 O O . THR A 1 356 ? -17.146 -22.202 -19.702 1.00 92.38 356 THR A O 1
ATOM 2896 N N . ASN A 1 357 ? -15.236 -21.797 -18.608 1.00 89.44 357 ASN A N 1
ATOM 2897 C CA . ASN A 1 357 ? -14.402 -21.679 -19.792 1.00 89.44 357 ASN A CA 1
ATOM 2898 C C . ASN A 1 357 ? -14.658 -20.445 -20.664 1.00 89.44 357 ASN A C 1
ATOM 2900 O O . ASN A 1 357 ? -14.339 -20.463 -21.851 1.00 89.44 357 ASN A O 1
ATOM 2904 N N . SER A 1 358 ? -15.142 -19.371 -20.040 1.00 93.56 358 SER A N 1
ATOM 2905 C CA . SER A 1 358 ? -15.370 -18.057 -20.652 1.00 93.56 358 SER A CA 1
ATOM 2906 C C . SER A 1 358 ? -14.158 -17.129 -20.497 1.00 93.56 358 SER A C 1
ATOM 2908 O O . SER A 1 358 ? -13.314 -17.338 -19.622 1.00 93.56 358 SER A O 1
ATOM 2910 N N . THR A 1 359 ? -14.090 -16.081 -21.320 1.00 96.75 359 THR A N 1
ATOM 2911 C CA . THR A 1 359 ? -13.230 -14.903 -21.087 1.00 96.75 359 THR A CA 1
ATOM 2912 C C . THR A 1 359 ? -14.018 -13.786 -20.381 1.00 96.75 359 THR A C 1
ATOM 2914 O O . THR A 1 359 ? -15.250 -13.800 -20.380 1.00 96.75 359 THR A O 1
ATOM 2917 N N . LEU A 1 360 ? -13.342 -12.793 -19.792 1.00 96.56 360 LEU A N 1
ATOM 2918 C CA . LEU A 1 360 ? -13.985 -11.607 -19.209 1.00 96.56 360 LEU A CA 1
ATOM 2919 C C . LEU A 1 360 ? -14.774 -10.802 -20.230 1.00 96.56 360 LEU A C 1
ATOM 2921 O O . LEU A 1 360 ? -15.912 -10.488 -19.904 1.00 96.56 360 LEU A O 1
ATOM 2925 N N . PRO A 1 361 ? -14.273 -10.503 -21.447 1.00 97.19 361 PRO A N 1
ATOM 2926 C CA . PRO A 1 361 ? -15.098 -9.836 -22.454 1.00 97.19 361 PRO A CA 1
ATOM 2927 C C . PRO A 1 361 ? -16.415 -10.575 -22.732 1.00 97.19 361 PRO A C 1
ATOM 2929 O O . PRO A 1 361 ? -17.473 -9.959 -22.806 1.00 97.19 361 PRO A O 1
ATOM 2932 N N . GLN A 1 362 ? -16.384 -11.911 -22.808 1.00 97.25 362 GLN A N 1
ATOM 2933 C CA . GLN A 1 362 ? -17.597 -12.717 -22.998 1.00 97.25 362 GLN A CA 1
ATOM 2934 C C . GLN A 1 362 ? -18.525 -12.680 -21.777 1.00 97.25 362 GLN A C 1
ATOM 2936 O O . GLN A 1 362 ? -19.745 -12.715 -21.921 1.00 97.25 362 GLN A O 1
ATOM 2941 N N . TYR A 1 363 ? -17.951 -12.619 -20.577 1.00 97.88 363 TYR A N 1
ATOM 2942 C CA . TYR A 1 363 ? -18.686 -12.610 -19.316 1.00 97.88 363 TYR A CA 1
ATOM 2943 C C . TYR A 1 363 ? -19.133 -11.207 -18.872 1.00 97.88 363 TYR A C 1
ATOM 2945 O O . TYR A 1 363 ? -19.979 -11.093 -17.985 1.00 97.88 363 TYR A O 1
ATOM 2953 N N . ALA A 1 364 ? -18.623 -10.141 -19.496 1.00 98.06 364 ALA A N 1
ATOM 2954 C CA . ALA A 1 364 ? -18.821 -8.753 -19.079 1.00 98.06 364 ALA A CA 1
ATOM 2955 C C . ALA A 1 364 ? -20.295 -8.366 -18.870 1.00 98.06 364 ALA A C 1
ATOM 2957 O O . ALA A 1 364 ? -20.585 -7.750 -17.844 1.00 98.06 364 ALA A O 1
ATOM 2958 N N . PRO A 1 365 ? -21.252 -8.760 -19.741 1.00 98.44 365 PRO A N 1
ATOM 2959 C CA . PRO A 1 365 ? -22.663 -8.451 -19.511 1.00 98.44 365 PRO A CA 1
ATOM 2960 C C . PRO A 1 365 ? -23.220 -9.101 -18.239 1.00 98.44 365 PRO A C 1
ATOM 2962 O O . PRO A 1 365 ? -24.009 -8.484 -17.530 1.00 98.44 365 PRO A O 1
ATOM 2965 N N . THR A 1 366 ? -22.787 -10.329 -17.933 1.00 98.38 366 THR A N 1
ATOM 2966 C CA . THR A 1 366 ? -23.212 -11.053 -16.722 1.00 98.38 366 THR A CA 1
ATOM 2967 C C . THR A 1 366 ? -22.592 -10.422 -15.481 1.00 98.38 366 THR A C 1
ATOM 2969 O O . THR A 1 366 ? -23.297 -10.170 -14.510 1.00 98.38 366 THR A O 1
ATOM 2972 N N . LEU A 1 367 ? -21.298 -10.093 -15.538 1.00 98.38 367 LEU A N 1
ATOM 2973 C CA . LEU A 1 367 ? -20.605 -9.398 -14.456 1.00 98.38 367 LEU A CA 1
ATOM 2974 C C . LEU A 1 367 ? -21.268 -8.052 -14.132 1.00 98.38 367 LEU A C 1
ATOM 2976 O O . LEU A 1 367 ? -21.554 -7.769 -12.972 1.00 98.38 367 LEU A O 1
ATOM 2980 N N . ALA A 1 368 ? -21.546 -7.244 -15.157 1.00 98.56 368 ALA A N 1
ATOM 2981 C CA . ALA A 1 368 ? -22.220 -5.962 -14.998 1.00 98.56 368 ALA A CA 1
ATOM 2982 C C . ALA A 1 368 ? -23.617 -6.121 -14.384 1.00 98.56 368 ALA A C 1
ATOM 2984 O O . ALA A 1 368 ? -23.993 -5.343 -13.510 1.00 98.56 368 ALA A O 1
ATOM 2985 N N . GLU A 1 369 ? -24.383 -7.132 -14.802 1.00 98.38 369 GLU A N 1
ATOM 2986 C CA . GLU A 1 369 ? -25.683 -7.428 -14.199 1.00 98.38 369 GLU A CA 1
ATOM 2987 C C . GLU A 1 369 ? -25.550 -7.812 -12.722 1.00 98.38 369 GLU A C 1
ATOM 2989 O O . GLU A 1 369 ? -26.228 -7.233 -11.876 1.00 98.38 369 GLU A O 1
ATOM 2994 N N . HIS A 1 370 ? -24.629 -8.715 -12.378 1.00 98.19 370 HIS A N 1
ATOM 2995 C CA . HIS A 1 370 ? -24.396 -9.104 -10.987 1.00 98.19 370 HIS A CA 1
ATOM 2996 C C . HIS A 1 370 ? -23.996 -7.907 -10.120 1.00 98.19 370 HIS A C 1
ATOM 2998 O O . HIS A 1 370 ? -24.560 -7.741 -9.038 1.00 98.19 370 HIS A O 1
ATOM 3004 N N . MET A 1 371 ? -23.131 -7.014 -10.612 1.00 98.12 371 MET A N 1
ATOM 3005 C CA . MET A 1 371 ? -22.800 -5.769 -9.912 1.00 98.12 371 MET A CA 1
ATOM 3006 C C . MET A 1 371 ? -24.049 -4.922 -9.608 1.00 98.12 371 MET A C 1
ATOM 3008 O O . MET A 1 371 ? -24.223 -4.497 -8.467 1.00 98.12 371 MET A O 1
ATOM 3012 N N . ARG A 1 372 ? -24.993 -4.770 -10.550 1.00 97.81 372 ARG A N 1
ATOM 3013 C CA . ARG A 1 372 ? -26.277 -4.077 -10.279 1.00 97.81 372 ARG A CA 1
ATOM 3014 C C . ARG A 1 372 ? -27.138 -4.777 -9.234 1.00 97.81 372 ARG A C 1
ATOM 3016 O O . ARG A 1 372 ? -27.914 -4.123 -8.544 1.00 97.81 372 ARG A O 1
ATOM 3023 N N . THR A 1 373 ? -27.046 -6.101 -9.128 1.00 97.25 373 THR A N 1
ATOM 3024 C CA . THR A 1 373 ? -27.799 -6.849 -8.109 1.00 97.25 373 THR A CA 1
ATOM 3025 C C . THR A 1 373 ? -27.169 -6.770 -6.723 1.00 97.25 373 THR A C 1
ATOM 3027 O O . THR A 1 373 ? -27.883 -6.863 -5.727 1.00 97.25 373 THR A O 1
ATOM 3030 N N . TRP A 1 374 ? -25.847 -6.598 -6.634 1.00 97.62 374 TRP A N 1
ATOM 3031 C CA . TRP A 1 374 ? -25.148 -6.512 -5.353 1.00 97.62 374 TRP A CA 1
ATOM 3032 C C . TRP A 1 374 ? -25.462 -5.210 -4.622 1.00 97.62 374 TRP A C 1
ATOM 3034 O O . TRP A 1 374 ? -25.661 -5.231 -3.409 1.00 97.62 374 TRP A O 1
ATOM 3044 N N . ALA A 1 375 ? -25.507 -4.093 -5.349 1.00 97.12 375 ALA A N 1
ATOM 3045 C CA . ALA A 1 375 ? -25.880 -2.799 -4.799 1.00 97.12 375 ALA A CA 1
ATOM 3046 C C . ALA A 1 375 ? -26.598 -1.915 -5.817 1.00 97.12 375 ALA A C 1
ATOM 3048 O O . ALA A 1 375 ? -26.455 -2.046 -7.026 1.00 97.12 375 ALA A O 1
ATOM 3049 N N . THR A 1 376 ? -27.325 -0.961 -5.262 1.00 96.81 376 THR A N 1
ATOM 3050 C CA . THR A 1 376 ? -28.073 0.129 -5.876 1.00 96.81 376 THR A CA 1
ATOM 3051 C C . THR A 1 376 ? -27.668 1.426 -5.167 1.00 96.81 376 THR A C 1
ATOM 3053 O O . THR A 1 376 ? -27.129 1.363 -4.055 1.00 96.81 376 THR A O 1
ATOM 3056 N N . PRO A 1 377 ? -28.030 2.607 -5.698 1.00 96.69 377 PRO A N 1
ATOM 3057 C CA . PRO A 1 377 ? -27.798 3.869 -4.996 1.00 96.69 377 PRO A CA 1
ATOM 3058 C C . PRO A 1 377 ? -28.373 3.913 -3.569 1.00 96.69 377 PRO A C 1
ATOM 3060 O O . PRO A 1 377 ? -27.881 4.652 -2.727 1.00 96.69 377 PRO A O 1
ATOM 3063 N N . THR A 1 378 ? -29.412 3.121 -3.276 1.00 96.31 378 THR A N 1
ATOM 3064 C CA . THR A 1 378 ? -30.086 3.126 -1.967 1.00 96.31 378 THR A CA 1
ATOM 3065 C C . THR A 1 378 ? -29.502 2.175 -0.924 1.00 96.31 378 THR A C 1
ATOM 3067 O O . THR A 1 378 ? -29.825 2.325 0.250 1.00 96.31 378 THR A O 1
ATOM 3070 N N . ASN A 1 379 ? -28.686 1.191 -1.313 1.00 96.12 379 ASN A N 1
ATOM 3071 C CA . ASN A 1 379 ? -28.134 0.192 -0.382 1.00 96.12 379 ASN A CA 1
ATOM 3072 C C . ASN A 1 379 ? -26.613 0.003 -0.507 1.00 96.12 379 ASN A C 1
ATOM 3074 O O . ASN A 1 379 ? -26.068 -0.912 0.110 1.00 96.12 379 ASN A O 1
ATOM 3078 N N . ILE A 1 380 ? -25.921 0.847 -1.280 1.00 96.50 380 ILE A N 1
ATOM 3079 C CA . ILE A 1 380 ? -24.466 0.760 -1.444 1.00 96.50 380 ILE A CA 1
ATOM 3080 C C . ILE A 1 380 ? -23.713 0.918 -0.117 1.00 96.50 380 ILE A C 1
ATOM 3082 O O . ILE A 1 380 ? -22.768 0.172 0.116 1.00 96.50 380 ILE A O 1
ATOM 3086 N N . SER A 1 381 ? -24.172 1.785 0.791 1.00 95.12 381 SER A N 1
ATOM 3087 C CA . SER A 1 381 ? -23.570 1.929 2.123 1.00 95.12 381 SER A CA 1
ATOM 3088 C C . SER A 1 381 ? -23.662 0.643 2.942 1.00 95.12 381 SER A C 1
ATOM 3090 O O . SER A 1 381 ? -22.700 0.244 3.589 1.00 95.12 381 SER A O 1
ATOM 3092 N N . THR A 1 382 ? -24.793 -0.067 2.860 1.00 94.81 382 THR A N 1
ATOM 3093 C CA . THR A 1 382 ? -24.946 -1.382 3.492 1.00 94.81 382 THR A CA 1
ATOM 3094 C C . THR A 1 382 ? -23.959 -2.379 2.897 1.00 94.81 382 THR A C 1
ATOM 3096 O O . THR A 1 382 ? -23.254 -3.039 3.650 1.00 94.81 382 THR A O 1
ATOM 3099 N N . LEU A 1 383 ? -23.849 -2.457 1.565 1.00 95.25 383 LEU A N 1
ATOM 3100 C CA . LEU A 1 383 ? -22.878 -3.348 0.923 1.00 95.25 383 LEU A CA 1
ATOM 3101 C C . LEU A 1 383 ? -21.439 -3.008 1.339 1.00 95.25 383 LEU A C 1
ATOM 3103 O O . LEU A 1 383 ? -20.662 -3.918 1.618 1.00 95.25 383 LEU A O 1
ATOM 3107 N N . TYR A 1 384 ? -21.090 -1.720 1.391 1.00 95.19 384 TYR A N 1
ATOM 3108 C CA . TYR A 1 384 ? -19.783 -1.255 1.844 1.00 95.19 384 TYR A CA 1
ATOM 3109 C C . TYR A 1 384 ? -19.498 -1.763 3.261 1.00 95.19 384 TYR A C 1
ATOM 3111 O O . TYR A 1 384 ? -18.511 -2.462 3.478 1.00 95.19 384 TYR A O 1
ATOM 3119 N N . TRP A 1 385 ? -20.398 -1.511 4.212 1.00 92.62 385 TRP A N 1
ATOM 3120 C CA . TRP A 1 385 ? -20.223 -1.943 5.599 1.00 92.62 385 TRP A CA 1
ATOM 3121 C C . TRP A 1 385 ? -20.250 -3.459 5.778 1.00 92.62 385 TRP A C 1
ATOM 3123 O O . TRP A 1 385 ? -19.657 -3.959 6.721 1.00 92.62 385 TRP A O 1
ATOM 3133 N N . GLU A 1 386 ? -20.886 -4.215 4.884 1.00 93.75 386 GLU A N 1
ATOM 3134 C CA . GLU A 1 386 ? -20.861 -5.677 4.932 1.00 93.75 386 GLU A CA 1
ATOM 3135 C C . GLU A 1 386 ? -19.575 -6.304 4.390 1.00 93.75 386 GLU A C 1
ATOM 3137 O O . GLU A 1 386 ? -19.336 -7.480 4.662 1.00 93.75 386 GLU A O 1
ATOM 3142 N N . LEU A 1 387 ? -18.778 -5.569 3.610 1.00 93.75 387 LEU A N 1
ATOM 3143 C CA . LEU A 1 387 ? -17.584 -6.093 2.936 1.00 93.75 387 LEU A CA 1
ATOM 3144 C C . LEU A 1 387 ? -16.275 -5.452 3.415 1.00 93.75 387 LEU A C 1
ATOM 3146 O O . LEU A 1 387 ? -15.209 -6.053 3.250 1.00 93.75 387 LEU A O 1
ATOM 3150 N N . SER A 1 388 ? -16.345 -4.251 3.985 1.00 93.56 388 SER A N 1
ATOM 3151 C CA . SER A 1 388 ? -15.192 -3.447 4.381 1.00 93.56 388 SER A CA 1
ATOM 3152 C C . SER A 1 388 ? -14.947 -3.545 5.888 1.00 93.56 388 SER A C 1
ATOM 3154 O O . SER A 1 388 ? -15.813 -3.155 6.677 1.00 93.56 388 SER A O 1
ATOM 3156 N N . PRO A 1 389 ? -13.767 -4.022 6.323 1.00 94.44 389 PRO A N 1
ATOM 3157 C CA . PRO A 1 389 ? -13.380 -3.932 7.721 1.00 94.44 389 PRO A CA 1
ATOM 3158 C C . PRO A 1 389 ? -13.283 -2.477 8.180 1.00 94.44 389 PRO A C 1
ATOM 3160 O O . PRO A 1 389 ? -12.897 -1.599 7.408 1.00 94.44 389 PRO A O 1
ATOM 3163 N N . VAL A 1 390 ? -13.567 -2.231 9.456 1.00 92.69 390 VAL A N 1
ATOM 3164 C CA . VAL A 1 390 ? -13.260 -0.937 10.083 1.00 92.69 390 VAL A CA 1
ATOM 3165 C C . VAL A 1 390 ? -11.758 -0.865 10.305 1.00 92.69 390 VAL A C 1
ATOM 3167 O O . VAL A 1 390 ? -11.167 -1.829 10.768 1.00 92.69 390 VAL A O 1
ATOM 3170 N N . THR A 1 391 ? -11.110 0.238 9.965 1.00 90.94 391 THR A N 1
ATOM 3171 C CA . THR A 1 391 ? -9.647 0.354 10.044 1.00 90.94 391 THR A CA 1
ATOM 3172 C C . THR A 1 391 ? -9.256 1.734 10.536 1.00 90.94 391 THR A C 1
ATOM 3174 O O . THR A 1 391 ? -10.035 2.682 10.413 1.00 90.94 391 THR A O 1
ATOM 3177 N N . TRP A 1 392 ? -8.019 1.863 11.017 1.00 86.06 392 TRP A N 1
ATOM 3178 C CA . TRP A 1 392 ? -7.449 3.167 11.365 1.00 86.06 392 TRP A CA 1
ATOM 3179 C C . TRP A 1 392 ? -7.470 4.162 10.190 1.00 86.06 392 TRP A C 1
ATOM 3181 O O . TRP A 1 392 ? -7.582 5.367 10.388 1.00 86.06 392 TRP A O 1
ATOM 3191 N N . ASP A 1 393 ? -7.471 3.664 8.955 1.00 87.19 393 ASP A N 1
ATOM 3192 C CA . ASP A 1 393 ? -7.518 4.495 7.756 1.00 87.19 393 ASP A CA 1
ATOM 3193 C C . ASP A 1 393 ? -8.813 5.304 7.634 1.00 87.19 393 ASP A C 1
ATOM 3195 O O . ASP A 1 393 ? -8.799 6.447 7.172 1.00 87.19 393 ASP A O 1
ATOM 3199 N N . HIS A 1 394 ? -9.934 4.749 8.101 1.00 90.56 394 HIS A N 1
ATOM 3200 C CA . HIS A 1 394 ? -11.189 5.489 8.152 1.00 90.56 394 HIS A CA 1
ATOM 3201 C C . HIS A 1 394 ? -11.121 6.638 9.163 1.00 90.56 394 HIS A C 1
ATOM 3203 O O . HIS A 1 394 ? -11.576 7.748 8.875 1.00 90.56 394 HIS A O 1
ATOM 3209 N N . GLU A 1 395 ? -10.529 6.397 10.336 1.00 90.56 395 GLU A N 1
ATOM 3210 C CA . GLU A 1 395 ? -10.298 7.454 11.320 1.00 90.56 395 GLU A CA 1
ATOM 3211 C C . GLU A 1 395 ? -9.392 8.534 10.738 1.00 90.56 395 GLU A C 1
ATOM 3213 O O . GLU A 1 395 ? -9.769 9.698 10.758 1.00 90.56 395 GLU A O 1
ATOM 3218 N N . TRP A 1 396 ? -8.248 8.161 10.157 1.00 88.56 396 TRP A N 1
ATOM 3219 C CA . TRP A 1 396 ? -7.298 9.091 9.543 1.00 88.56 396 TRP A CA 1
ATOM 3220 C C . TRP A 1 396 ? -7.968 9.992 8.493 1.00 88.56 396 TRP A C 1
ATOM 3222 O O . TRP A 1 396 ? -7.869 11.222 8.523 1.00 88.56 396 TRP A O 1
ATOM 3232 N N . ASN A 1 397 ? -8.741 9.385 7.592 1.00 90.38 397 ASN A N 1
ATOM 3233 C CA . ASN A 1 397 ? -9.453 10.099 6.536 1.00 90.38 397 ASN A CA 1
ATOM 3234 C C . ASN A 1 397 ? -10.521 11.055 7.078 1.00 90.38 397 ASN A C 1
ATOM 3236 O O . ASN A 1 397 ? -10.620 12.207 6.644 1.00 90.38 397 ASN A O 1
ATOM 3240 N N . THR A 1 398 ? -11.341 10.586 8.015 1.00 92.12 398 THR A N 1
ATOM 3241 C CA . THR A 1 398 ? -12.437 11.388 8.571 1.00 92.12 398 THR A CA 1
ATOM 3242 C C . THR A 1 398 ? -11.940 12.446 9.552 1.00 92.12 398 THR A C 1
ATOM 3244 O O . THR A 1 398 ? -12.517 13.529 9.611 1.00 92.12 398 THR A O 1
ATOM 3247 N N . ALA A 1 399 ? -10.854 12.191 10.281 1.00 92.25 399 ALA A N 1
ATOM 3248 C CA . ALA A 1 399 ? -10.182 13.153 11.148 1.00 92.25 399 ALA A CA 1
ATOM 3249 C C . ALA A 1 399 ? -9.692 14.364 10.357 1.00 92.25 399 ALA A C 1
ATOM 3251 O O . ALA A 1 399 ? -9.982 15.499 10.742 1.00 92.25 399 ALA A O 1
ATOM 3252 N N . PHE A 1 400 ? -9.029 14.130 9.221 1.00 91.62 400 PHE A N 1
ATOM 3253 C CA . PHE A 1 400 ? -8.636 15.202 8.314 1.00 91.62 400 PHE A CA 1
ATOM 3254 C C . PHE A 1 400 ? -9.854 15.933 7.736 1.00 91.62 400 PHE A C 1
ATOM 3256 O O . PHE A 1 400 ? -9.923 17.159 7.786 1.00 91.62 400 PHE A O 1
ATOM 3263 N N . HIS A 1 401 ? -10.844 15.192 7.228 1.00 91.75 401 HIS A N 1
ATOM 3264 C CA . HIS A 1 401 ? -12.003 15.776 6.550 1.00 91.75 401 HIS A CA 1
ATOM 3265 C C . HIS A 1 401 ? -12.909 16.607 7.469 1.00 91.75 401 HIS A C 1
ATOM 3267 O O . HIS A 1 401 ? -13.314 17.709 7.103 1.00 91.75 401 HIS A O 1
ATOM 3273 N N . TYR A 1 402 ? -13.220 16.107 8.667 1.00 90.81 402 TYR A N 1
ATOM 3274 C CA . TYR A 1 402 ? -14.009 16.841 9.662 1.00 90.81 402 TYR A CA 1
ATOM 3275 C C . TYR A 1 402 ? -13.165 17.830 10.479 1.00 90.81 402 TYR A C 1
ATOM 3277 O O . TYR A 1 402 ? -13.718 18.642 11.219 1.00 90.81 402 TYR A O 1
ATOM 3285 N N . GLY A 1 403 ? -11.838 17.786 10.331 1.00 92.44 403 GLY A N 1
ATOM 3286 C CA . GLY A 1 403 ? -10.912 18.785 10.853 1.00 92.44 403 GLY A CA 1
ATOM 3287 C C . GLY A 1 403 ? -10.699 18.737 12.364 1.00 92.44 403 GLY A C 1
ATOM 3288 O O . GLY A 1 403 ? -10.251 19.739 12.927 1.00 92.44 403 GLY A O 1
ATOM 3289 N N . ARG A 1 404 ? -11.026 17.624 13.038 1.00 95.31 404 ARG A N 1
ATOM 3290 C CA . ARG A 1 404 ? -10.936 17.532 14.503 1.00 95.31 404 ARG A CA 1
ATOM 3291 C C . ARG A 1 404 ? -10.675 16.119 15.031 1.00 95.31 404 ARG A C 1
ATOM 3293 O O . ARG A 1 404 ? -11.386 15.178 14.674 1.00 95.31 404 ARG A O 1
ATOM 3300 N N . VAL A 1 405 ? -9.721 16.019 15.956 1.00 96.88 405 VAL A N 1
ATOM 3301 C CA . VAL A 1 405 ? -9.386 14.829 16.755 1.00 96.88 405 VAL A CA 1
ATOM 3302 C C . VAL A 1 405 ? -9.288 15.223 18.229 1.00 96.88 405 VAL A C 1
ATOM 3304 O O . VAL A 1 405 ? -8.685 16.247 18.559 1.00 96.88 405 VAL A O 1
ATOM 3307 N N . VAL A 1 406 ? -9.850 14.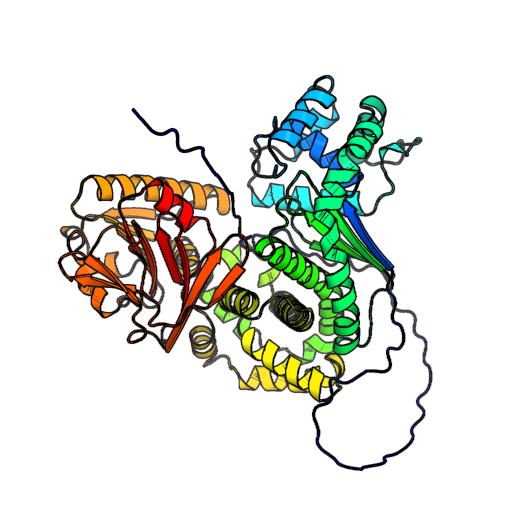408 19.122 1.00 98.25 406 VAL A N 1
ATOM 3308 C CA . VAL A 1 406 ? -9.698 14.565 20.576 1.00 98.25 406 VAL A CA 1
ATOM 3309 C C . VAL A 1 406 ? -8.949 13.359 21.139 1.00 98.25 406 VAL A C 1
ATOM 3311 O O . VAL A 1 406 ? -9.419 12.225 21.073 1.00 98.25 406 VAL A O 1
ATOM 3314 N N . ILE A 1 407 ? -7.777 13.607 21.715 1.00 96.81 407 ILE A N 1
ATOM 3315 C CA . ILE A 1 407 ? -6.975 12.609 22.418 1.00 96.81 407 ILE A CA 1
ATOM 3316 C C . ILE A 1 407 ? -7.332 12.657 23.904 1.00 96.81 407 ILE A C 1
ATOM 3318 O O . ILE A 1 407 ? -7.213 13.702 24.548 1.00 96.81 407 ILE A O 1
ATOM 3322 N N . VAL A 1 408 ? -7.735 11.518 24.460 1.00 97.31 408 VAL A N 1
ATOM 3323 C CA . VAL A 1 408 ? -8.125 11.370 25.866 1.00 97.31 408 VAL A CA 1
ATOM 3324 C C . VAL A 1 408 ? -7.107 10.473 26.570 1.00 97.31 408 VAL A C 1
ATOM 3326 O O . VAL A 1 408 ? -7.181 9.246 26.438 1.00 97.31 408 VAL A O 1
ATOM 3329 N N . PRO A 1 409 ? -6.124 11.044 27.292 1.00 94.56 409 PRO A N 1
ATOM 3330 C CA . PRO A 1 409 ? -5.143 10.263 28.021 1.00 94.56 409 PRO A CA 1
ATOM 3331 C C . PRO A 1 409 ? -5.738 9.619 29.271 1.00 94.56 409 PRO A C 1
ATOM 3333 O O . PRO A 1 409 ? -6.673 10.135 29.885 1.00 94.56 409 PRO A O 1
ATOM 3336 N N . GLY A 1 410 ? -5.129 8.513 29.686 1.00 92.56 410 GLY A N 1
ATOM 3337 C CA . GLY A 1 410 ? -5.371 7.915 30.986 1.00 92.56 410 GLY A CA 1
ATOM 3338 C C . GLY A 1 410 ? -4.781 8.751 32.126 1.00 92.56 410 GLY A C 1
ATOM 3339 O O . GLY A 1 410 ? -4.101 9.764 31.936 1.00 92.56 410 GLY A O 1
ATOM 3340 N N . SER A 1 411 ? -5.052 8.323 33.354 1.00 91.56 411 SER A N 1
ATOM 3341 C CA . SER A 1 411 ? -4.686 9.058 34.566 1.00 91.56 411 SER A CA 1
ATOM 3342 C C . SER A 1 411 ? -3.189 9.039 34.910 1.00 91.56 411 SER A C 1
ATOM 3344 O O . SER A 1 411 ? -2.762 9.813 35.778 1.00 91.56 411 SER A O 1
ATOM 3346 N N . SER A 1 412 ? -2.359 8.220 34.256 1.00 89.31 412 SER A N 1
ATOM 3347 C CA . SER A 1 412 ? -0.916 8.181 34.524 1.00 89.31 412 SER A CA 1
ATOM 3348 C C . SER A 1 412 ? -0.134 9.277 33.786 1.00 89.31 412 SER A C 1
ATOM 3350 O O . SER A 1 412 ? -0.530 9.761 32.729 1.00 89.31 412 SER A O 1
ATOM 3352 N N . GLU A 1 413 ? 1.025 9.660 34.332 1.00 89.62 413 GLU A N 1
ATOM 3353 C CA . GLU A 1 413 ? 1.915 10.635 33.677 1.00 89.62 413 GLU A CA 1
ATOM 3354 C C . GLU A 1 413 ? 2.444 10.120 32.336 1.00 89.62 413 GLU A C 1
ATOM 3356 O O . GLU A 1 413 ? 2.541 10.868 31.371 1.00 89.62 413 GLU A O 1
ATOM 3361 N N . GLN A 1 414 ? 2.729 8.820 32.259 1.00 86.88 414 GLN A N 1
ATOM 3362 C CA . GLN A 1 414 ? 3.219 8.197 31.038 1.00 86.88 414 GLN A CA 1
ATOM 3363 C C . GLN A 1 414 ? 2.192 8.273 29.898 1.00 86.88 414 GLN A C 1
ATOM 3365 O O . GLN A 1 414 ? 2.567 8.537 28.760 1.00 86.88 414 GLN A O 1
ATOM 3370 N N . GLU A 1 415 ? 0.905 8.070 30.192 1.00 87.75 415 GLU A N 1
ATOM 3371 C CA . GLU A 1 415 ? -0.172 8.176 29.197 1.00 87.75 415 GLU A CA 1
ATOM 3372 C C . GLU A 1 415 ? -0.382 9.631 28.741 1.00 87.75 415 GLU A C 1
ATOM 3374 O O . GLU A 1 415 ? -0.646 9.870 27.563 1.00 87.75 415 GLU A O 1
ATOM 3379 N N . ARG A 1 416 ? -0.208 10.614 29.638 1.00 90.88 416 ARG A N 1
ATOM 3380 C CA . ARG A 1 416 ? -0.252 12.045 29.284 1.00 90.88 416 ARG A CA 1
ATOM 3381 C C . ARG A 1 416 ? 0.903 12.474 28.384 1.00 90.88 416 ARG A C 1
ATOM 3383 O O . ARG A 1 416 ? 0.680 13.245 27.456 1.00 90.88 416 ARG A O 1
ATOM 3390 N N . GLU A 1 417 ? 2.116 11.988 28.638 1.00 88.81 417 GLU A N 1
ATOM 3391 C CA . GLU A 1 417 ? 3.260 12.254 27.756 1.00 88.81 417 GLU A CA 1
ATOM 3392 C C . GLU A 1 417 ? 3.089 11.555 26.403 1.00 88.81 417 GLU A C 1
ATOM 3394 O O . GLU A 1 417 ? 3.283 12.185 25.367 1.00 88.81 417 GLU A O 1
ATOM 3399 N N . ALA A 1 418 ? 2.602 10.308 26.390 1.00 86.31 418 ALA A N 1
ATOM 3400 C CA . ALA A 1 418 ? 2.286 9.605 25.147 1.00 86.31 418 ALA A CA 1
ATOM 3401 C C . ALA A 1 418 ? 1.254 10.364 24.293 1.00 86.31 418 ALA A C 1
ATOM 3403 O O . ALA A 1 418 ? 1.408 10.424 23.076 1.00 86.31 418 ALA A O 1
ATOM 3404 N N . ALA A 1 419 ? 0.243 10.992 24.907 1.00 90.56 419 ALA A N 1
ATOM 3405 C CA . ALA A 1 419 ? -0.729 11.822 24.191 1.00 90.56 419 ALA A CA 1
ATOM 3406 C C . ALA A 1 419 ? -0.082 13.004 23.456 1.00 90.56 419 ALA A C 1
ATOM 3408 O O . ALA A 1 419 ? -0.492 13.321 22.342 1.00 90.56 419 ALA A O 1
ATOM 3409 N N . LYS A 1 420 ? 0.933 13.639 24.058 1.00 91.69 420 LYS A N 1
ATOM 3410 C CA . LYS A 1 420 ? 1.687 14.733 23.428 1.00 91.69 420 LYS A CA 1
ATOM 3411 C C . LYS A 1 420 ? 2.529 14.217 22.266 1.00 91.69 420 LYS A C 1
ATOM 3413 O O . LYS A 1 420 ? 2.422 14.758 21.175 1.00 91.69 420 LYS A O 1
ATOM 3418 N N . THR A 1 421 ? 3.273 13.126 22.466 1.00 88.00 421 THR A N 1
ATOM 3419 C CA . THR A 1 421 ? 4.066 12.502 21.395 1.00 88.00 421 THR A CA 1
ATOM 3420 C C . THR A 1 421 ? 3.189 12.086 20.212 1.00 88.00 421 THR A C 1
ATOM 3422 O O . THR A 1 421 ? 3.547 12.336 19.065 1.00 88.00 421 THR A O 1
ATOM 3425 N N . ILE A 1 422 ? 2.028 11.474 20.473 1.00 87.56 422 ILE A N 1
ATOM 3426 C CA . ILE A 1 422 ? 1.072 11.091 19.425 1.00 87.56 422 ILE A CA 1
ATOM 3427 C C . ILE A 1 422 ? 0.535 12.330 18.717 1.00 87.56 422 ILE A C 1
ATOM 3429 O O . ILE A 1 422 ? 0.482 12.339 17.494 1.00 87.56 422 ILE A O 1
ATOM 3433 N N . LYS A 1 423 ? 0.153 13.373 19.460 1.00 92.06 423 LYS A N 1
ATOM 3434 C CA . LYS A 1 423 ? -0.311 14.626 18.865 1.00 92.06 423 LYS A CA 1
ATOM 3435 C C . LYS A 1 423 ? 0.721 15.191 17.887 1.00 92.06 423 LYS A C 1
ATOM 3437 O O . LYS A 1 423 ? 0.370 15.408 16.733 1.00 92.06 423 LYS A O 1
ATOM 3442 N N . ASP A 1 424 ? 1.960 15.382 18.338 1.00 90.31 424 ASP A N 1
ATOM 3443 C CA . ASP A 1 424 ? 3.032 15.960 17.520 1.00 90.31 424 ASP A CA 1
ATOM 3444 C C . ASP A 1 424 ? 3.281 15.095 16.273 1.00 90.31 424 ASP A C 1
ATOM 3446 O O . ASP A 1 424 ? 3.346 15.598 15.155 1.00 90.31 424 ASP A O 1
ATOM 3450 N N . ALA A 1 425 ? 3.310 13.770 16.446 1.00 86.62 425 ALA A N 1
ATOM 3451 C CA . ALA A 1 425 ? 3.460 12.830 15.344 1.00 86.62 425 ALA A CA 1
ATOM 3452 C C . ALA A 1 425 ? 2.320 12.909 14.322 1.00 86.62 425 ALA A C 1
ATOM 3454 O O . ALA A 1 425 ? 2.580 12.873 13.122 1.00 86.62 425 ALA A O 1
ATOM 3455 N N . LEU A 1 426 ? 1.065 12.993 14.770 1.00 88.00 426 LEU A N 1
ATOM 3456 C CA . LEU A 1 426 ? -0.089 13.118 13.880 1.00 88.00 426 LEU A CA 1
ATOM 3457 C C . LEU A 1 426 ? -0.052 14.456 13.137 1.00 88.00 426 LEU A C 1
ATOM 3459 O O . LEU A 1 426 ? -0.278 14.472 11.930 1.00 88.00 426 LEU A O 1
ATOM 3463 N N . GLU A 1 427 ? 0.256 15.559 13.825 1.00 91.25 427 GLU A N 1
ATOM 3464 C CA . GLU A 1 427 ? 0.396 16.879 13.200 1.00 91.25 427 GLU A CA 1
ATOM 3465 C C . GLU A 1 427 ? 1.478 16.861 12.113 1.00 91.25 427 GLU A C 1
ATOM 3467 O O . GLU A 1 427 ? 1.206 17.278 10.986 1.00 91.25 427 GLU A O 1
ATOM 3472 N N . ASP A 1 428 ? 2.663 16.324 12.405 1.00 86.38 428 ASP A N 1
ATOM 3473 C CA . ASP A 1 428 ? 3.749 16.174 11.429 1.00 86.38 428 ASP A CA 1
ATOM 3474 C C . ASP A 1 428 ? 3.317 15.316 10.235 1.00 86.38 428 ASP A C 1
ATOM 3476 O O . ASP A 1 428 ? 3.506 15.714 9.088 1.00 86.38 428 ASP A O 1
ATOM 3480 N N . SER A 1 429 ? 2.664 14.185 10.498 1.00 83.38 429 SER A N 1
ATOM 3481 C CA . SER A 1 429 ? 2.214 13.244 9.466 1.00 83.38 429 SER A CA 1
ATOM 3482 C C . SER A 1 429 ? 1.174 13.861 8.530 1.00 83.38 429 SER A C 1
ATOM 3484 O O . SER A 1 429 ? 1.289 13.752 7.313 1.00 83.38 429 SER A O 1
ATOM 3486 N N . TYR A 1 430 ? 0.165 14.551 9.073 1.00 85.50 430 TYR A N 1
ATOM 3487 C CA . TYR A 1 430 ? -0.837 15.239 8.256 1.00 85.50 430 TYR A CA 1
ATOM 3488 C C . TYR A 1 430 ? -0.228 16.410 7.474 1.00 85.50 430 TYR A C 1
ATOM 3490 O O . TYR A 1 430 ? -0.599 16.637 6.323 1.00 85.50 430 TYR A O 1
ATOM 3498 N N . ASN A 1 431 ? 0.714 17.149 8.069 1.00 84.38 431 ASN A N 1
ATOM 3499 C CA . ASN A 1 431 ? 1.420 18.228 7.380 1.00 84.38 431 ASN A CA 1
ATOM 3500 C C . ASN A 1 431 ? 2.309 17.702 6.244 1.00 84.38 431 ASN A C 1
ATOM 3502 O O . ASN A 1 431 ? 2.333 18.307 5.174 1.00 84.38 431 ASN A O 1
ATOM 3506 N N . GLU A 1 432 ? 3.023 16.596 6.455 1.00 77.88 432 GLU A N 1
ATOM 3507 C CA . GLU A 1 432 ? 3.849 15.954 5.429 1.00 77.88 432 GLU A CA 1
ATOM 3508 C C . GLU A 1 432 ? 2.995 15.462 4.254 1.00 77.88 432 GLU A C 1
ATOM 3510 O O . GLU A 1 432 ? 3.344 15.687 3.092 1.00 77.88 432 GLU A O 1
ATOM 3515 N N . GLU A 1 433 ? 1.857 14.845 4.566 1.00 76.38 433 GLU A N 1
ATOM 3516 C CA . GLU A 1 433 ? 0.972 14.214 3.592 1.00 76.38 433 GLU A CA 1
ATOM 3517 C C . GLU A 1 433 ? 0.099 15.236 2.837 1.00 76.38 433 GLU A C 1
ATOM 3519 O O . GLU A 1 433 ? 0.108 15.297 1.607 1.00 76.38 433 GLU A O 1
ATOM 3524 N N . PHE A 1 434 ? -0.625 16.096 3.561 1.00 78.12 434 PHE A N 1
ATOM 3525 C CA . PHE A 1 434 ? -1.642 16.993 2.992 1.00 78.12 434 PHE A CA 1
ATOM 3526 C C . PHE A 1 434 ? -1.280 18.483 3.054 1.00 78.12 434 PHE A C 1
ATOM 3528 O O . PHE A 1 434 ? -2.044 19.324 2.572 1.00 78.12 434 PHE A O 1
ATOM 3535 N N . GLY A 1 435 ? -0.139 18.843 3.648 1.00 80.12 435 GLY A N 1
ATOM 3536 C CA . GLY A 1 435 ? 0.291 20.236 3.818 1.00 80.12 435 GLY A CA 1
ATOM 3537 C C . GLY A 1 435 ? -0.407 20.994 4.953 1.00 80.12 435 GLY A C 1
ATOM 3538 O O . GLY A 1 435 ? -0.155 22.187 5.118 1.00 80.12 435 GLY A O 1
ATOM 3539 N N . GLN A 1 436 ? -1.289 20.337 5.710 1.00 88.62 436 GLN A N 1
ATOM 3540 C CA . GLN A 1 436 ? -1.953 20.889 6.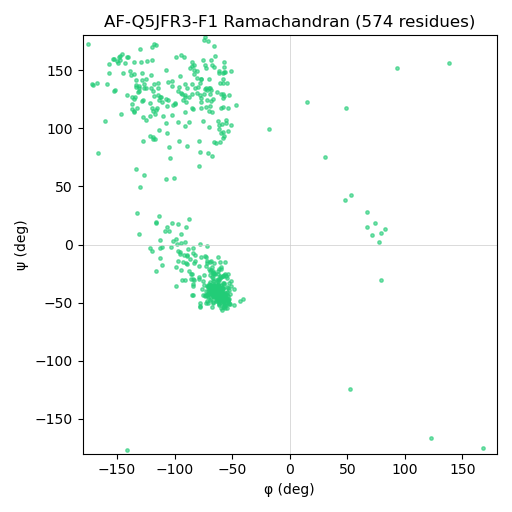894 1.00 88.62 436 GLN A CA 1
ATOM 3541 C C . GLN A 1 436 ? -2.425 19.766 7.828 1.00 88.62 436 GLN A C 1
ATOM 3543 O O . GLN A 1 436 ? -2.722 18.669 7.363 1.00 88.62 436 GLN A O 1
ATOM 3548 N N . ALA A 1 437 ? -2.581 20.058 9.120 1.00 90.44 437 ALA A N 1
ATOM 3549 C CA . ALA A 1 437 ? -3.142 19.137 10.110 1.00 90.44 437 ALA A CA 1
ATOM 3550 C C . ALA A 1 437 ? -4.565 19.545 10.554 1.00 90.44 437 ALA A C 1
ATOM 3552 O O . ALA A 1 437 ? -4.879 20.741 10.571 1.00 90.44 437 ALA A O 1
ATOM 3553 N N . PRO A 1 438 ? -5.434 18.585 10.938 1.00 94.44 438 PRO A N 1
ATOM 3554 C CA . PRO A 1 438 ? -6.689 18.893 11.620 1.00 94.44 438 PRO A CA 1
ATOM 3555 C C . PRO A 1 438 ? -6.425 19.496 13.010 1.00 94.44 438 PRO A C 1
ATOM 3557 O O . PRO A 1 438 ? -5.306 19.477 13.519 1.00 94.44 438 PRO A O 1
ATOM 3560 N N . SER A 1 439 ? -7.466 20.007 13.669 1.00 97.00 439 SER A N 1
ATOM 3561 C CA . SER A 1 439 ? -7.354 20.419 15.070 1.00 97.00 439 SER A CA 1
ATOM 3562 C C . SER A 1 439 ? -7.209 19.190 15.970 1.00 97.00 439 SER A C 1
ATOM 3564 O O . SER A 1 439 ? -8.133 18.383 16.058 1.00 97.00 439 SER A O 1
ATOM 3566 N N . ILE A 1 440 ? -6.058 19.045 16.635 1.00 97.25 440 ILE A N 1
ATOM 3567 C CA . ILE A 1 440 ? -5.793 17.943 17.569 1.00 97.25 440 ILE A CA 1
ATOM 3568 C C . ILE A 1 440 ? -5.739 18.484 19.003 1.00 97.25 440 ILE A C 1
ATOM 3570 O O . ILE A 1 440 ? -4.822 19.216 19.401 1.00 97.25 440 ILE A O 1
ATOM 3574 N N . GLU A 1 441 ? -6.746 18.127 19.795 1.00 97.88 441 GLU A N 1
ATOM 3575 C CA . GLU A 1 441 ? -6.918 18.553 21.185 1.00 97.88 441 GLU A CA 1
ATOM 3576 C C . GLU A 1 441 ? -6.593 17.397 22.138 1.00 97.88 441 GLU A C 1
ATOM 3578 O O . GLU A 1 441 ? -6.978 16.261 21.884 1.00 97.88 441 GLU A O 1
ATOM 3583 N N . ILE A 1 442 ? -5.921 17.678 23.257 1.00 97.69 442 ILE A N 1
ATOM 3584 C CA . ILE A 1 442 ? -5.750 16.714 24.355 1.00 97.69 442 ILE A CA 1
ATOM 3585 C C . ILE A 1 442 ? -6.673 17.161 25.487 1.00 97.69 442 ILE A C 1
ATOM 3587 O O . ILE A 1 442 ? -6.560 18.306 25.927 1.00 97.69 442 ILE A O 1
ATOM 3591 N N . LYS A 1 443 ? -7.571 16.284 25.947 1.00 97.88 443 LYS A N 1
ATOM 3592 C CA . LYS A 1 443 ? -8.529 16.576 27.027 1.00 97.88 443 LYS A CA 1
ATOM 3593 C C . LYS A 1 443 ? -8.575 15.454 28.047 1.00 97.88 443 LYS A C 1
ATOM 3595 O O . LYS A 1 443 ? -8.657 14.287 27.668 1.00 97.88 443 LYS A O 1
ATOM 3600 N N . ALA A 1 444 ? -8.565 15.796 29.331 1.00 94.44 444 ALA A N 1
ATOM 3601 C CA . ALA A 1 444 ? -8.852 14.821 30.376 1.00 94.44 444 ALA A CA 1
ATOM 3602 C C . ALA A 1 444 ? -10.326 14.383 30.321 1.00 94.44 444 ALA A C 1
ATOM 3604 O O . ALA A 1 444 ? -11.178 15.084 29.776 1.00 94.44 444 ALA A O 1
ATOM 3605 N N . TYR A 1 445 ? -10.633 13.214 30.887 1.00 92.56 445 TYR A N 1
ATOM 3606 C CA . TYR A 1 445 ? -11.984 12.646 30.861 1.00 92.56 445 TYR A CA 1
ATOM 3607 C C . TYR A 1 445 ? -13.055 13.593 31.432 1.00 92.56 445 TYR A C 1
ATOM 3609 O O . TYR A 1 445 ? -14.131 13.741 30.860 1.00 92.56 445 TYR A O 1
ATOM 3617 N N . ASP A 1 446 ? -12.747 14.272 32.535 1.00 92.81 446 ASP A N 1
ATOM 3618 C CA . ASP A 1 446 ? -13.632 15.218 33.222 1.00 92.81 446 ASP A CA 1
ATOM 3619 C C . ASP A 1 446 ? -13.796 16.563 32.493 1.00 92.81 446 ASP A C 1
ATOM 3621 O O . ASP A 1 446 ? -14.682 17.348 32.835 1.00 92.81 446 ASP A O 1
ATOM 3625 N N . GLU A 1 447 ? -12.987 16.814 31.463 1.00 95.81 447 GLU A N 1
ATOM 3626 C CA . GLU A 1 447 ? -13.062 17.993 30.597 1.00 95.81 447 GLU A CA 1
ATOM 3627 C C . GLU A 1 447 ? -13.878 17.735 29.319 1.00 95.81 447 GLU A C 1
ATOM 3629 O O . GLU A 1 447 ? -14.123 18.665 28.542 1.00 95.81 447 GLU A O 1
ATOM 3634 N N . LEU A 1 448 ? -14.295 16.487 29.078 1.00 96.31 448 LEU A N 1
ATOM 3635 C CA . LEU A 1 448 ? -15.037 16.115 27.880 1.00 96.31 448 LEU A CA 1
ATOM 3636 C C . LEU A 1 448 ? -16.472 16.636 27.910 1.00 96.31 448 LEU A C 1
ATOM 3638 O O . LEU A 1 448 ? -17.223 16.482 28.873 1.00 96.31 448 LEU A O 1
ATOM 3642 N N . THR A 1 449 ? -16.881 17.203 26.784 1.00 96.38 449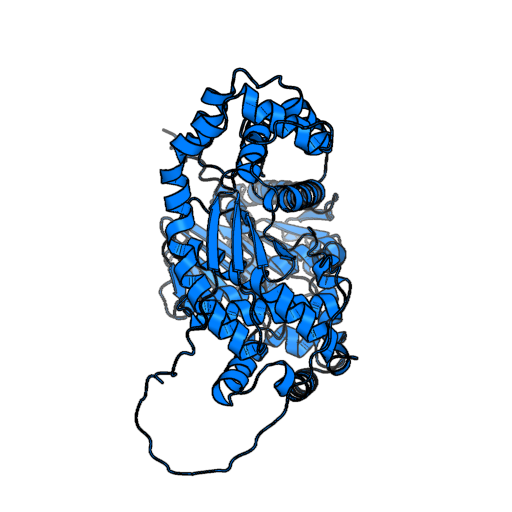 THR A N 1
ATOM 3643 C CA . THR A 1 449 ? -18.266 17.568 26.499 1.00 96.38 449 THR A CA 1
ATOM 3644 C C . THR A 1 449 ? -18.946 16.499 25.632 1.00 96.38 449 THR A C 1
ATOM 3646 O O . THR A 1 449 ? -18.265 15.746 24.933 1.00 96.38 449 THR A O 1
ATOM 3649 N N . PRO A 1 450 ? -20.291 16.459 25.573 1.00 95.25 450 PRO A N 1
ATOM 3650 C CA . PRO A 1 450 ? -21.007 15.555 24.667 1.00 95.25 450 PRO A CA 1
ATOM 3651 C C . PRO A 1 450 ? -20.694 15.745 23.175 1.00 95.25 450 PRO A C 1
ATOM 3653 O O . PRO A 1 450 ? -20.987 14.865 22.374 1.00 95.25 450 PRO A O 1
ATOM 3656 N N . GLU A 1 451 ? -20.152 16.899 22.776 1.00 95.62 451 GLU A N 1
ATOM 3657 C CA . GLU A 1 451 ? -19.709 17.126 21.395 1.00 95.62 451 GLU A CA 1
ATOM 3658 C C . GLU A 1 451 ? -18.278 16.630 21.162 1.00 95.62 451 GLU A C 1
ATOM 3660 O O . GLU A 1 451 ? -17.933 16.264 20.041 1.00 95.62 451 GLU A O 1
ATOM 3665 N N . ASP A 1 452 ? -17.450 16.558 22.209 1.00 97.06 452 ASP A N 1
ATOM 3666 C CA . ASP A 1 452 ? -16.124 15.946 22.113 1.00 97.06 452 ASP A CA 1
ATOM 3667 C C . ASP A 1 452 ? -16.243 14.452 21.828 1.00 97.06 452 ASP A C 1
ATOM 3669 O O . ASP A 1 452 ? -15.558 13.952 20.942 1.00 97.06 452 ASP A O 1
ATOM 3673 N N . THR A 1 453 ? -17.174 13.757 22.488 1.00 96.06 453 THR A N 1
ATOM 3674 C CA . THR A 1 453 ? -17.368 12.312 22.293 1.00 96.06 453 THR A CA 1
ATOM 3675 C C . THR A 1 453 ? -17.862 11.942 20.894 1.00 96.06 453 THR A C 1
ATOM 3677 O O . THR A 1 453 ? -17.746 10.787 20.503 1.00 96.06 453 THR A O 1
ATOM 3680 N N . LYS A 1 454 ? -18.376 12.898 20.110 1.00 96.19 454 LYS A N 1
ATOM 3681 C CA . LYS A 1 454 ? -18.802 12.693 18.714 1.00 96.19 454 LYS A CA 1
ATOM 3682 C C . LYS A 1 454 ? -17.689 12.928 17.689 1.00 96.19 454 LYS A C 1
ATOM 3684 O O . LYS A 1 454 ? -17.902 12.652 16.505 1.00 96.19 454 LYS A O 1
ATOM 3689 N N . ALA A 1 455 ? -16.539 13.464 18.100 1.00 96.75 455 ALA A N 1
ATOM 3690 C CA . ALA A 1 455 ? -15.383 13.659 17.226 1.00 96.75 455 ALA A CA 1
ATOM 3691 C C . ALA A 1 455 ? -14.679 12.322 16.921 1.00 96.75 455 ALA A C 1
ATOM 3693 O O . ALA A 1 455 ? -15.085 11.268 17.413 1.00 96.75 455 ALA A O 1
ATOM 3694 N N . ASN A 1 456 ? -13.617 12.364 16.112 1.00 96.38 456 ASN A N 1
ATOM 3695 C CA . ASN A 1 456 ? -12.658 11.262 16.095 1.00 96.38 456 ASN A CA 1
ATOM 3696 C C . ASN A 1 456 ? -11.890 11.263 17.420 1.00 96.38 456 ASN A C 1
ATOM 3698 O O . ASN A 1 456 ? -11.414 12.318 17.855 1.00 96.38 456 ASN A O 1
ATOM 3702 N N . LEU A 1 457 ? -11.817 10.105 18.073 1.00 97.19 457 LEU A N 1
ATOM 3703 C CA . LEU A 1 457 ? -11.239 9.964 19.406 1.00 97.19 457 LEU A CA 1
ATOM 3704 C C . LEU A 1 457 ? -10.023 9.048 19.383 1.00 97.19 457 LEU A C 1
ATOM 3706 O O . LEU A 1 457 ? -10.081 7.956 18.826 1.00 97.19 457 LEU A O 1
ATOM 3710 N N . ILE A 1 458 ? -8.977 9.435 20.108 1.00 94.81 458 ILE A N 1
ATOM 3711 C CA . ILE A 1 458 ? -7.872 8.537 20.454 1.00 94.81 458 ILE A CA 1
ATOM 3712 C C . ILE A 1 458 ? -7.848 8.392 21.970 1.00 94.81 458 ILE A C 1
ATOM 3714 O O . ILE A 1 458 ? -7.561 9.343 22.696 1.00 94.81 458 ILE A O 1
ATOM 3718 N N . LEU A 1 459 ? -8.163 7.202 22.464 1.00 95.00 459 LEU A N 1
ATOM 3719 C CA . LEU A 1 459 ? -8.214 6.892 23.886 1.00 95.00 459 LEU A CA 1
ATOM 3720 C C . LEU A 1 459 ? -6.927 6.187 24.287 1.00 95.00 459 LEU A C 1
ATOM 3722 O O . LEU A 1 459 ? -6.622 5.120 23.765 1.00 95.00 459 LEU A O 1
ATOM 3726 N N . ILE A 1 460 ? -6.181 6.757 25.230 1.00 92.19 460 ILE A N 1
ATOM 3727 C CA . ILE A 1 460 ? -4.925 6.170 25.700 1.00 92.19 460 ILE A CA 1
ATOM 3728 C C . ILE A 1 460 ? -5.142 5.608 27.101 1.00 92.19 460 ILE A C 1
ATOM 3730 O O . ILE A 1 460 ? -5.574 6.328 28.001 1.00 92.19 460 ILE A O 1
ATOM 3734 N N . GLY A 1 461 ? -4.828 4.332 27.296 1.00 89.69 461 GLY A N 1
ATOM 3735 C CA . GLY A 1 461 ? -4.879 3.656 28.588 1.00 89.69 461 GLY A CA 1
ATOM 3736 C C . GLY A 1 461 ? -5.781 2.426 28.612 1.00 89.69 461 GLY A C 1
ATOM 3737 O O . GLY A 1 461 ? -6.172 1.883 27.586 1.00 89.69 461 GLY A O 1
ATOM 3738 N N . THR A 1 462 ? -6.079 1.954 29.818 1.00 89.88 462 THR A N 1
ATOM 3739 C CA . THR A 1 462 ? -6.882 0.744 30.079 1.00 89.88 462 THR A CA 1
ATOM 3740 C C . THR A 1 462 ? -8.175 1.116 30.809 1.00 89.88 462 THR A C 1
ATOM 3742 O O . THR A 1 462 ? -8.257 2.229 31.329 1.00 89.88 462 THR A O 1
ATOM 3745 N N . PRO A 1 463 ? -9.143 0.195 30.998 1.00 91.38 463 PRO A N 1
ATOM 3746 C CA . PRO A 1 463 ? -10.314 0.462 31.842 1.00 91.38 463 PRO A CA 1
ATOM 3747 C C . PRO A 1 463 ? -10.004 0.878 33.290 1.00 91.38 463 PRO A C 1
ATOM 3749 O O . PRO A 1 463 ? -10.892 1.335 34.006 1.00 91.38 463 PRO A O 1
ATOM 3752 N N . GLN A 1 464 ? -8.770 0.674 33.763 1.00 90.06 464 GLN A N 1
ATOM 3753 C CA . GLN A 1 464 ? -8.331 1.139 35.077 1.00 90.06 464 GLN A CA 1
ATOM 3754 C C . GLN A 1 464 ? -7.889 2.607 35.073 1.00 90.06 464 GLN A C 1
ATOM 3756 O O . GLN A 1 464 ? -7.980 3.265 36.108 1.00 90.06 464 GLN A O 1
ATOM 3761 N N . THR A 1 465 ? -7.361 3.098 33.951 1.00 91.06 465 THR A N 1
ATOM 3762 C CA . THR A 1 465 ? -6.744 4.427 33.848 1.00 91.06 465 THR A CA 1
ATOM 3763 C C . THR A 1 465 ? -7.553 5.406 33.007 1.00 91.06 465 THR A C 1
ATOM 3765 O O . THR A 1 465 ? -7.335 6.605 33.153 1.00 91.06 465 THR A O 1
ATOM 3768 N N . ASN A 1 466 ? -8.488 4.926 32.185 1.00 93.12 466 ASN A N 1
ATOM 3769 C CA . ASN A 1 466 ? -9.301 5.720 31.273 1.00 93.12 466 ASN A CA 1
ATOM 3770 C C . ASN A 1 466 ? -10.778 5.287 31.348 1.00 93.12 466 ASN A C 1
ATOM 3772 O O . ASN A 1 466 ? -11.127 4.157 30.994 1.00 93.12 466 ASN A O 1
ATOM 3776 N N . ASP A 1 467 ? -11.644 6.190 31.815 1.00 94.12 467 ASP A N 1
ATOM 3777 C CA . ASP A 1 467 ? -13.061 5.893 32.049 1.00 94.12 467 ASP A CA 1
ATOM 3778 C C . ASP A 1 467 ? -13.849 5.668 30.745 1.00 94.12 467 ASP A C 1
ATOM 3780 O O . ASP A 1 467 ? -14.707 4.789 30.721 1.00 94.12 467 ASP A O 1
ATOM 3784 N N . LEU A 1 468 ? -13.508 6.328 29.627 1.00 95.38 468 LEU A N 1
ATOM 3785 C CA . LEU A 1 468 ? -14.139 6.019 28.330 1.00 95.38 468 LEU A CA 1
ATOM 3786 C C . LEU A 1 468 ? -13.794 4.607 27.853 1.00 95.38 468 LEU A C 1
ATOM 3788 O O . LEU A 1 468 ? -14.661 3.898 27.348 1.00 95.38 468 LEU A O 1
ATOM 3792 N N . VAL A 1 469 ? -12.542 4.168 28.029 1.00 94.38 469 VAL A N 1
ATOM 3793 C CA . VAL A 1 469 ? -12.147 2.791 27.676 1.00 94.38 469 VAL A CA 1
ATOM 3794 C C . VAL A 1 469 ? -12.936 1.788 28.515 1.00 94.38 469 VAL A C 1
ATOM 3796 O O . VAL A 1 469 ? -13.369 0.759 28.005 1.00 94.38 469 VAL A O 1
ATOM 3799 N N . LYS A 1 470 ? -13.175 2.095 29.794 1.00 94.06 470 LYS A N 1
ATOM 3800 C CA . LYS A 1 470 ? -14.012 1.273 30.673 1.00 94.06 470 LYS A CA 1
ATOM 3801 C C . LYS A 1 470 ? -15.466 1.209 30.207 1.00 94.06 470 LYS A C 1
ATOM 3803 O O . LYS A 1 470 ? -16.035 0.122 30.218 1.00 94.06 470 LYS A O 1
ATOM 3808 N N . GLU A 1 471 ? -16.050 2.336 29.806 1.00 94.69 471 GLU A N 1
ATOM 3809 C CA . GLU A 1 471 ? -17.420 2.400 29.281 1.00 94.69 471 GLU A CA 1
ATOM 3810 C C . GLU A 1 471 ? -17.579 1.627 27.966 1.00 94.69 471 GLU A C 1
ATOM 3812 O O . GLU A 1 471 ? -18.588 0.954 27.763 1.00 94.69 471 GLU A O 1
ATOM 3817 N N . LEU A 1 472 ? -16.570 1.678 27.095 1.00 94.44 472 LEU A N 1
ATOM 3818 C CA . LEU A 1 472 ? -16.587 1.024 25.785 1.00 94.44 472 LEU A CA 1
ATOM 3819 C C . LEU A 1 472 ? -16.192 -0.457 25.824 1.00 94.44 472 LEU A C 1
ATOM 3821 O O . LEU A 1 472 ? -16.464 -1.169 24.860 1.00 94.44 472 LEU A O 1
ATOM 3825 N N . ASN A 1 473 ? -15.572 -0.939 26.907 1.00 93.75 473 ASN A N 1
ATOM 3826 C CA . ASN A 1 473 ? -14.933 -2.258 26.963 1.00 93.75 473 ASN A CA 1
ATOM 3827 C C . ASN A 1 473 ? -15.858 -3.419 26.558 1.00 93.75 473 ASN A C 1
ATOM 3829 O O . ASN A 1 473 ? -15.421 -4.345 25.884 1.00 93.75 473 ASN A O 1
ATOM 3833 N N . ASP A 1 474 ? -17.142 -3.369 26.918 1.00 91.25 474 ASP A N 1
ATOM 3834 C CA . ASP A 1 474 ? -18.107 -4.419 26.559 1.00 91.25 474 ASP A CA 1
ATOM 3835 C C . ASP A 1 474 ? -18.490 -4.411 25.066 1.00 91.25 474 ASP A C 1
ATOM 3837 O O . ASP A 1 474 ? -19.020 -5.402 24.560 1.00 91.25 474 ASP A O 1
ATOM 3841 N N . GLY A 1 475 ? -18.196 -3.328 24.347 1.00 90.88 475 GLY A N 1
ATOM 3842 C CA . GLY A 1 475 ? -18.360 -3.207 22.899 1.00 90.88 475 GLY A CA 1
ATOM 3843 C C . GLY A 1 475 ? -17.083 -3.466 22.093 1.00 90.88 475 GLY A C 1
ATOM 3844 O O . GLY A 1 475 ? -17.183 -3.673 20.885 1.00 90.88 475 GLY A O 1
ATOM 3845 N N . LEU A 1 476 ? -15.902 -3.486 22.724 1.00 93.81 476 LEU A N 1
ATOM 3846 C CA . LEU A 1 476 ? -14.630 -3.677 22.016 1.00 93.81 476 LEU A CA 1
ATOM 3847 C C . LEU A 1 476 ? -14.503 -5.104 21.446 1.00 93.81 476 LEU A C 1
ATOM 3849 O O . LEU A 1 476 ? -14.775 -6.068 22.162 1.00 93.81 476 LEU A O 1
AT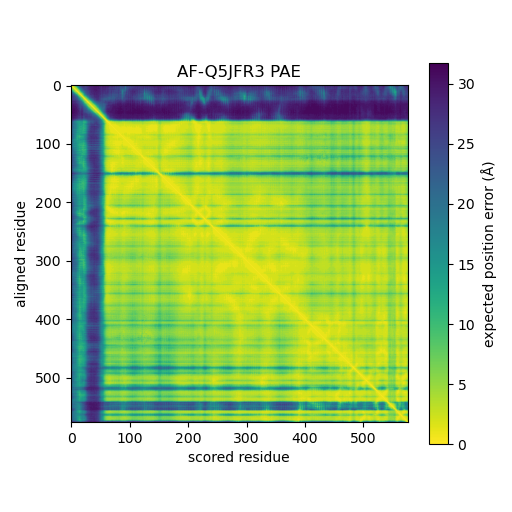OM 3853 N N . PRO A 1 477 ? -14.090 -5.269 20.179 1.00 94.25 477 PRO A N 1
ATOM 3854 C CA . PRO A 1 477 ? -13.730 -6.579 19.625 1.00 94.25 477 PRO A CA 1
ATOM 3855 C C . PRO A 1 477 ? -12.477 -7.203 20.267 1.00 94.25 477 PRO A C 1
ATOM 3857 O O . PRO A 1 477 ? -12.326 -8.427 20.284 1.00 94.25 477 PRO A O 1
ATOM 3860 N N . VAL A 1 478 ? -11.578 -6.397 20.835 1.00 92.25 478 VAL A N 1
ATOM 3861 C CA . VAL A 1 478 ? -10.447 -6.837 21.659 1.00 92.25 478 VAL A CA 1
ATOM 3862 C C . VAL A 1 478 ? -10.590 -6.256 23.068 1.00 92.25 478 VAL A C 1
ATOM 3864 O O . VAL A 1 478 ? -10.137 -5.161 23.389 1.00 92.25 478 VAL A O 1
ATOM 3867 N N . LYS A 1 479 ? -11.221 -7.027 23.956 1.00 90.44 479 LYS A N 1
ATOM 3868 C CA . LYS A 1 479 ? -11.600 -6.583 25.304 1.00 90.44 479 LYS A CA 1
ATOM 3869 C C . LYS A 1 479 ? -10.488 -6.735 26.322 1.00 90.44 479 LYS A C 1
ATOM 3871 O O . LYS A 1 479 ? -9.678 -7.663 26.269 1.00 90.44 479 LYS A O 1
ATOM 3876 N N . PHE A 1 480 ? -10.555 -5.898 27.348 1.00 89.50 480 PHE A N 1
ATOM 3877 C CA . PHE A 1 480 ? -9.783 -6.033 28.572 1.00 89.50 480 PHE A CA 1
ATOM 3878 C C . PHE A 1 480 ? -10.570 -6.867 29.588 1.00 89.50 480 PHE A C 1
ATOM 3880 O O . PHE A 1 480 ? -11.679 -6.508 29.990 1.00 89.50 480 PHE A O 1
ATOM 3887 N N . VAL A 1 481 ? -9.980 -7.968 30.048 1.00 88.19 481 VAL A N 1
ATOM 3888 C CA . VAL A 1 481 ? -10.565 -8.856 31.060 1.00 88.19 481 VAL A CA 1
ATOM 3889 C C . VAL A 1 481 ? -9.641 -8.926 32.266 1.00 88.19 481 VAL A C 1
ATOM 3891 O O . VAL A 1 481 ? -8.427 -9.070 32.127 1.00 88.19 481 VAL A O 1
ATOM 3894 N N . PHE A 1 482 ? -10.204 -8.819 33.469 1.00 83.75 482 PHE A N 1
ATOM 3895 C CA . PHE A 1 482 ? -9.431 -8.908 34.703 1.00 83.75 482 PHE A CA 1
ATOM 3896 C C . PHE A 1 482 ? -9.375 -10.354 35.211 1.00 83.75 482 PHE A C 1
ATOM 3898 O O . PHE A 1 482 ? -10.386 -10.911 35.636 1.00 83.75 482 PHE A O 1
ATOM 3905 N N . ASN A 1 483 ? -8.181 -10.951 35.211 1.00 80.06 483 ASN A N 1
ATOM 3906 C CA . ASN A 1 483 ? -7.925 -12.289 35.752 1.00 80.06 483 ASN A CA 1
ATOM 3907 C C . ASN A 1 483 ? -6.658 -12.279 36.626 1.00 80.06 483 ASN A C 1
ATOM 3909 O O . ASN A 1 483 ? -5.616 -12.816 36.258 1.00 80.06 483 ASN A O 1
ATOM 3913 N N . GLY A 1 484 ? -6.709 -11.551 37.745 1.00 79.25 484 GLY A N 1
ATOM 3914 C CA . GLY A 1 484 ? -5.540 -11.247 38.586 1.00 79.25 484 GLY A CA 1
ATOM 3915 C C . GLY A 1 484 ? -4.661 -10.114 38.033 1.00 79.25 484 GLY A C 1
ATOM 3916 O O . GLY A 1 484 ? -4.099 -9.343 38.807 1.00 79.25 484 GLY A O 1
ATOM 3917 N N . SER A 1 485 ? -4.620 -9.963 36.710 1.00 77.06 485 SER A N 1
ATOM 3918 C CA . SER A 1 485 ? -4.133 -8.797 35.966 1.00 77.06 485 SER A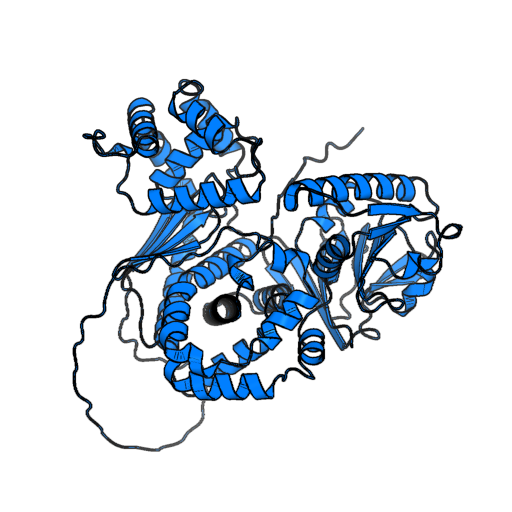 CA 1
ATOM 3919 C C . SER A 1 485 ? -5.046 -8.531 34.765 1.00 77.06 485 SER A C 1
ATOM 3921 O O . SER A 1 485 ? -5.787 -9.424 34.347 1.00 77.06 485 SER A O 1
ATOM 3923 N N . TRP A 1 486 ? -4.993 -7.324 34.196 1.00 77.19 486 TRP A N 1
ATOM 3924 C CA . TRP A 1 486 ? -5.653 -7.042 32.919 1.00 77.19 486 TRP A CA 1
ATOM 3925 C C . TRP A 1 486 ? -4.983 -7.837 31.798 1.00 77.19 486 TRP A C 1
ATOM 3927 O O . TRP A 1 486 ? -3.767 -7.763 31.622 1.00 77.19 486 TRP A O 1
ATOM 3937 N N . ILE A 1 487 ? -5.779 -8.609 31.066 1.00 83.81 487 ILE A N 1
ATOM 3938 C CA . ILE A 1 487 ? -5.375 -9.348 29.868 1.00 83.81 487 ILE A CA 1
ATOM 3939 C C . ILE A 1 487 ? -6.277 -8.958 28.698 1.00 83.81 487 ILE A C 1
ATOM 3941 O O . ILE A 1 487 ? -7.397 -8.493 28.909 1.00 83.81 487 ILE A O 1
ATOM 3945 N N . LEU A 1 488 ? -5.791 -9.164 27.474 1.00 87.81 488 LEU A N 1
ATOM 3946 C CA . LEU A 1 488 ? -6.565 -8.931 26.258 1.00 87.81 488 LEU A CA 1
ATOM 3947 C C . LEU A 1 488 ? -7.208 -10.221 25.759 1.00 87.81 488 LEU A C 1
ATOM 3949 O O . LEU A 1 488 ? -6.553 -11.265 25.668 1.00 87.81 488 LEU A O 1
ATOM 3953 N N . GLN A 1 489 ? -8.477 -10.133 25.385 1.00 88.38 489 GLN A N 1
ATOM 3954 C CA . GLN A 1 489 ? -9.255 -11.239 24.853 1.00 88.38 489 GLN A CA 1
ATOM 3955 C C . GLN A 1 489 ? -9.967 -10.808 23.572 1.00 88.38 489 GLN A C 1
ATOM 3957 O O . GLN A 1 489 ? -10.627 -9.775 23.544 1.00 88.38 489 GLN A O 1
ATOM 3962 N N . ARG A 1 490 ? -9.861 -11.629 22.523 1.00 91.31 490 ARG A N 1
ATOM 3963 C CA . ARG A 1 490 ? -10.659 -11.450 21.306 1.00 91.31 490 ARG A CA 1
ATOM 3964 C C . ARG A 1 490 ? -12.107 -11.817 21.596 1.00 91.31 490 ARG A C 1
ATOM 3966 O O . ARG A 1 490 ? -12.370 -12.871 22.179 1.00 91.31 490 ARG A O 1
ATOM 3973 N N . ASP A 1 491 ? -13.022 -10.969 21.164 1.00 88.62 491 ASP A N 1
ATOM 3974 C CA . ASP A 1 491 ? -14.453 -11.153 21.307 1.00 88.62 491 ASP A CA 1
ATOM 3975 C C . ASP A 1 491 ? -15.153 -10.813 19.991 1.00 88.62 491 ASP A C 1
ATOM 3977 O O . ASP A 1 491 ? -15.175 -9.671 19.540 1.00 88.62 491 ASP A O 1
ATOM 3981 N N . SER A 1 492 ? -15.748 -11.824 19.362 1.00 90.19 492 SER A N 1
ATOM 3982 C CA . SER A 1 492 ? -16.520 -11.624 18.140 1.00 90.19 492 SER A CA 1
ATOM 3983 C C . SER A 1 492 ? -17.965 -11.197 18.412 1.00 90.19 492 SER A C 1
ATOM 3985 O O . SER A 1 492 ? -18.708 -10.991 17.462 1.00 90.19 492 SER A O 1
ATOM 3987 N N . ALA A 1 493 ? -18.413 -11.102 19.670 1.00 89.31 493 ALA A N 1
ATOM 3988 C CA . ALA A 1 493 ? -19.815 -10.835 19.998 1.00 89.31 493 ALA A CA 1
ATOM 3989 C C . ALA A 1 493 ? -20.290 -9.434 19.577 1.00 89.31 493 ALA A C 1
ATOM 3991 O O . ALA A 1 493 ? -21.489 -9.241 19.377 1.00 89.31 493 ALA A O 1
ATOM 3992 N N . SER A 1 494 ? -19.377 -8.468 19.440 1.00 86.56 494 SER A N 1
ATOM 3993 C CA . SER A 1 494 ? -19.688 -7.093 19.028 1.00 86.56 494 SER A CA 1
ATOM 3994 C C . SER A 1 494 ? -19.540 -6.840 17.522 1.00 86.56 494 SER A C 1
ATOM 3996 O O . SER A 1 494 ? -19.766 -5.716 17.069 1.00 86.56 494 SER A O 1
ATOM 3998 N N . VAL A 1 495 ? -19.182 -7.857 16.727 1.00 93.19 495 VAL A N 1
ATOM 3999 C CA . VAL A 1 495 ? -18.901 -7.724 15.286 1.00 93.19 495 VAL A CA 1
ATOM 4000 C C . VAL A 1 495 ? -19.557 -8.836 14.469 1.00 93.19 495 VAL A C 1
ATOM 4002 O O . VAL A 1 495 ? -19.863 -9.909 14.979 1.00 93.19 495 VAL A O 1
ATOM 4005 N N . LYS A 1 496 ? -19.779 -8.590 13.174 1.00 92.44 496 LYS A N 1
ATOM 4006 C CA . LYS A 1 496 ? -20.358 -9.578 12.248 1.00 92.44 496 LYS A CA 1
ATOM 4007 C C . LYS A 1 496 ? -19.335 -10.648 11.870 1.00 92.44 496 LYS A C 1
ATOM 4009 O O . LYS A 1 496 ? -19.654 -11.833 11.848 1.00 92.44 496 LYS A O 1
ATOM 4014 N N . GLU A 1 497 ? -18.111 -10.218 11.581 1.00 94.44 497 GLU A N 1
ATOM 4015 C CA . GLU A 1 497 ? -16.995 -11.089 11.215 1.00 94.44 497 GLU A CA 1
ATOM 4016 C C . GLU A 1 497 ? -15.722 -10.625 11.918 1.00 94.44 497 GLU A C 1
ATOM 4018 O O . GLU A 1 497 ? -15.517 -9.425 12.105 1.00 94.44 497 GLU A O 1
ATOM 4023 N N . PHE A 1 498 ? -14.869 -11.581 12.289 1.00 95.62 498 PHE A N 1
ATOM 4024 C CA . PHE A 1 498 ? -13.607 -11.338 12.979 1.00 95.62 498 PHE A CA 1
ATOM 4025 C C . PHE A 1 498 ? -12.510 -12.211 12.364 1.00 95.62 498 PHE A C 1
ATOM 4027 O O . PHE A 1 498 ? -12.632 -13.436 12.291 1.00 95.62 498 PHE A O 1
ATOM 4034 N N . PHE A 1 499 ? -11.408 -11.585 11.967 1.00 96.12 499 PHE A N 1
ATOM 4035 C CA . PHE A 1 499 ? -10.241 -12.227 11.379 1.00 96.12 499 PHE A CA 1
ATOM 4036 C C . PHE A 1 499 ? -8.990 -11.821 12.146 1.00 96.12 499 PHE A C 1
ATOM 4038 O O . PHE A 1 499 ? -8.771 -10.643 12.404 1.00 96.12 499 PHE A O 1
ATOM 4045 N N . SER A 1 500 ? -8.133 -12.788 12.456 1.00 95.50 500 SER A N 1
ATOM 4046 C CA . SER A 1 500 ? -6.856 -12.561 13.129 1.00 95.50 500 SER A CA 1
ATOM 4047 C C . SER A 1 500 ? -5.734 -13.231 12.351 1.00 95.50 500 SER A C 1
ATOM 4049 O O . SER A 1 500 ? -5.912 -14.335 11.828 1.00 95.50 500 SER A O 1
ATOM 4051 N N . PHE A 1 501 ? -4.580 -12.573 12.276 1.00 94.69 501 PHE A N 1
ATOM 4052 C CA . PHE A 1 501 ? -3.407 -13.068 11.576 1.00 94.69 501 PHE A CA 1
ATOM 4053 C C . PHE A 1 501 ? -2.144 -12.872 12.407 1.00 94.69 501 PHE A C 1
ATOM 4055 O O . PHE A 1 501 ? -1.789 -11.751 12.763 1.00 94.69 501 PHE A O 1
ATOM 4062 N N . GLU A 1 502 ? -1.405 -13.957 12.625 1.00 93.50 502 GLU A N 1
ATOM 4063 C CA . GLU A 1 502 ? -0.019 -13.892 13.076 1.00 93.50 502 GLU A CA 1
ATOM 4064 C C . GLU A 1 502 ? 0.875 -13.539 11.888 1.00 93.50 502 GLU A C 1
ATOM 4066 O O . GLU A 1 502 ? 0.836 -14.171 10.822 1.00 93.50 502 GLU A O 1
ATOM 4071 N N . ILE A 1 503 ? 1.708 -12.524 12.081 1.00 90.31 503 ILE A N 1
ATOM 4072 C CA . ILE A 1 503 ? 2.553 -11.960 11.044 1.00 90.31 503 ILE A CA 1
ATOM 4073 C C . ILE A 1 503 ? 4.015 -12.170 11.427 1.00 90.31 503 ILE A C 1
ATOM 4075 O O . ILE A 1 503 ? 4.536 -11.579 12.371 1.00 90.31 503 ILE A O 1
ATOM 4079 N N . THR A 1 504 ? 4.723 -12.961 10.626 1.00 90.38 504 THR A N 1
ATOM 4080 C CA . THR A 1 504 ? 6.172 -13.147 10.747 1.00 90.38 504 THR A CA 1
ATOM 4081 C C . THR A 1 504 ? 6.870 -12.666 9.480 1.00 90.38 504 THR A C 1
ATOM 4083 O O . THR A 1 504 ? 6.244 -12.374 8.462 1.00 90.38 504 THR A O 1
ATOM 4086 N N . ASN A 1 505 ? 8.203 -12.612 9.478 1.00 85.94 505 ASN A N 1
ATOM 4087 C CA . ASN A 1 505 ? 8.921 -12.372 8.224 1.00 85.94 505 ASN A CA 1
ATOM 4088 C C . ASN A 1 505 ? 8.694 -13.487 7.193 1.00 85.94 505 ASN A C 1
ATOM 4090 O O . ASN A 1 505 ? 8.791 -13.219 5.998 1.00 85.94 505 ASN A O 1
ATOM 4094 N N . GLN A 1 506 ? 8.369 -14.703 7.634 1.00 91.00 506 GLN A N 1
ATOM 4095 C CA . GLN A 1 506 ? 8.229 -15.871 6.768 1.00 91.00 506 GLN A CA 1
ATOM 4096 C C . GLN A 1 506 ? 6.802 -16.068 6.257 1.00 91.00 506 GLN A C 1
ATOM 4098 O O . GLN A 1 506 ? 6.617 -16.577 5.157 1.00 91.00 506 GLN A O 1
ATOM 4103 N N . SER A 1 507 ? 5.793 -15.664 7.023 1.00 92.12 507 SER A N 1
ATOM 4104 C CA . SER A 1 507 ? 4.407 -16.028 6.740 1.00 92.12 507 SER A CA 1
ATOM 4105 C C . SER A 1 507 ? 3.407 -15.015 7.280 1.00 92.12 507 SER A C 1
ATOM 4107 O O . SER A 1 507 ? 3.688 -14.253 8.204 1.00 92.12 507 SER A O 1
ATOM 4109 N N . VAL A 1 508 ? 2.213 -15.077 6.702 1.00 94.31 508 VAL A N 1
ATOM 4110 C CA . VAL A 1 508 ? 0.969 -14.579 7.285 1.00 94.31 508 VAL A CA 1
ATOM 4111 C C . VAL A 1 508 ? 0.123 -15.813 7.545 1.00 94.31 508 VAL A C 1
ATOM 4113 O O . VAL A 1 508 ? -0.059 -16.612 6.625 1.00 94.31 508 VAL A O 1
ATOM 4116 N N . LYS A 1 509 ? -0.311 -16.006 8.787 1.00 95.94 509 LYS A N 1
ATOM 4117 C CA . LYS A 1 509 ? -1.061 -17.191 9.202 1.00 95.94 509 LYS A CA 1
ATOM 4118 C C . LYS A 1 509 ? -2.342 -16.759 9.891 1.00 95.94 509 LYS A C 1
ATOM 4120 O O . LYS A 1 509 ? -2.275 -16.024 10.871 1.00 95.94 509 LYS A O 1
ATOM 4125 N N . GLN A 1 510 ? -3.482 -17.237 9.409 1.00 96.38 510 GLN A N 1
ATOM 4126 C CA . GLN A 1 510 ? -4.758 -16.962 10.054 1.00 96.38 510 GLN A CA 1
ATOM 4127 C C . GLN A 1 510 ? -4.845 -17.714 11.390 1.00 96.38 510 GLN A C 1
ATOM 4129 O O . GLN A 1 510 ? -4.498 -18.896 11.483 1.00 96.38 510 GLN A O 1
ATOM 4134 N N . LEU A 1 511 ? -5.296 -17.021 12.432 1.00 94.50 511 LEU A N 1
ATOM 4135 C CA . LEU A 1 511 ? -5.493 -17.570 13.768 1.00 94.50 511 LEU A CA 1
ATOM 4136 C C . LEU A 1 511 ? -6.984 -17.854 14.012 1.00 94.50 511 LEU A C 1
ATOM 4138 O O . LEU A 1 511 ? -7.829 -17.055 13.602 1.00 94.50 511 LEU A O 1
ATOM 4142 N N . PRO A 1 512 ? -7.329 -18.970 14.680 1.00 91.75 512 PRO A N 1
ATOM 4143 C CA . PRO A 1 512 ? -8.684 -19.178 15.178 1.00 91.75 512 PRO A CA 1
ATOM 4144 C C . PRO A 1 512 ? -8.994 -18.187 16.308 1.00 91.75 512 PRO A C 1
ATOM 4146 O O . PRO A 1 512 ? -8.085 -17.731 17.005 1.00 91.75 512 PRO A O 1
ATOM 4149 N N . LEU A 1 513 ? -10.275 -17.880 16.518 1.00 87.50 513 LEU A N 1
ATOM 4150 C CA . LEU A 1 513 ? -10.708 -16.909 17.528 1.00 87.50 513 LEU A CA 1
ATOM 4151 C C . LEU A 1 513 ? -10.248 -17.306 18.941 1.00 87.50 513 LEU A C 1
ATOM 4153 O O . LEU A 1 513 ? -9.792 -16.464 19.713 1.00 87.50 513 LEU A O 1
ATOM 4157 N N . GLU A 1 514 ? -10.293 -18.604 19.245 1.00 86.50 514 GLU A N 1
ATOM 4158 C CA . GLU A 1 514 ? -9.927 -19.194 20.535 1.00 86.50 514 GLU A CA 1
ATOM 4159 C C . GLU A 1 514 ? -8.410 -19.326 20.740 1.00 86.50 514 GLU A C 1
ATOM 4161 O O . GLU A 1 514 ? -7.969 -19.848 21.767 1.00 86.50 514 GLU A O 1
ATOM 4166 N N . TYR A 1 515 ? -7.589 -18.899 19.772 1.00 84.62 515 TYR A N 1
ATOM 4167 C CA . TYR A 1 515 ? -6.139 -18.944 19.915 1.00 84.62 515 TYR A CA 1
ATOM 4168 C C . TYR A 1 515 ? -5.719 -18.135 21.152 1.00 84.62 515 TYR A C 1
ATOM 4170 O O . TYR A 1 515 ? -6.130 -16.983 21.280 1.00 84.62 515 TYR A O 1
ATOM 4178 N N . PRO A 1 516 ? -4.905 -18.668 22.076 1.00 80.12 516 PRO A N 1
ATOM 4179 C CA . PRO A 1 516 ? -4.514 -17.911 23.260 1.00 80.12 516 PRO A CA 1
ATOM 4180 C C . PRO A 1 516 ? -3.827 -16.600 22.870 1.00 80.12 516 PRO A C 1
ATOM 4182 O O . PRO A 1 516 ? -2.861 -16.619 22.108 1.00 80.12 516 PRO A O 1
ATOM 4185 N N . THR A 1 517 ? -4.311 -15.466 23.379 1.00 74.56 517 THR A N 1
ATOM 4186 C CA . THR A 1 517 ? -3.616 -14.183 23.225 1.00 74.56 517 THR A CA 1
ATOM 4187 C C . THR A 1 517 ? -2.319 -14.251 24.039 1.00 74.56 517 THR A C 1
ATOM 4189 O O . THR A 1 517 ? -2.391 -14.369 25.266 1.00 74.56 517 THR A O 1
ATOM 4192 N N . PRO A 1 518 ? -1.126 -14.221 23.416 1.00 72.94 518 PRO A N 1
ATOM 4193 C CA . PRO A 1 518 ? 0.128 -14.116 24.164 1.00 72.94 518 PRO A CA 1
ATOM 4194 C C . PRO A 1 518 ? 0.112 -12.806 24.941 1.00 72.94 518 PRO A C 1
ATOM 4196 O O . PRO A 1 518 ? -0.446 -11.862 24.406 1.00 72.94 518 PRO A O 1
ATOM 4199 N N . SER A 1 519 ? 0.720 -12.719 26.131 1.00 72.62 519 SER A N 1
ATOM 4200 C CA . SER A 1 519 ? 0.771 -11.483 26.934 1.00 72.62 519 SER A CA 1
ATOM 4201 C C . SER A 1 519 ? 1.411 -10.334 26.141 1.00 72.62 519 SER A C 1
ATOM 4203 O O . SER A 1 519 ? 2.643 -10.223 26.137 1.00 72.62 519 SER A O 1
ATOM 4205 N N . PRO A 1 520 ? 0.626 -9.495 25.441 1.00 71.56 520 PRO A N 1
ATOM 4206 C CA . PRO A 1 520 ? 1.186 -8.478 24.581 1.00 71.56 520 PRO A CA 1
ATOM 4207 C C . PRO A 1 520 ? 1.496 -7.262 25.451 1.00 71.56 520 PRO A C 1
ATOM 4209 O O . PRO A 1 520 ? 0.933 -7.069 26.530 1.00 71.56 520 PRO A O 1
ATOM 4212 N N . TRP A 1 521 ? 2.406 -6.420 24.993 1.00 72.88 521 TRP A N 1
ATOM 4213 C CA . TRP A 1 521 ? 2.712 -5.176 25.692 1.00 72.88 521 TRP A CA 1
ATOM 4214 C C . TRP A 1 521 ? 1.722 -4.065 25.370 1.00 72.88 521 TRP A C 1
ATOM 4216 O O . TRP A 1 521 ? 1.708 -3.055 26.074 1.00 72.88 521 TRP A O 1
ATOM 4226 N N . GLY A 1 522 ? 0.911 -4.243 24.325 1.00 78.06 522 GLY A N 1
ATOM 4227 C CA . GLY A 1 522 ? -0.152 -3.314 23.998 1.00 78.06 522 GLY A CA 1
ATOM 4228 C C . GLY A 1 522 ? -1.054 -3.739 22.847 1.00 78.06 522 GLY A C 1
ATOM 4229 O O . GLY A 1 522 ? -0.794 -4.733 22.161 1.00 78.06 522 GLY A O 1
ATOM 4230 N N . VAL A 1 523 ? -2.105 -2.942 22.669 1.00 86.94 523 VAL A N 1
ATOM 4231 C CA . VAL A 1 523 ? -3.099 -3.009 21.598 1.00 86.94 523 VAL A CA 1
ATOM 4232 C C . VAL A 1 523 ? -3.335 -1.621 21.018 1.00 86.94 523 VAL A C 1
ATOM 4234 O O . VAL A 1 523 ? -3.363 -0.633 21.754 1.00 86.94 523 VAL A O 1
ATOM 4237 N N . ILE A 1 524 ? -3.509 -1.578 19.701 1.00 89.50 524 ILE A N 1
ATOM 4238 C CA . ILE A 1 524 ? -4.174 -0.481 18.998 1.00 89.50 524 ILE A CA 1
ATOM 4239 C C . ILE A 1 524 ? -5.400 -1.083 18.332 1.00 89.50 524 ILE A C 1
ATOM 4241 O O . ILE A 1 524 ? -5.261 -2.092 17.646 1.00 89.50 524 ILE A O 1
ATOM 4245 N N . GLU A 1 525 ? -6.573 -0.507 18.548 1.00 92.38 525 GLU A N 1
ATOM 4246 C CA . GLU A 1 525 ? -7.841 -1.004 18.015 1.00 92.38 525 GLU A CA 1
ATOM 4247 C C . GLU A 1 525 ? -8.735 0.163 17.593 1.00 92.38 525 GLU A C 1
ATOM 4249 O O . GLU A 1 525 ? -8.964 1.063 18.394 1.00 92.38 525 GLU A O 1
ATOM 4254 N N . THR A 1 526 ? -9.262 0.139 16.368 1.00 93.81 526 THR A N 1
ATOM 4255 C CA . THR A 1 526 ? -10.139 1.187 15.824 1.00 93.81 526 THR A CA 1
ATOM 4256 C C . THR A 1 526 ? -11.562 0.674 15.646 1.00 93.81 526 THR A C 1
ATOM 4258 O O . THR A 1 526 ? -11.804 -0.264 14.887 1.00 93.81 526 THR A O 1
ATOM 4261 N N . ILE A 1 527 ? -12.535 1.320 16.277 1.00 95.25 527 ILE A N 1
ATOM 4262 C CA . ILE A 1 527 ? -13.964 1.011 16.136 1.00 95.25 527 ILE A CA 1
ATOM 4263 C C . ILE A 1 527 ? -14.737 2.218 15.596 1.00 95.25 527 ILE A C 1
ATOM 4265 O O . ILE A 1 527 ? -14.307 3.363 15.733 1.00 95.25 527 ILE A O 1
ATOM 4269 N N . ARG A 1 528 ? -15.915 1.980 15.016 1.00 94.25 528 ARG A N 1
ATOM 4270 C CA . ARG A 1 528 ? -16.905 3.033 14.752 1.00 94.25 528 ARG A CA 1
ATOM 4271 C C . ARG A 1 528 ? -17.336 3.672 16.063 1.00 94.25 528 ARG A C 1
ATOM 4273 O O . ARG A 1 528 ? -17.558 2.981 17.059 1.00 94.25 528 ARG A O 1
ATOM 4280 N N . ASN A 1 529 ? -17.476 4.989 16.047 1.00 95.25 529 ASN A N 1
ATOM 4281 C CA . ASN A 1 529 ? -17.880 5.739 17.217 1.00 95.25 529 ASN A CA 1
ATOM 4282 C C . ASN A 1 529 ? -19.384 5.504 17.502 1.00 95.25 529 ASN A C 1
ATOM 4284 O O . ASN A 1 529 ? -20.231 5.862 16.682 1.00 95.25 529 ASN A O 1
ATOM 4288 N N . PRO A 1 530 ? -19.756 4.935 18.668 1.00 94.31 530 PRO A N 1
ATOM 4289 C CA . PRO A 1 530 ? -21.156 4.661 19.001 1.00 94.31 530 PRO A CA 1
ATOM 4290 C C . PRO A 1 530 ? -21.983 5.934 19.242 1.00 94.31 530 PRO A C 1
ATOM 4292 O O . PRO A 1 530 ? -23.212 5.875 19.267 1.00 94.31 530 PRO A O 1
ATOM 4295 N N . TRP A 1 531 ? -21.332 7.083 19.430 1.00 95.25 531 TRP A N 1
ATOM 4296 C CA . TRP A 1 531 ? -21.976 8.386 19.594 1.00 95.25 531 TRP A CA 1
ATOM 4297 C C . TRP A 1 531 ? -22.127 9.151 18.270 1.00 95.25 531 TRP A C 1
ATOM 4299 O O . TRP A 1 531 ? -22.895 10.115 18.218 1.00 95.25 531 TRP A O 1
ATOM 4309 N N . ASN A 1 532 ? -21.421 8.737 17.211 1.00 94.44 532 ASN A N 1
ATOM 4310 C CA . ASN A 1 532 ? -21.499 9.302 15.863 1.00 94.44 532 ASN A CA 1
ATOM 4311 C C . ASN A 1 532 ? -20.952 8.300 14.830 1.00 94.44 532 ASN A C 1
ATOM 4313 O O . ASN A 1 532 ? -19.746 8.144 14.693 1.00 94.44 532 ASN A O 1
ATOM 4317 N N . ASP A 1 533 ? -21.827 7.674 14.047 1.00 89.31 533 ASP A N 1
ATOM 4318 C CA . ASP A 1 533 ? -21.473 6.616 13.087 1.00 89.31 533 ASP A CA 1
ATOM 4319 C C . ASP A 1 533 ? -20.526 7.049 11.947 1.00 89.31 533 ASP A C 1
ATOM 4321 O O . ASP A 1 533 ? -19.997 6.200 11.224 1.00 89.31 533 ASP A O 1
ATOM 4325 N N . ARG A 1 534 ? -20.284 8.359 11.799 1.00 90.50 534 ARG A N 1
ATOM 4326 C CA . ARG A 1 534 ? -19.363 8.949 10.815 1.00 90.50 534 ARG A CA 1
ATOM 4327 C C . ARG A 1 534 ? -17.939 9.153 11.320 1.00 90.50 534 ARG A C 1
ATOM 4329 O O . ARG A 1 534 ? -17.085 9.551 10.528 1.00 90.50 534 ARG A O 1
ATOM 4336 N N . THR A 1 535 ? -17.692 8.972 12.611 1.00 94.44 535 THR A N 1
ATOM 4337 C CA . THR A 1 535 ? -16.364 9.111 13.216 1.00 94.44 535 THR A CA 1
ATOM 4338 C C . THR A 1 535 ? -15.934 7.801 13.856 1.00 94.44 535 THR A C 1
ATOM 4340 O O . THR A 1 535 ? -16.701 6.838 13.957 1.00 94.44 535 THR A O 1
ATOM 4343 N N . TYR A 1 536 ? -14.671 7.743 14.256 1.00 95.38 536 TYR A N 1
ATOM 4344 C CA . TYR A 1 536 ? -14.034 6.534 14.747 1.00 95.38 536 TYR A CA 1
ATOM 4345 C C . TYR A 1 536 ? -13.350 6.793 16.086 1.00 95.38 536 TYR A C 1
ATOM 4347 O O . TYR A 1 536 ? -13.032 7.929 16.450 1.00 95.38 536 TYR A O 1
ATOM 4355 N N . ILE A 1 537 ? -13.169 5.717 16.840 1.00 96.19 537 ILE A N 1
ATOM 4356 C CA . ILE A 1 537 ? -12.459 5.707 18.112 1.00 96.19 537 ILE A CA 1
ATOM 4357 C C . ILE A 1 537 ? -11.306 4.728 17.975 1.00 96.19 537 ILE A C 1
ATOM 4359 O O . ILE A 1 537 ? -11.548 3.542 17.752 1.00 96.19 537 ILE A O 1
ATOM 4363 N N . THR A 1 538 ? -10.080 5.199 18.176 1.00 94.12 538 THR A N 1
ATOM 4364 C CA . THR A 1 538 ? -8.923 4.328 18.378 1.00 94.12 538 THR A CA 1
ATOM 4365 C C . THR A 1 538 ? -8.593 4.214 19.854 1.00 94.12 538 THR A C 1
ATOM 4367 O O . THR A 1 538 ? -8.313 5.202 20.530 1.00 94.12 538 THR A O 1
ATOM 4370 N N . VAL A 1 539 ? -8.604 2.988 20.362 1.00 93.19 539 VAL A N 1
ATOM 4371 C CA . VAL A 1 539 ? -8.132 2.638 21.698 1.00 93.19 539 VAL A CA 1
ATOM 4372 C C . VAL A 1 539 ? -6.681 2.203 21.608 1.00 93.19 539 VAL A C 1
ATOM 4374 O O . VAL A 1 539 ? -6.318 1.331 20.820 1.00 93.19 539 VAL A O 1
ATOM 4377 N N . LEU A 1 540 ? -5.854 2.798 22.456 1.00 89.75 540 LEU A N 1
ATOM 4378 C CA . LEU A 1 540 ? -4.433 2.548 22.548 1.00 89.75 540 LEU A CA 1
ATOM 4379 C C . LEU A 1 540 ? -4.062 2.219 23.992 1.00 89.75 540 LEU A C 1
ATOM 4381 O O . LEU A 1 540 ? -4.051 3.086 24.864 1.00 89.75 540 LEU A O 1
ATOM 4385 N N . ALA A 1 541 ? -3.717 0.965 24.253 1.00 85.50 541 ALA A N 1
ATOM 4386 C CA . ALA A 1 541 ? -3.309 0.525 25.582 1.00 85.50 541 ALA A CA 1
ATOM 4387 C C . ALA A 1 541 ? -1.937 -0.137 25.536 1.00 85.50 541 ALA A C 1
ATOM 4389 O O . ALA A 1 541 ? -1.685 -0.977 24.679 1.00 85.50 541 ALA A O 1
ATOM 4390 N N . GLY A 1 542 ? -1.060 0.214 26.478 1.00 74.56 542 GLY A N 1
ATOM 4391 C CA . GLY A 1 542 ? 0.307 -0.303 26.569 1.00 74.56 542 GLY A CA 1
ATOM 4392 C C . GLY A 1 542 ? 1.315 0.791 26.921 1.00 74.56 542 GLY A C 1
ATOM 4393 O O . GLY A 1 542 ? 1.069 1.971 26.697 1.00 74.56 542 GLY A O 1
ATOM 4394 N N . THR A 1 543 ? 2.459 0.418 27.496 1.00 53.53 543 THR A N 1
ATOM 4395 C CA . THR A 1 543 ? 3.438 1.370 28.066 1.00 53.53 543 THR A CA 1
ATOM 4396 C C . THR A 1 543 ? 4.691 1.570 27.207 1.00 53.53 543 THR A C 1
ATOM 4398 O O . THR A 1 543 ? 5.667 2.162 27.665 1.00 53.53 543 THR A O 1
ATOM 4401 N N . ASN A 1 544 ? 4.715 1.089 25.960 1.00 64.44 544 ASN A N 1
ATOM 4402 C CA . ASN A 1 544 ? 5.881 1.237 25.085 1.00 64.44 544 ASN A CA 1
ATOM 4403 C C . ASN A 1 544 ? 5.633 2.281 23.983 1.00 64.44 544 ASN A C 1
ATOM 4405 O O . ASN A 1 544 ? 5.103 1.968 22.921 1.00 64.44 544 ASN A O 1
ATOM 4409 N N . GLU A 1 545 ? 6.073 3.515 24.227 1.00 55.78 545 GLU A N 1
ATOM 4410 C CA . GLU A 1 545 ? 5.983 4.662 23.306 1.00 55.78 545 GLU A CA 1
ATOM 4411 C C . GLU A 1 545 ? 6.554 4.364 21.905 1.00 55.78 545 GLU A C 1
ATOM 4413 O O . GLU A 1 545 ? 5.961 4.715 20.886 1.00 55.78 545 GLU A O 1
ATOM 4418 N N . SER A 1 546 ? 7.663 3.618 21.830 1.00 55.19 546 SER A N 1
ATOM 4419 C CA . SER A 1 546 ? 8.293 3.254 20.550 1.00 55.19 546 SER A CA 1
ATOM 4420 C C . SER A 1 546 ? 7.467 2.269 19.715 1.00 55.19 546 SER A C 1
ATOM 4422 O O . SER A 1 546 ? 7.641 2.184 18.498 1.00 55.19 546 SER A O 1
ATOM 4424 N N . LEU A 1 547 ? 6.578 1.516 20.366 1.00 56.97 547 LEU A N 1
ATOM 4425 C CA . LEU A 1 547 ? 5.667 0.568 19.740 1.00 56.97 547 LEU A CA 1
ATOM 4426 C C . LEU A 1 547 ? 4.409 1.272 19.229 1.00 56.97 547 LEU A C 1
ATOM 4428 O O . LEU A 1 547 ? 3.980 1.010 18.112 1.00 56.97 547 LEU A O 1
ATOM 4432 N N . ILE A 1 548 ? 3.866 2.172 20.048 1.00 57.50 548 ILE A N 1
ATOM 4433 C CA . ILE A 1 548 ? 2.712 3.022 19.745 1.00 57.50 548 ILE A CA 1
ATOM 4434 C C . ILE A 1 548 ? 2.947 3.757 18.428 1.00 57.50 548 ILE A C 1
ATOM 4436 O O . ILE A 1 548 ? 2.164 3.614 17.496 1.00 57.50 548 ILE A O 1
ATOM 4440 N N . MET A 1 549 ? 4.108 4.403 18.306 1.00 61.25 549 MET A N 1
ATOM 4441 C CA . MET A 1 549 ? 4.537 5.019 17.055 1.00 61.25 549 MET A CA 1
ATOM 4442 C C . MET A 1 549 ? 4.609 3.985 15.926 1.00 61.25 549 MET A C 1
ATOM 4444 O O . MET A 1 549 ? 3.951 4.142 14.910 1.00 61.25 549 MET A O 1
ATOM 4448 N N . GLN A 1 550 ? 5.323 2.869 16.097 1.00 55.91 550 GLN A N 1
ATOM 4449 C CA . GLN A 1 550 ? 5.457 1.854 15.039 1.00 55.91 550 GLN A CA 1
ATOM 4450 C C . GLN A 1 550 ? 4.138 1.225 14.564 1.00 55.91 550 GLN A C 1
ATOM 4452 O O . GLN A 1 550 ? 4.090 0.749 13.431 1.00 55.91 550 GLN A O 1
ATOM 4457 N N . ALA A 1 551 ? 3.113 1.163 15.410 1.00 52.19 551 ALA A N 1
ATOM 4458 C CA . ALA A 1 551 ? 1.839 0.539 15.086 1.00 52.19 551 ALA A CA 1
ATOM 4459 C C . ALA A 1 551 ? 0.882 1.489 14.342 1.00 52.19 551 ALA A C 1
ATOM 4461 O O . ALA A 1 551 ? 0.130 0.995 13.508 1.00 52.19 551 ALA A O 1
ATOM 4462 N N . PHE A 1 552 ? 1.007 2.815 14.508 1.00 56.78 552 PHE A N 1
ATOM 4463 C CA . PHE A 1 552 ? 0.397 3.779 13.579 1.00 56.78 552 PHE A CA 1
ATOM 4464 C C . PHE A 1 552 ? 0.937 3.588 12.145 1.00 56.78 552 PHE A C 1
ATOM 4466 O O . PHE A 1 552 ? 0.194 3.609 11.176 1.00 56.78 552 PHE A O 1
ATOM 4473 N N . TRP A 1 553 ? 2.225 3.280 11.982 1.00 55.31 553 TRP A N 1
ATOM 4474 C CA . TRP A 1 553 ? 2.890 3.315 10.670 1.00 55.31 553 TRP A CA 1
ATOM 4475 C C . TRP A 1 553 ? 2.956 1.988 9.884 1.00 55.31 553 TRP A C 1
ATOM 4477 O O . TRP A 1 553 ? 3.701 1.911 8.911 1.00 55.31 553 TRP A O 1
ATOM 4487 N N . ARG A 1 554 ? 2.280 0.899 10.289 1.00 48.91 554 ARG A N 1
ATOM 4488 C CA . ARG A 1 554 ? 2.533 -0.463 9.735 1.00 48.91 554 ARG A CA 1
ATOM 4489 C C . ARG A 1 554 ? 1.404 -1.099 8.914 1.00 48.91 554 ARG A C 1
ATOM 4491 O O . ARG A 1 554 ? 1.400 -2.317 8.714 1.00 48.91 554 ARG A O 1
ATOM 4498 N N . GLY A 1 555 ? 0.539 -0.278 8.329 1.00 55.28 555 GLY A N 1
ATOM 4499 C CA . GLY A 1 555 ? -0.651 -0.718 7.596 1.00 55.28 555 GLY A CA 1
ATOM 4500 C C . GLY A 1 555 ? -1.849 -0.751 8.531 1.00 55.28 555 GLY A C 1
ATOM 4501 O O . GLY A 1 555 ? -1.659 -0.903 9.731 1.00 55.28 555 GLY A O 1
ATOM 4502 N N . PHE A 1 556 ? -3.048 -0.566 7.981 1.00 74.25 556 PHE A N 1
ATOM 4503 C CA . PHE A 1 556 ? -4.252 -0.163 8.714 1.00 74.25 556 PHE A CA 1
ATOM 4504 C C . PHE A 1 556 ? -5.215 -1.344 8.940 1.00 74.25 556 PHE A C 1
ATOM 4506 O O . PHE A 1 556 ? -6.217 -1.456 8.234 1.00 74.25 556 PHE A O 1
ATOM 4513 N N . PRO A 1 557 ? -4.934 -2.292 9.852 1.00 88.62 557 PRO A N 1
ATOM 4514 C CA . PRO A 1 557 ? -5.922 -3.270 10.274 1.00 88.62 557 PRO A CA 1
ATOM 4515 C C . PRO A 1 557 ? -6.947 -2.619 11.212 1.00 88.62 557 PRO A C 1
ATOM 4517 O O . PRO A 1 557 ? -6.822 -1.455 11.598 1.00 88.62 557 PRO A O 1
ATOM 4520 N N . SER A 1 558 ? -7.954 -3.394 11.601 1.00 94.00 558 SER A N 1
ATOM 4521 C CA . SER A 1 558 ? -8.879 -3.000 12.662 1.00 94.00 558 SER A CA 1
ATOM 4522 C C . SER A 1 558 ? -8.191 -2.987 14.024 1.00 94.00 558 SER A C 1
ATOM 4524 O O . SER A 1 558 ? -8.466 -2.115 14.838 1.00 94.00 558 SER A O 1
ATOM 4526 N N . TYR A 1 559 ? -7.260 -3.920 14.258 1.00 92.38 559 TYR A N 1
ATOM 4527 C CA . TYR A 1 559 ? -6.411 -3.902 15.446 1.00 92.38 559 TYR A CA 1
ATOM 4528 C C . TYR A 1 559 ? -5.013 -4.485 15.213 1.00 92.38 559 TYR A C 1
ATOM 4530 O O . TYR A 1 559 ? -4.773 -5.258 14.278 1.00 92.38 559 TYR A O 1
ATOM 4538 N N . VAL A 1 560 ? -4.099 -4.148 16.124 1.00 89.81 560 VAL A N 1
ATOM 4539 C CA . VAL A 1 560 ? -2.725 -4.651 16.207 1.00 89.81 560 VAL A CA 1
ATOM 4540 C C . VAL A 1 560 ? -2.420 -5.078 17.641 1.00 89.81 560 VAL A C 1
ATOM 4542 O O . VAL A 1 560 ? -2.615 -4.296 18.568 1.00 89.81 560 VAL A O 1
ATOM 4545 N N . LEU A 1 561 ? -1.871 -6.283 17.821 1.00 87.44 561 LEU A N 1
ATOM 4546 C CA . LEU A 1 561 ? -1.275 -6.737 19.083 1.00 87.44 561 LEU A CA 1
ATOM 4547 C C . LEU A 1 561 ? 0.223 -6.950 18.905 1.00 87.44 561 LEU A C 1
ATOM 4549 O O . LEU A 1 561 ? 0.658 -7.593 17.944 1.00 87.44 561 LEU A O 1
ATOM 4553 N N . VAL A 1 562 ? 1.021 -6.462 19.857 1.00 79.12 562 VAL A N 1
ATOM 4554 C CA . VAL A 1 562 ? 2.478 -6.646 19.812 1.00 79.12 562 VAL A CA 1
ATOM 4555 C C . VAL A 1 562 ? 3.043 -7.106 21.148 1.00 79.12 562 VAL A C 1
ATOM 4557 O O . VAL A 1 562 ? 2.692 -6.585 22.205 1.00 79.12 562 VAL A O 1
ATOM 4560 N N . GLY A 1 563 ? 3.965 -8.062 21.091 1.00 77.56 563 GLY A N 1
ATOM 4561 C CA . GLY A 1 563 ? 4.802 -8.508 22.204 1.00 77.56 563 GLY A CA 1
ATOM 4562 C C . GLY A 1 563 ? 6.229 -8.818 21.740 1.00 77.56 563 GLY A C 1
ATOM 4563 O O . GLY A 1 563 ? 6.545 -8.659 20.563 1.00 77.56 563 GLY A O 1
ATOM 4564 N N . ASP A 1 564 ? 7.080 -9.300 22.650 1.00 75.00 564 ASP A N 1
ATOM 4565 C CA . ASP A 1 564 ? 8.516 -9.568 22.422 1.00 75.00 564 ASP A CA 1
ATOM 4566 C C . ASP A 1 564 ? 8.846 -10.255 21.086 1.00 75.00 564 ASP A C 1
ATOM 4568 O O . ASP A 1 564 ? 9.745 -9.842 20.359 1.00 75.00 564 ASP A O 1
ATOM 4572 N N . ASN A 1 565 ? 8.118 -11.327 20.774 1.00 78.81 565 ASN A N 1
ATOM 4573 C CA . ASN A 1 565 ? 8.302 -12.143 19.571 1.00 78.81 565 ASN A CA 1
ATOM 4574 C C . ASN A 1 565 ? 6.964 -12.412 18.877 1.00 78.81 565 ASN A C 1
ATOM 4576 O O . ASN A 1 565 ? 6.786 -13.447 18.236 1.00 78.81 565 ASN A O 1
ATOM 4580 N N . TYR A 1 566 ? 6.003 -11.509 19.065 1.00 84.31 566 TYR A N 1
ATOM 4581 C CA . TYR A 1 566 ? 4.636 -11.690 18.608 1.00 84.31 566 TYR A CA 1
ATOM 4582 C C . TYR A 1 566 ? 4.134 -10.425 17.933 1.00 84.31 566 TYR A C 1
ATOM 4584 O O . TYR A 1 566 ? 4.201 -9.341 18.509 1.00 84.31 566 TYR A O 1
ATOM 4592 N N . PHE A 1 567 ? 3.627 -10.576 16.717 1.00 87.44 567 PHE A N 1
ATOM 4593 C CA . PHE A 1 567 ? 2.986 -9.502 15.979 1.00 87.44 567 PHE A CA 1
ATOM 4594 C C . PHE A 1 567 ? 1.731 -10.068 15.334 1.00 87.44 567 PHE A C 1
ATOM 4596 O O . PHE A 1 567 ? 1.796 -10.979 14.504 1.00 87.44 567 PHE A O 1
ATOM 4603 N N . GLU A 1 568 ? 0.592 -9.541 15.748 1.00 90.56 568 GLU A N 1
ATOM 4604 C CA . GLU A 1 568 ? -0.709 -9.920 15.233 1.00 90.56 568 GLU A CA 1
ATOM 4605 C C . GLU A 1 568 ? -1.433 -8.688 14.725 1.00 90.56 568 GLU A C 1
ATOM 4607 O O . GLU A 1 568 ? -1.367 -7.609 15.313 1.00 90.56 568 GLU A O 1
ATOM 4612 N N . VAL A 1 569 ? -2.149 -8.888 13.632 1.00 91.81 569 VAL A N 1
ATOM 4613 C CA . VAL A 1 569 ? -3.062 -7.911 13.056 1.00 91.81 569 VAL A CA 1
ATOM 4614 C C . VAL A 1 569 ? -4.401 -8.590 12.850 1.00 91.81 569 VAL A C 1
ATOM 4616 O O . VAL A 1 569 ? -4.448 -9.781 12.529 1.00 91.81 569 VAL A O 1
ATOM 4619 N N . GLY A 1 570 ? -5.491 -7.853 12.982 1.00 93.44 570 GLY A N 1
ATOM 4620 C CA . GLY A 1 570 ? -6.794 -8.414 12.672 1.00 93.44 570 GLY A CA 1
ATOM 4621 C C . GLY A 1 570 ? -7.778 -7.415 12.110 1.00 93.44 570 GLY A C 1
ATOM 4622 O O . GLY A 1 570 ? -7.593 -6.203 12.168 1.00 93.44 570 GLY A O 1
ATOM 4623 N N . PHE A 1 571 ? -8.806 -7.973 11.493 1.00 95.50 571 PHE A N 1
ATOM 4624 C CA . PHE A 1 571 ? -9.830 -7.254 10.763 1.00 95.50 571 PHE A CA 1
ATOM 4625 C C . PHE A 1 571 ? -11.184 -7.667 11.305 1.00 95.50 571 PHE A C 1
ATOM 4627 O O . PHE A 1 571 ? -11.421 -8.857 11.515 1.00 95.50 571 PHE A O 1
ATOM 4634 N N . TYR A 1 572 ? -12.089 -6.719 11.478 1.00 95.50 572 TYR A N 1
ATOM 4635 C CA . TYR A 1 572 ? -13.472 -7.026 11.795 1.00 95.50 572 TYR A CA 1
ATOM 4636 C C . TYR A 1 572 ? -14.438 -6.136 11.031 1.00 95.50 572 TYR A C 1
ATOM 4638 O O . TYR A 1 572 ? -14.155 -4.981 10.705 1.00 95.50 572 TYR A O 1
ATOM 4646 N N . ILE A 1 573 ? -15.601 -6.713 10.756 1.00 94.19 573 ILE A N 1
ATOM 4647 C CA . ILE A 1 573 ? -16.715 -6.040 10.103 1.00 94.19 573 ILE A CA 1
ATOM 4648 C C . ILE A 1 573 ? -17.731 -5.690 11.188 1.00 94.19 573 ILE A C 1
ATOM 4650 O O . ILE A 1 573 ? -18.343 -6.579 11.785 1.00 94.19 573 ILE A O 1
ATOM 4654 N N . GLN A 1 574 ? -17.896 -4.396 11.465 1.00 86.25 574 GLN A N 1
ATOM 4655 C CA . GLN A 1 574 ? -18.947 -3.910 12.358 1.00 86.25 574 GLN A CA 1
ATOM 4656 C C . GLN A 1 574 ? -20.253 -3.793 11.573 1.00 86.25 574 GLN A C 1
ATOM 4658 O O . GLN A 1 574 ? -20.255 -3.287 10.453 1.00 86.25 574 GLN A O 1
ATOM 4663 N N . GLY A 1 575 ? -21.352 -4.280 12.156 1.00 70.88 575 GLY A N 1
ATOM 4664 C CA . GLY A 1 575 ? -22.679 -4.049 11.590 1.00 70.88 575 GLY A CA 1
ATOM 4665 C C . GLY A 1 575 ? -22.947 -2.548 11.472 1.00 70.88 575 GLY A C 1
ATOM 4666 O O . GLY A 1 575 ? -22.549 -1.790 12.358 1.00 70.88 575 GLY A O 1
ATOM 4667 N N . GLY A 1 576 ? -23.559 -2.151 10.357 1.00 54.94 576 GLY A N 1
ATOM 4668 C CA . GLY A 1 576 ? -24.029 -0.784 10.135 1.00 54.94 576 GLY A CA 1
ATOM 4669 C C . GLY A 1 576 ? -25.403 -0.509 10.717 1.00 54.94 576 GLY A C 1
ATOM 4670 O O . GLY A 1 576 ? -26.113 -1.486 11.061 1.00 54.94 576 GLY A O 1
#

Foldseek 3Di:
DDDPPPPPPPFDPPPLLFDLFPDAPDDDDDDDDDDDDDDDDDDDDDDDDDDPDPDPDPPLDAAEAEFQALQLQLVLLLLCLLVVQPDPQWDADPVVSVVSCVLCVVCSVPPLSVVCCVCQNPVDFPNVNLSVSQVVQVVRLPDDNLCPDPDCVPPDPNSSSSNVCCVVSVSVVVVVVCVVLRCVQGVPQRLLVRLLQVVLCQAQVDAQSYEYEHEHATGFHPWAWYDDDSYIYTTGYTDSQVFLLRSLVVNLSSQLRRCLVRLVVLCVVQVVLQPPVCLLLVLLCQQQVQSLVSNCSQNVGPSSVSSNLLSSLSSLLSSVSSPNDPLSSVVVQQLCLLSHPPSVVVSVVSVVSVVVSHHCSRCVNVVSVVSVVLDDSVCSNQSSLVRHFFWVSSQLRLCVVVQEEEEEFFQDPLSVVLLVVVQVVQQVVCCSRPVGHGDYHYDYPVRDDLVNLQAAYEYEADVVGHVVNVVCQVLFQWHFDDDVHTATAGDCPNFPDKWKWWDDSNDTHTDDRPPDDDRFQWKWAKDQRPSHNSHIYIYIHGNDSVVVVVVVSNGMARMWTHHDRTTMGMTTRGRD

Nearest PDB structures (foldseek):
  9fmt-assembly1_E  TM=6.560E-01  e=7.678E-03  Escherichia coli
  7l2z-assembly1_D  TM=6.086E-01  e=2.881E-02  Escherichia coli K-12
  7a0g-assembly1_JJJ  TM=1.061E-01  e=6.328E+00  Serratia marcescens